Protein 4XKJ (pdb70)

CATH classification: 3.40.50.720 (+1 more: 3.40.50.720)

Structure (mmCIF, N/CA/C/O backbone):
data_4XKJ
#
_entry.id   4XKJ
#
_cell.length_a   61.263
_cell.length_b   109.505
_cell.length_c   113.003
_cell.angle_alpha   90.00
_cell.angle_beta   90.00
_cell.angle_gamma   90.00
#
_symmetry.space_group_name_H-M   'P 21 21 21'
#
loop_
_entity.id
_entity.type
_entity.pdbx_description
1 polymer 'D-lactate dehydrogenase'
2 non-polymer NICOTINAMIDE-ADENINE-DINUCLEOTIDE
#
loop_
_atom_site.group_PDB
_atom_site.id
_atom_site.type_symbol
_atom_site.label_atom_id
_atom_site.label_alt_id
_atom_site.label_comp_id
_atom_site.label_asym_id
_atom_site.label_entity_id
_atom_site.label_seq_id
_atom_site.pdbx_PDB_ins_code
_atom_site.Cartn_x
_atom_site.Cartn_y
_atom_site.Cartn_z
_atom_site.occupancy
_atom_site.B_iso_or_equiv
_atom_site.auth_seq_id
_atom_site.auth_comp_id
_atom_site.auth_asym_id
_atom_site.auth_atom_id
_atom_site.pdbx_PDB_model_num
ATOM 1 N N . MET A 1 1 ? -18.406 -34.689 -5.506 1.00 85.65 1 MET A N 1
ATOM 2 C CA . MET A 1 1 ? -17.943 -33.761 -4.479 1.00 83.96 1 MET A CA 1
ATOM 3 C C . MET A 1 1 ? -16.504 -34.077 -4.056 1.00 80.67 1 MET A C 1
ATOM 4 O O . MET A 1 1 ? -16.104 -35.246 -4.023 1.00 82.18 1 MET A O 1
ATOM 9 N N . LYS A 1 2 ? -15.723 -33.035 -3.773 1.00 73.52 2 LYS A N 1
ATOM 10 C CA . LYS A 1 2 ? -14.438 -33.197 -3.083 1.00 79.46 2 LYS A CA 1
ATOM 11 C C . LYS A 1 2 ? -14.037 -31.974 -2.225 1.00 79.38 2 LYS A C 1
ATOM 12 O O . LYS A 1 2 ? -14.304 -30.827 -2.597 1.00 76.63 2 LYS A O 1
ATOM 18 N N . ILE A 1 3 ? -13.404 -32.240 -1.077 1.00 78.54 3 ILE A N 1
ATOM 19 C CA . ILE A 1 3 ? -13.064 -31.208 -0.087 1.00 75.36 3 ILE A CA 1
ATOM 20 C C . ILE A 1 3 ? -11.601 -31.271 0.309 1.00 71.16 3 ILE A C 1
ATOM 21 O O . ILE A 1 3 ? -11.089 -32.349 0.604 1.00 72.54 3 ILE A O 1
ATOM 26 N N . ILE A 1 4 ? -10.937 -30.120 0.351 1.00 65.54 4 ILE A N 1
ATOM 27 C CA . ILE A 1 4 ? -9.555 -30.074 0.810 1.00 63.73 4 ILE A CA 1
ATOM 28 C C . ILE A 1 4 ? -9.481 -29.817 2.305 1.00 66.95 4 ILE A C 1
ATOM 29 O O . ILE A 1 4 ? -10.071 -28.867 2.806 1.00 73.89 4 ILE A O 1
ATOM 34 N N . MET A 1 5 ? -8.753 -30.666 3.021 1.00 69.71 5 MET A N 1
ATOM 35 C CA . MET A 1 5 ? -8.575 -30.482 4.459 1.00 64.43 5 MET A CA 1
ATOM 36 C C . MET A 1 5 ? -7.129 -30.121 4.804 1.00 67.26 5 MET A C 1
ATOM 37 O O . MET A 1 5 ? -6.183 -30.667 4.236 1.00 66.29 5 MET A O 1
ATOM 42 N N . PHE A 1 6 ? -6.976 -29.211 5.761 1.00 69.70 6 PHE A N 1
ATOM 43 C CA . PHE A 1 6 ? -5.692 -28.578 6.053 1.00 66.84 6 PHE A CA 1
ATOM 44 C C . PHE A 1 6 ? -5.144 -28.961 7.428 1.00 67.49 6 PHE A C 1
ATOM 45 O O . PHE A 1 6 ? -5.869 -29.479 8.281 1.00 68.68 6 PHE A O 1
ATOM 53 N N . SER A 1 7 ? -3.838 -28.791 7.599 1.00 64.78 7 SER A N 1
ATOM 54 C CA . SER A 1 7 ? -3.200 -28.864 8.909 1.00 63.08 7 SER A CA 1
ATOM 55 C C . SER A 1 7 ? -3.508 -30.174 9.620 1.00 62.35 7 SER A C 1
ATOM 56 O O . SER A 1 7 ? -3.409 -30.248 10.844 1.00 64.86 7 SER A O 1
ATOM 59 N N . VAL A 1 8 ? -3.854 -31.207 8.856 1.00 63.51 8 VAL A N 1
ATOM 60 C CA . VAL A 1 8 ? -4.314 -32.467 9.441 1.00 66.54 8 VAL A CA 1
ATOM 61 C C . VAL A 1 8 ? -3.178 -33.146 10.206 1.00 65.19 8 VAL A C 1
ATOM 62 O O . VAL A 1 8 ? -2.003 -32.940 9.891 1.00 61.92 8 VAL A O 1
ATOM 66 N N . ARG A 1 9 ? -3.532 -33.943 11.215 1.00 59.54 9 ARG A N 1
ATOM 67 C CA . ARG A 1 9 ? -2.543 -34.658 12.011 1.00 61.84 9 ARG A CA 1
ATOM 68 C C . ARG A 1 9 ? -2.767 -36.149 11.885 1.00 63.49 9 ARG A C 1
ATOM 69 O O . ARG A 1 9 ? -3.818 -36.593 11.438 1.00 63.72 9 ARG A O 1
ATOM 77 N N . ASP A 1 10 ? -1.750 -36.914 12.260 1.00 66.45 10 ASP A N 1
ATOM 78 C CA . ASP A 1 10 ? -1.838 -38.371 12.314 1.00 70.61 10 ASP A CA 1
ATOM 79 C C . ASP A 1 10 ? -3.092 -38.879 13.066 1.00 65.54 10 ASP A C 1
ATOM 80 O O . ASP A 1 10 ? -3.783 -39.802 12.603 1.00 55.21 10 ASP A O 1
ATOM 85 N N . ASP A 1 11 ? -3.390 -38.267 14.212 1.00 67.60 11 ASP A N 1
ATOM 86 C CA . ASP A 1 11 ? -4.576 -38.648 14.989 1.00 67.01 11 ASP A CA 1
ATOM 87 C C . ASP A 1 11 ? -5.892 -38.434 14.228 1.00 65.21 11 ASP A C 1
ATOM 88 O O . ASP A 1 11 ? -6.854 -39.181 14.416 1.00 66.95 11 ASP A O 1
ATOM 93 N N . GLU A 1 12 ? -5.919 -37.428 13.359 1.00 64.21 12 GLU A N 1
ATOM 94 C CA . GLU A 1 12 ? -7.114 -37.111 12.587 1.00 63.81 12 GLU A CA 1
ATOM 95 C C . GLU A 1 12 ? -7.383 -38.068 11.423 1.00 70.50 12 GLU A C 1
ATOM 96 O O . GLU A 1 12 ? -8.548 -38.344 11.118 1.00 71.44 12 GLU A O 1
ATOM 102 N N . GLU A 1 13 ? -6.315 -38.568 10.786 1.00 71.19 13 GLU A N 1
ATOM 103 C CA . GLU A 1 13 ? -6.415 -39.363 9.546 1.00 66.85 13 GLU A CA 1
ATOM 104 C C . GLU A 1 13 ? -7.449 -40.489 9.607 1.00 71.17 13 GLU A C 1
ATOM 105 O O . GLU A 1 13 ? -8.349 -40.558 8.759 1.00 66.57 13 GLU A O 1
ATOM 111 N N . ALA A 1 14 ? -7.330 -41.351 10.616 1.00 67.35 14 ALA A N 1
ATOM 112 C CA . ALA A 1 14 ? -8.270 -42.458 10.803 1.00 71.45 14 ALA A CA 1
ATOM 113 C C . ALA A 1 14 ? -9.742 -42.010 10.901 1.00 72.85 14 ALA A C 1
ATOM 114 O O . ALA A 1 14 ? -10.628 -42.641 10.321 1.00 66.88 14 ALA A O 1
ATOM 116 N N . ALA A 1 15 ? -9.996 -40.924 11.632 1.00 75.23 15 ALA A N 1
ATOM 117 C CA . ALA A 1 15 ? -11.354 -40.397 11.789 1.00 72.17 15 ALA A CA 1
ATOM 118 C C . ALA A 1 15 ? -11.874 -39.756 10.504 1.00 73.78 15 ALA A C 1
ATOM 119 O O . ALA A 1 15 ? -13.060 -39.867 10.175 1.00 74.94 15 ALA A O 1
ATOM 121 N N . ILE A 1 16 ? -10.989 -39.070 9.786 1.00 74.41 16 ILE A N 1
ATOM 122 C CA . ILE A 1 16 ? -11.340 -38.524 8.480 1.00 72.47 16 ILE A CA 1
ATOM 123 C C . ILE A 1 16 ? -11.805 -39.643 7.553 1.00 74.40 16 ILE A C 1
ATOM 124 O O . ILE A 1 16 ? -12.991 -39.732 7.238 1.00 69.54 16 ILE A O 1
ATOM 129 N N . ARG A 1 17 ? -10.874 -40.518 7.167 1.00 76.05 17 ARG A N 1
ATOM 130 C CA . ARG A 1 17 ? -11.136 -41.551 6.162 1.00 74.19 17 ARG A CA 1
ATOM 131 C C . ARG A 1 17 ? -12.448 -42.299 6.408 1.00 71.42 17 ARG A C 1
ATOM 132 O O . ARG A 1 17 ? -13.167 -42.618 5.461 1.00 71.02 17 ARG A O 1
ATOM 140 N N . GLU A 1 18 ? -12.753 -42.571 7.676 1.00 74.90 18 GLU A N 1
ATOM 141 C CA . GLU A 1 18 ? -14.022 -43.205 8.057 1.00 77.26 18 GLU A CA 1
ATOM 142 C C . GLU A 1 18 ? -15.216 -42.399 7.568 1.00 77.11 18 GLU A C 1
ATOM 143 O O . GLU A 1 18 ? -16.265 -42.960 7.263 1.00 81.13 18 GLU A O 1
ATOM 149 N N . TRP A 1 19 ? -15.059 -41.081 7.525 1.00 74.35 19 TRP A N 1
ATOM 150 C CA . TRP A 1 19 ? -16.113 -40.192 7.058 1.00 73.30 19 TRP A CA 1
ATOM 151 C C . TRP A 1 19 ? -16.224 -40.253 5.529 1.00 80.48 19 TRP A C 1
ATOM 152 O O . TRP A 1 19 ? -17.330 -40.361 4.984 1.00 80.62 19 TRP A O 1
ATOM 163 N N . GLU A 1 20 ? -15.075 -40.190 4.848 1.00 77.75 20 GLU A N 1
ATOM 164 C CA . GLU A 1 20 ? -15.015 -40.340 3.397 1.00 72.83 20 GLU A CA 1
ATOM 165 C C . GLU A 1 20 ? -15.786 -41.586 3.004 1.00 80.76 20 GLU A C 1
ATOM 166 O O . GLU A 1 20 ? -16.661 -41.545 2.134 1.00 81.38 20 GLU A O 1
ATOM 172 N N . LYS A 1 21 ? -15.444 -42.691 3.664 1.00 77.80 21 LYS A N 1
ATOM 173 C CA . LYS A 1 21 ? -16.113 -43.973 3.483 1.00 76.50 21 LYS A CA 1
ATOM 174 C C . LYS A 1 21 ? -17.625 -43.837 3.671 1.00 78.32 21 LYS A C 1
ATOM 175 O O . LYS A 1 21 ? -18.409 -44.325 2.853 1.00 82.31 21 LYS A O 1
ATOM 181 N N . LYS A 1 22 ? -18.025 -43.155 4.740 1.00 73.66 22 LYS A N 1
ATOM 182 C CA . LYS A 1 22 ? -19.432 -43.034 5.105 1.00 72.38 22 LYS A CA 1
ATOM 183 C C . LYS A 1 22 ? -20.248 -42.238 4.095 1.00 76.17 22 LYS A C 1
ATOM 184 O O . LYS A 1 22 ? -21.309 -42.699 3.668 1.00 73.93 22 LYS A O 1
ATOM 190 N N . THR A 1 23 ? -19.765 -41.048 3.726 1.00 80.04 23 THR A N 1
ATOM 191 C CA . THR A 1 23 ? -20.492 -40.167 2.793 1.00 79.86 23 THR A CA 1
ATOM 192 C C . THR A 1 23 ? -20.117 -40.294 1.314 1.00 74.63 23 THR A C 1
ATOM 193 O O . THR A 1 23 ? -20.798 -39.736 0.449 1.00 64.57 23 THR A O 1
ATOM 197 N N . GLY A 1 24 ? -19.038 -41.014 1.030 1.00 76.98 24 GLY A N 1
ATOM 198 C CA . GLY A 1 24 ? -18.531 -41.119 -0.326 1.00 81.34 24 GLY A CA 1
ATOM 199 C C . GLY A 1 24 ? -17.957 -39.815 -0.865 1.00 80.39 24 GLY A C 1
ATOM 200 O O . GLY A 1 24 ? -17.536 -39.743 -2.023 1.00 79.24 24 GLY A O 1
ATOM 201 N N . VAL A 1 25 ? -17.956 -38.778 -0.032 1.00 79.90 25 VAL A N 1
ATOM 202 C CA . VAL A 1 25 ? -17.296 -37.523 -0.378 1.00 79.00 25 VAL A CA 1
ATOM 203 C C . VAL A 1 25 ? -15.783 -37.711 -0.271 1.00 78.66 25 VAL A C 1
ATOM 204 O O . VAL A 1 25 ? -15.280 -38.312 0.679 1.00 84.84 25 VAL A O 1
ATOM 208 N N . GLN A 1 26 ? -15.052 -37.214 -1.253 1.00 74.88 26 GLN A N 1
ATOM 209 C CA . GLN A 1 26 ? -13.614 -37.394 -1.242 1.00 79.04 26 GLN A CA 1
ATOM 210 C C . GLN A 1 26 ? -12.917 -36.227 -0.542 1.00 77.32 26 GLN A C 1
ATOM 211 O O . GLN A 1 26 ? -12.976 -35.086 -1.001 1.00 74.49 26 GLN A O 1
ATOM 217 N N . VAL A 1 27 ? -12.266 -36.504 0.583 1.00 77.47 27 VAL A N 1
ATOM 218 C CA . VAL A 1 27 ? -11.427 -35.481 1.210 1.00 77.03 27 VAL A CA 1
ATOM 219 C C . VAL A 1 27 ? -9.936 -35.806 1.075 1.00 69.19 27 VAL A C 1
ATOM 220 O O . VAL A 1 27 ? -9.465 -36.875 1.463 1.00 62.67 27 VAL A O 1
ATOM 224 N N . ASP A 1 28 ? -9.217 -34.868 0.476 1.00 68.87 28 ASP A N 1
ATOM 225 C CA . ASP A 1 28 ? -7.785 -34.982 0.287 1.00 72.75 28 ASP A CA 1
ATOM 226 C C . ASP A 1 28 ? -7.144 -34.089 1.342 1.00 71.33 28 ASP A C 1
ATOM 227 O O . ASP A 1 28 ? -7.623 -32.981 1.590 1.00 68.38 28 ASP A O 1
ATOM 232 N N . ILE A 1 29 ? -6.065 -34.561 1.962 1.00 67.46 29 ILE A N 1
ATOM 233 C CA . ILE A 1 29 ? -5.532 -33.888 3.141 1.00 67.25 29 ILE A CA 1
ATOM 234 C C . ILE A 1 29 ? -4.159 -33.244 2.908 1.00 71.92 29 ILE A C 1
ATOM 235 O O . ILE A 1 29 ? -3.573 -33.387 1.837 1.00 73.21 29 ILE A O 1
ATOM 240 N N . ASN A 1 30 ? -3.659 -32.536 3.921 1.00 73.84 30 ASN A N 1
ATOM 241 C CA . ASN A 1 30 ? -2.252 -32.122 3.984 1.00 75.98 30 ASN A CA 1
ATOM 242 C C . ASN A 1 30 ? -1.913 -31.356 5.260 1.00 72.81 30 ASN A C 1
ATOM 243 O O . ASN A 1 30 ? -2.794 -30.772 5.892 1.00 72.65 30 ASN A O 1
ATOM 248 N N . ARG A 1 31 ? -0.626 -31.336 5.608 1.00 73.89 31 ARG A N 1
ATOM 249 C CA . ARG A 1 31 ? -0.173 -30.808 6.898 1.00 76.45 31 ARG A CA 1
ATOM 250 C C . ARG A 1 31 ? 0.081 -29.314 6.749 1.00 74.09 31 ARG A C 1
ATOM 251 O O . ARG A 1 31 ? 0.570 -28.643 7.662 1.00 72.99 31 ARG A O 1
ATOM 259 N N . LEU A 1 32 ? -0.264 -28.813 5.570 1.00 71.48 32 LEU A N 1
ATOM 260 C CA . LEU A 1 32 ? -0.118 -27.409 5.233 1.00 76.53 32 LEU A CA 1
ATOM 261 C C . LEU A 1 32 ? -1.070 -26.527 6.026 1.00 75.90 32 LEU A C 1
ATOM 262 O O . LEU A 1 32 ? -2.163 -26.948 6.372 1.00 81.16 32 LEU A O 1
ATOM 267 N N . GLU A 1 33 ? -0.650 -25.295 6.290 1.00 75.95 33 GLU A N 1
ATOM 268 C CA . GLU A 1 33 ? -1.534 -24.258 6.809 1.00 76.67 33 GLU A CA 1
ATOM 269 C C . GLU A 1 33 ? -1.943 -23.363 5.625 1.00 85.55 33 GLU A C 1
ATOM 270 O O . GLU A 1 33 ? -1.220 -23.282 4.628 1.00 89.45 33 GLU A O 1
ATOM 276 N N . LEU A 1 34 ? -3.125 -22.753 5.687 1.00 85.25 34 LEU A N 1
ATOM 277 C CA . LEU A 1 34 ? -3.612 -21.953 4.560 1.00 86.55 34 LEU A CA 1
ATOM 278 C C . LEU A 1 34 ? -2.943 -20.574 4.529 1.00 91.98 34 LEU A C 1
ATOM 279 O O . LEU A 1 34 ? -3.113 -19.778 5.457 1.00 91.15 34 LEU A O 1
ATOM 284 N N . ASP A 1 35 ? -2.181 -20.287 3.470 1.00 91.70 35 ASP A N 1
ATOM 285 C CA . ASP A 1 35 ? -1.601 -18.948 3.330 1.00 94.21 35 ASP A CA 1
ATOM 286 C C . ASP A 1 35 ? -1.766 -18.230 1.969 1.00 95.86 35 ASP A C 1
ATOM 287 O O . ASP A 1 35 ? -2.631 -17.351 1.830 1.00 85.14 35 ASP A O 1
ATOM 292 N N . ALA A 1 36 ? -0.990 -18.643 0.965 1.00 96.42 36 ALA A N 1
ATOM 293 C CA . ALA A 1 36 ? -0.822 -17.830 -0.242 1.00 94.76 36 ALA A CA 1
ATOM 294 C C . ALA A 1 36 ? -1.064 -18.562 -1.565 1.00 103.13 36 ALA A C 1
ATOM 295 O O . ALA A 1 36 ? -2.075 -18.327 -2.230 1.00 106.15 36 ALA A O 1
ATOM 297 N N . GLU A 1 37 ? -0.141 -19.441 -1.954 1.00 109.43 37 GLU A N 1
ATOM 298 C CA . GLU A 1 37 ? -0.332 -20.239 -3.172 1.00 115.16 37 GLU A CA 1
ATOM 299 C C . GLU A 1 37 ? -1.211 -21.435 -2.817 1.00 109.19 37 GLU A C 1
ATOM 300 O O . GLU A 1 37 ? -1.692 -22.179 -3.688 1.00 103.40 37 GLU A O 1
ATOM 306 N N . THR A 1 38 ? -1.421 -21.584 -1.512 1.00 100.48 38 THR A N 1
ATOM 307 C CA . THR A 1 38 ? -2.371 -22.531 -0.964 1.00 94.64 38 THR A CA 1
ATOM 308 C C . THR A 1 38 ? -3.794 -22.204 -1.439 1.00 94.08 38 THR A C 1
ATOM 309 O O . THR A 1 38 ? -4.709 -23.020 -1.319 1.00 92.91 38 THR A O 1
ATOM 313 N N . ALA A 1 39 ? -3.966 -21.008 -1.990 1.00 91.03 39 ALA A N 1
ATOM 314 C CA . ALA A 1 39 ? -5.223 -20.621 -2.612 1.00 93.44 39 ALA A CA 1
ATOM 315 C C . ALA A 1 39 ? -5.672 -21.635 -3.672 1.00 93.45 39 ALA A C 1
ATOM 316 O O . ALA A 1 39 ? -6.696 -22.302 -3.497 1.00 86.78 39 ALA A O 1
ATOM 318 N N . GLN A 1 40 ? -4.908 -21.752 -4.763 1.00 98.11 40 GLN A N 1
ATOM 319 C CA . GLN A 1 40 ? -5.253 -22.674 -5.855 1.00 99.73 40 GLN A CA 1
ATOM 320 C C . GLN A 1 40 ? -5.246 -24.127 -5.394 1.00 98.76 40 GLN A C 1
ATOM 321 O O . GLN A 1 40 ? -5.701 -25.014 -6.122 1.00 101.76 40 GLN A O 1
ATOM 327 N N . LEU A 1 41 ? -4.712 -24.378 -4.201 1.00 91.86 41 LEU A N 1
ATOM 328 C CA . LEU A 1 41 ? -4.736 -25.723 -3.652 1.00 84.14 41 LEU A CA 1
ATOM 329 C C . LEU A 1 41 ? -6.185 -26.167 -3.610 1.00 81.25 41 LEU A C 1
ATOM 330 O O . LEU A 1 41 ? -6.486 -27.360 -3.614 1.00 82.20 41 LEU A O 1
ATOM 335 N N . THR A 1 42 ? -7.072 -25.177 -3.626 1.00 83.69 42 THR A N 1
ATOM 336 C CA . THR A 1 42 ? -8.512 -25.378 -3.557 1.00 84.09 42 THR A CA 1
ATOM 337 C C . THR A 1 42 ? -9.101 -25.684 -4.932 1.00 87.41 42 THR A C 1
ATOM 338 O O . THR A 1 42 ? -10.314 -25.868 -5.062 1.00 89.26 42 THR A O 1
ATOM 342 N N . LYS A 1 43 ? -8.241 -25.766 -5.945 1.00 89.40 43 LYS A N 1
ATOM 343 C CA . LYS A 1 43 ? -8.675 -25.753 -7.343 1.00 87.56 43 LYS A CA 1
ATOM 344 C C . LYS A 1 43 ? -9.885 -26.648 -7.625 1.00 88.32 43 LYS A C 1
ATOM 345 O O . LYS A 1 43 ? -11.001 -26.151 -7.849 1.00 79.85 43 LYS A O 1
ATOM 351 N N . GLY A 1 44 ? -9.666 -27.962 -7.584 1.00 88.04 44 GLY A N 1
ATOM 352 C CA . GLY A 1 44 ? -10.693 -28.915 -7.958 1.00 81.58 44 GLY A CA 1
ATOM 353 C C . GLY A 1 44 ? -11.720 -29.072 -6.865 1.00 78.27 44 GLY A C 1
ATOM 354 O O . GLY A 1 44 ? -12.770 -29.681 -7.064 1.00 75.58 44 GLY A O 1
ATOM 355 N N . TYR A 1 45 ? -11.412 -28.494 -5.710 1.00 79.06 45 TYR A N 1
ATOM 356 C CA . TYR A 1 45 ? -12.178 -28.731 -4.496 1.00 76.52 45 TYR A CA 1
ATOM 357 C C . TYR A 1 45 ? -13.360 -27.768 -4.343 1.00 77.81 45 TYR A C 1
ATOM 358 O O . TYR A 1 45 ? -13.277 -26.606 -4.742 1.00 79.85 45 TYR A O 1
ATOM 367 N N . ASP A 1 46 ? -14.467 -28.287 -3.806 1.00 76.32 46 ASP A N 1
ATOM 368 C CA . ASP A 1 46 ? -15.712 -27.535 -3.609 1.00 76.31 46 ASP A CA 1
ATOM 369 C C . ASP A 1 46 ? -15.876 -27.002 -2.185 1.00 82.75 46 ASP A C 1
ATOM 370 O O . ASP A 1 46 ? -16.867 -26.335 -1.868 1.00 85.33 46 ASP A O 1
ATOM 375 N N . GLY A 1 47 ? -14.917 -27.313 -1.322 1.00 76.23 47 GLY A N 1
ATOM 376 C CA . GLY A 1 47 ? -14.990 -26.886 0.060 1.00 73.74 47 GLY A CA 1
ATOM 377 C C . GLY A 1 47 ? -13.641 -26.954 0.740 1.00 74.93 47 GLY A C 1
ATOM 378 O O . GLY A 1 47 ? -12.753 -27.688 0.298 1.00 71.33 47 GLY A O 1
ATOM 379 N N . ILE A 1 48 ? -13.488 -26.191 1.820 1.00 70.55 48 ILE A N 1
ATOM 380 C CA . ILE A 1 48 ? -12.224 -26.133 2.541 1.00 63.98 48 ILE A CA 1
ATOM 381 C C . ILE A 1 48 ? -12.437 -26.103 4.048 1.00 67.57 48 ILE A C 1
ATOM 382 O O . ILE A 1 48 ? -13.348 -25.442 4.537 1.00 70.19 48 ILE A O 1
ATOM 387 N N . VAL A 1 49 ? -11.602 -26.836 4.781 1.00 71.01 49 VAL A N 1
ATOM 388 C CA . VAL A 1 49 ? -11.625 -26.805 6.243 1.00 65.30 49 VAL A CA 1
ATOM 389 C C . VAL A 1 49 ? -10.195 -26.716 6.804 1.00 65.62 49 VAL A C 1
ATOM 390 O O . VAL A 1 49 ? -9.272 -27.346 6.275 1.00 61.20 49 VAL A O 1
ATOM 394 N N . ILE A 1 50 ? -10.022 -25.918 7.859 1.00 60.77 50 ILE A N 1
ATOM 395 C CA . ILE A 1 50 ? -8.697 -25.550 8.347 1.00 59.90 50 ILE A CA 1
ATOM 396 C C . ILE A 1 50 ? -8.552 -25.723 9.841 1.00 59.52 50 ILE A C 1
ATOM 397 O O . ILE A 1 50 ? -9.494 -25.505 10.591 1.00 60.00 50 ILE A O 1
ATOM 402 N N . GLN A 1 51 ? -7.359 -26.095 10.279 1.00 62.73 51 GLN A N 1
ATOM 403 C CA . GLN A 1 51 ? -7.041 -25.982 11.691 1.00 59.88 51 GLN A CA 1
ATOM 404 C C . GLN A 1 51 ? -5.728 -25.244 11.877 1.00 67.77 51 GLN A C 1
ATOM 405 O O . GLN A 1 51 ? -4.650 -25.823 11.695 1.00 63.00 51 GLN A O 1
ATOM 411 N N . GLN A 1 52 ? -5.817 -23.990 12.318 1.00 69.94 52 GLN A N 1
ATOM 412 C CA . GLN A 1 52 ? -4.618 -23.187 12.533 1.00 70.43 52 GLN A CA 1
ATOM 413 C C . GLN A 1 52 ? -4.821 -21.994 13.458 1.00 73.04 52 GLN A C 1
ATOM 414 O O . GLN A 1 52 ? -5.929 -21.487 13.615 1.00 67.20 52 GLN A O 1
ATOM 420 N N . ARG A 1 53 ? -3.727 -21.557 14.070 1.00 81.13 53 ARG A N 1
ATOM 421 C CA . ARG A 1 53 ? -3.729 -20.338 14.868 1.00 87.03 53 ARG A CA 1
ATOM 422 C C . ARG A 1 53 ? -3.537 -19.051 14.037 1.00 86.54 53 ARG A C 1
ATOM 423 O O . ARG A 1 53 ? -4.143 -18.019 14.351 1.00 87.57 53 ARG A O 1
ATOM 431 N N . SER A 1 54 ? -2.711 -19.134 12.983 1.00 82.00 54 SER A N 1
ATOM 432 C CA . SER A 1 54 ? -2.357 -17.991 12.121 1.00 82.09 54 SER A CA 1
ATOM 433 C C . SER A 1 54 ? -3.550 -17.276 11.481 1.00 87.11 54 SER A C 1
ATOM 434 O O . SER A 1 54 ? -4.346 -17.878 10.760 1.00 86.76 54 SER A O 1
ATOM 437 N N . HIS A 1 55 ? -3.635 -15.972 11.708 1.00 90.18 55 HIS A N 1
ATOM 438 C CA . HIS A 1 55 ? -4.742 -15.183 11.189 1.00 93.64 55 HIS A CA 1
ATOM 439 C C . HIS A 1 55 ? -4.559 -14.890 9.682 1.00 101.23 55 HIS A C 1
ATOM 440 O O . HIS A 1 55 ? -3.431 -14.898 9.156 1.00 91.54 55 HIS A O 1
ATOM 447 N N . ILE A 1 56 ? -5.677 -14.682 8.987 1.00 107.57 56 ILE A N 1
ATOM 448 C CA . ILE A 1 56 ? -5.654 -14.348 7.560 1.00 111.49 56 ILE A CA 1
ATOM 449 C C . ILE A 1 56 ? -6.505 -13.097 7.270 1.00 112.72 56 ILE A C 1
ATOM 450 O O . ILE A 1 56 ? -7.742 -13.135 7.397 1.00 105.29 56 ILE A O 1
ATOM 455 N N . SER A 1 57 ? -5.837 -11.987 6.929 1.00 117.21 57 SER A N 1
ATOM 456 C CA . SER A 1 57 ? -6.510 -10.768 6.445 1.00 114.88 57 SER A CA 1
ATOM 457 C C . SER A 1 57 ? -6.439 -10.502 4.918 1.00 111.18 57 SER A C 1
ATOM 458 O O . SER A 1 57 ? -7.102 -9.587 4.413 1.00 103.57 57 SER A O 1
ATOM 461 N N . ASN A 1 58 ? -5.673 -11.320 4.190 1.00 107.51 58 ASN A N 1
ATOM 462 C CA . ASN A 1 58 ? -5.369 -11.069 2.773 1.00 108.60 58 ASN A CA 1
ATOM 463 C C . ASN A 1 58 ? -6.435 -11.583 1.789 1.00 116.34 58 ASN A C 1
ATOM 464 O O . ASN A 1 58 ? -6.743 -12.778 1.770 1.00 114.35 58 ASN A O 1
ATOM 469 N N . PRO A 1 59 ? -7.005 -10.674 0.975 1.00 116.16 59 PRO A N 1
ATOM 470 C CA . PRO A 1 59 ? -8.064 -10.970 -0.012 1.00 113.45 59 PRO A CA 1
ATOM 471 C C . PRO A 1 59 ? -7.632 -11.807 -1.232 1.00 116.83 59 PRO A C 1
ATOM 472 O O . PRO A 1 59 ? -8.506 -12.296 -1.958 1.00 119.40 59 PRO A O 1
ATOM 476 N N . ALA A 1 60 ? -6.325 -11.937 -1.467 1.00 113.88 60 ALA A N 1
ATOM 477 C CA . ALA A 1 60 ? -5.814 -12.718 -2.597 1.00 111.47 60 ALA A CA 1
ATOM 478 C C . ALA A 1 60 ? -6.039 -14.212 -2.374 1.00 111.91 60 ALA A C 1
ATOM 479 O O . ALA A 1 60 ? -5.756 -15.037 -3.244 1.00 110.67 60 ALA A O 1
ATOM 481 N N . VAL A 1 61 ? -6.529 -14.555 -1.190 1.00 110.27 61 VAL A N 1
ATOM 482 C CA . VAL A 1 61 ? -7.018 -15.898 -0.936 1.00 107.64 61 VAL A CA 1
ATOM 483 C C . VAL A 1 61 ? -8.520 -15.900 -1.220 1.00 106.26 61 VAL A C 1
ATOM 484 O O . VAL A 1 61 ? -8.997 -16.614 -2.100 1.00 110.26 61 VAL A O 1
ATOM 488 N N . TYR A 1 62 ? -9.249 -15.077 -0.475 1.00 103.49 62 TYR A N 1
ATOM 489 C CA . TYR A 1 62 ? -10.707 -14.984 -0.568 1.00 108.39 62 TYR A CA 1
ATOM 490 C C . TYR A 1 62 ? -11.282 -14.885 -2.000 1.00 111.85 62 TYR A C 1
ATOM 491 O O . TYR A 1 62 ? -12.277 -15.552 -2.317 1.00 104.54 62 TYR A O 1
ATOM 500 N N . GLU A 1 63 ? -10.688 -14.049 -2.854 1.00 110.90 63 GLU A N 1
ATOM 501 C CA . GLU A 1 63 ? -11.144 -13.992 -4.241 1.00 108.66 63 GLU A CA 1
ATOM 502 C C . GLU A 1 63 ? -10.878 -15.340 -4.905 1.00 110.45 63 GLU A C 1
ATOM 503 O O . GLU A 1 63 ? -11.746 -15.870 -5.603 1.00 107.31 63 GLU A O 1
ATOM 509 N N . THR A 1 64 ? -9.681 -15.890 -4.678 1.00 108.78 64 THR A N 1
ATOM 510 C CA . THR A 1 64 ? -9.326 -17.211 -5.201 1.00 105.57 64 THR A CA 1
ATOM 511 C C . THR A 1 64 ? -10.398 -18.216 -4.798 1.00 101.97 64 THR A C 1
ATOM 512 O O . THR A 1 64 ? -10.994 -18.888 -5.647 1.00 98.73 64 THR A O 1
ATOM 516 N N . LEU A 1 65 ? -10.646 -18.297 -3.493 1.00 95.53 65 LEU A N 1
ATOM 517 C CA . LEU A 1 65 ? -11.668 -19.181 -2.951 1.00 94.66 65 LEU A CA 1
ATOM 518 C C . LEU A 1 65 ? -13.048 -18.884 -3.534 1.00 101.30 65 LEU A C 1
ATOM 519 O O . LEU A 1 65 ? -13.889 -19.781 -3.631 1.00 99.95 65 LEU A O 1
ATOM 524 N N . GLN A 1 66 ? -13.287 -17.629 -3.911 1.00 104.65 66 GLN A N 1
ATOM 525 C CA . GLN A 1 66 ? -14.537 -17.271 -4.575 1.00 102.85 66 GLN A CA 1
ATOM 526 C C . GLN A 1 66 ? -14.576 -17.845 -5.986 1.00 97.69 66 GLN A C 1
ATOM 527 O O . GLN A 1 66 ? -15.510 -18.559 -6.362 1.00 92.05 66 GLN A O 1
ATOM 533 N N . LYS A 1 67 ? -13.532 -17.530 -6.747 1.00 102.17 67 LYS A N 1
ATOM 534 C CA . LYS A 1 67 ? -13.387 -17.961 -8.133 1.00 105.29 67 LYS A CA 1
ATOM 535 C C . LYS A 1 67 ? -13.304 -19.481 -8.261 1.00 100.91 67 LYS A C 1
ATOM 536 O O . LYS A 1 67 ? -13.943 -20.071 -9.136 1.00 97.96 67 LYS A O 1
ATOM 542 N N . ASN A 1 68 ? -12.518 -20.111 -7.390 1.00 94.02 68 ASN A N 1
ATOM 543 C CA . ASN A 1 68 ? -12.380 -21.562 -7.411 1.00 90.44 68 ASN A CA 1
ATOM 544 C C . ASN A 1 68 ? -13.685 -22.254 -7.047 1.00 90.99 68 ASN A C 1
ATOM 545 O O . ASN A 1 68 ? -13.784 -23.479 -7.118 1.00 91.19 68 ASN A O 1
ATOM 550 N N . GLY A 1 69 ? -14.671 -21.453 -6.641 1.00 90.53 69 GLY A N 1
ATOM 551 C CA . GLY A 1 69 ? -16.031 -21.921 -6.445 1.00 89.47 69 GLY A CA 1
ATOM 552 C C . GLY A 1 69 ? -16.358 -22.328 -5.023 1.00 96.24 69 GLY A C 1
ATOM 553 O O . GLY A 1 69 ? -17.384 -22.962 -4.776 1.00 96.02 69 GLY A O 1
ATOM 554 N N . LEU A 1 70 ? -15.486 -21.969 -4.084 1.00 100.57 70 LEU A N 1
ATOM 555 C CA . LEU A 1 70 ? -15.700 -22.307 -2.678 1.00 92.60 70 LEU A CA 1
ATOM 556 C C . LEU A 1 70 ? -16.688 -21.334 -2.057 1.00 88.73 70 LEU A C 1
ATOM 557 O O . LEU A 1 70 ? -16.503 -20.119 -2.117 1.00 87.77 70 LEU A O 1
ATOM 562 N N . ARG A 1 71 ? -17.752 -21.886 -1.489 1.00 91.67 71 ARG A N 1
ATOM 563 C CA . ARG A 1 71 ? -18.848 -21.097 -0.942 1.00 85.67 71 ARG A CA 1
ATOM 564 C C . ARG A 1 71 ? -18.739 -20.890 0.565 1.00 83.34 71 ARG A C 1
ATOM 565 O O . ARG A 1 71 ? -19.633 -20.300 1.171 1.00 87.71 71 ARG A O 1
ATOM 573 N N . GLN A 1 72 ? -17.663 -21.398 1.169 1.00 82.39 72 GLN A N 1
ATOM 574 C CA . GLN A 1 72 ? -17.535 -21.426 2.633 1.00 78.07 72 GLN A CA 1
ATOM 575 C C . GLN A 1 72 ? -16.102 -21.563 3.142 1.00 72.34 72 GLN A C 1
ATOM 576 O O . GLN A 1 72 ? -15.209 -21.983 2.413 1.00 74.12 72 GLN A O 1
ATOM 582 N N . LEU A 1 73 ? -15.903 -21.216 4.410 1.00 75.85 73 LEU A N 1
ATOM 583 C CA . LEU A 1 73 ? -14.632 -21.430 5.095 1.00 73.67 73 LEU A CA 1
ATOM 584 C C . LEU A 1 73 ? -14.929 -22.049 6.457 1.00 69.47 73 LEU A C 1
ATOM 585 O O . LEU A 1 73 ? -15.500 -21.381 7.309 1.00 75.99 73 LEU A O 1
ATOM 590 N N . THR A 1 74 ? -14.526 -23.299 6.689 1.00 66.39 74 THR A N 1
ATOM 591 C CA . THR A 1 74 ? -14.875 -23.969 7.950 1.00 65.99 74 THR A CA 1
ATOM 592 C C . THR A 1 74 ? -13.678 -24.333 8.831 1.00 63.50 74 THR A C 1
ATOM 593 O O . THR A 1 74 ? -12.703 -24.920 8.363 1.00 63.06 74 THR A O 1
ATOM 597 N N . SER A 1 75 ? -13.773 -23.972 10.109 1.00 57.96 75 SER A N 1
ATOM 598 C CA . SER A 1 75 ? -12.731 -24.252 11.088 1.00 59.07 75 SER A CA 1
ATOM 599 C C . SER A 1 75 ? -13.119 -25.458 11.929 1.00 64.54 75 SER A C 1
ATOM 600 O O . SER A 1 75 ? -14.261 -25.565 12.372 1.00 68.16 75 SER A O 1
ATOM 603 N N . ARG A 1 76 ? -12.159 -26.354 12.154 1.00 63.41 76 ARG A N 1
ATOM 604 C CA . ARG A 1 76 ? -12.374 -27.580 12.924 1.00 56.22 76 ARG A CA 1
ATOM 605 C C . ARG A 1 76 ? -12.186 -27.371 14.418 1.00 59.36 76 ARG A C 1
ATOM 606 O O . ARG A 1 76 ? -12.314 -28.316 15.199 1.00 59.41 76 ARG A O 1
ATOM 614 N N . THR A 1 77 ? -11.869 -26.146 14.822 1.00 55.01 77 THR A N 1
ATOM 615 C CA . THR A 1 77 ? -11.722 -25.860 16.232 1.00 59.64 77 THR A CA 1
ATOM 616 C C . THR A 1 77 ? -12.838 -24.919 16.616 1.00 64.26 77 THR A C 1
ATOM 617 O O . THR A 1 77 ? -13.559 -24.433 15.752 1.00 63.10 77 THR A O 1
ATOM 621 N N . ALA A 1 78 ? -12.960 -24.623 17.903 1.00 67.89 78 ALA A N 1
ATOM 622 C CA . ALA A 1 78 ? -14.003 -23.712 18.340 1.00 70.90 78 ALA A CA 1
ATOM 623 C C . ALA A 1 78 ? -13.607 -22.270 18.034 1.00 74.08 78 ALA A C 1
ATOM 624 O O . ALA A 1 78 ? -14.457 -21.380 18.015 1.00 76.29 78 ALA A O 1
ATOM 626 N N . GLY A 1 79 ? -12.316 -22.037 17.809 1.00 70.37 79 GLY A N 1
ATOM 627 C CA . GLY A 1 79 ? -11.843 -20.711 17.444 1.00 80.38 79 GLY A CA 1
ATOM 628 C C . GLY A 1 79 ? -12.187 -20.231 16.035 1.00 88.54 79 GLY A C 1
ATOM 629 O O . GLY A 1 79 ? -11.891 -20.916 15.048 1.00 82.30 79 GLY A O 1
ATOM 630 N N . TYR A 1 80 ? -12.840 -19.068 15.945 1.00 91.26 80 TYR A N 1
ATOM 631 C CA . TYR A 1 80 ? -12.939 -18.301 14.697 1.00 82.19 80 TYR A CA 1
ATOM 632 C C . TYR A 1 80 ? -11.974 -17.086 14.607 1.00 87.92 80 TYR A C 1
ATOM 633 O O . TYR A 1 80 ? -12.018 -16.322 13.642 1.00 88.41 80 TYR A O 1
ATOM 642 N N . ASP A 1 81 ? -11.119 -16.920 15.621 1.00 91.19 81 ASP A N 1
ATOM 643 C CA . ASP A 1 81 ? -10.259 -15.731 15.795 1.00 90.61 81 ASP A CA 1
ATOM 644 C C . ASP A 1 81 ? -9.379 -15.340 14.596 1.00 92.00 81 ASP A C 1
ATOM 645 O O . ASP A 1 81 ? -8.996 -14.179 14.453 1.00 95.36 81 ASP A O 1
ATOM 650 N N . MET A 1 82 ? -9.058 -16.304 13.742 1.00 87.99 82 MET A N 1
ATOM 651 C CA . MET A 1 82 ? -8.120 -16.066 12.650 1.00 89.23 82 MET A CA 1
ATOM 652 C C . MET A 1 82 ? -8.793 -15.693 11.325 1.00 94.41 82 MET A C 1
ATOM 653 O O . MET A 1 82 ? -8.124 -15.573 10.295 1.00 91.92 82 MET A O 1
ATOM 658 N N . ILE A 1 83 ? -10.113 -15.519 11.358 1.00 95.54 83 ILE A N 1
ATOM 659 C CA . ILE A 1 83 ? -10.902 -15.334 10.138 1.00 103.38 83 ILE A CA 1
ATOM 660 C C . ILE A 1 83 ? -11.464 -13.901 9.986 1.00 110.64 83 ILE A C 1
ATOM 661 O O . ILE A 1 83 ? -11.856 -13.276 10.981 1.00 108.91 83 ILE A O 1
ATOM 666 N N . ASP A 1 84 ? -11.491 -13.397 8.743 1.00 107.18 84 ASP A N 1
ATOM 667 C CA . ASP A 1 84 ? -12.029 -12.061 8.414 1.00 108.22 84 ASP A CA 1
ATOM 668 C C . ASP A 1 84 ? -13.549 -12.021 8.156 1.00 104.03 84 ASP A C 1
ATOM 669 O O . ASP A 1 84 ? -14.072 -12.767 7.333 1.00 106.43 84 ASP A O 1
ATOM 674 N N . LEU A 1 85 ? -14.243 -11.120 8.843 1.00 102.72 85 LEU A N 1
ATOM 675 C CA . LEU A 1 85 ? -15.700 -11.019 8.747 1.00 108.44 85 LEU A CA 1
ATOM 676 C C . LEU A 1 85 ? -16.209 -10.253 7.510 1.00 116.82 85 LEU A C 1
ATOM 677 O O . LEU A 1 85 ? -17.223 -10.655 6.922 1.00 116.24 85 LEU A O 1
ATOM 682 N N . GLU A 1 86 ? -15.540 -9.149 7.139 1.00 114.15 86 GLU A N 1
ATOM 683 C CA . GLU A 1 86 ? -15.858 -8.421 5.891 1.00 113.40 86 GLU A CA 1
ATOM 684 C C . GLU A 1 86 ? -15.731 -9.337 4.671 1.00 118.23 86 GLU A C 1
ATOM 685 O O . GLU A 1 86 ? -16.721 -9.710 4.025 1.00 116.09 86 GLU A O 1
ATOM 691 N N . GLN A 1 87 ? -14.490 -9.705 4.378 1.00 115.63 87 GLN A N 1
ATOM 692 C CA . GLN A 1 87 ? -14.169 -10.471 3.185 1.00 114.85 87 GLN A CA 1
ATOM 693 C C . GLN A 1 87 ? -14.943 -11.789 3.106 1.00 111.88 87 GLN A C 1
ATOM 694 O O . GLN A 1 87 ? -15.343 -12.217 2.023 1.00 113.08 87 GLN A O 1
ATOM 700 N N . ALA A 1 88 ? -15.171 -12.417 4.252 1.00 105.24 88 ALA A N 1
ATOM 701 C CA . ALA A 1 88 ? -15.943 -13.647 4.288 1.00 103.53 88 ALA A CA 1
ATOM 702 C C . ALA A 1 88 ? -17.299 -13.492 3.600 1.00 105.65 88 ALA A C 1
ATOM 703 O O . ALA A 1 88 ? -17.520 -14.044 2.526 1.00 106.84 88 ALA A O 1
ATOM 705 N N . SER A 1 89 ? -18.197 -12.725 4.212 1.00 107.23 89 SER A N 1
ATOM 706 C CA . SER A 1 89 ? -19.583 -12.631 3.743 1.00 108.40 89 SER A CA 1
ATOM 707 C C . SER A 1 89 ? -19.760 -12.059 2.325 1.00 113.98 89 SER A C 1
ATOM 708 O O . SER A 1 89 ? -20.762 -12.338 1.657 1.00 111.75 89 SER A O 1
ATOM 711 N N . GLU A 1 90 ? -18.806 -11.237 1.890 1.00 114.05 90 GLU A N 1
ATOM 712 C CA . GLU A 1 90 ? -18.830 -10.639 0.551 1.00 110.38 90 GLU A CA 1
ATOM 713 C C . GLU A 1 90 ? -18.269 -11.514 -0.591 1.00 114.09 90 GLU A C 1
ATOM 714 O O . GLU A 1 90 ? -18.731 -11.423 -1.735 1.00 115.99 90 GLU A O 1
ATOM 720 N N . ARG A 1 91 ? -17.282 -12.356 -0.279 1.00 110.26 91 ARG A N 1
ATOM 721 C CA . ARG A 1 91 ? -16.547 -13.114 -1.297 1.00 105.75 91 ARG A CA 1
ATOM 722 C C . ARG A 1 91 ? -17.310 -14.350 -1.761 1.00 105.23 91 ARG A C 1
ATOM 723 O O . ARG A 1 91 ? -16.842 -15.099 -2.619 1.00 102.86 91 ARG A O 1
ATOM 731 N N . GLY A 1 92 ? -18.487 -14.556 -1.183 1.00 105.16 92 GLY A N 1
ATOM 732 C CA . GLY A 1 92 ? -19.266 -15.754 -1.428 1.00 101.76 92 GLY A CA 1
ATOM 733 C C . GLY A 1 92 ? -18.979 -16.762 -0.333 1.00 94.19 92 GLY A C 1
ATOM 734 O O . GLY A 1 92 ? -19.569 -17.844 -0.297 1.00 90.54 92 GLY A O 1
ATOM 735 N N . LEU A 1 93 ? -18.078 -16.387 0.574 1.00 92.30 93 LEU A N 1
ATOM 736 C CA . LEU A 1 93 ? -17.568 -17.295 1.598 1.00 86.67 93 LEU A CA 1
ATOM 737 C C . LEU A 1 93 ? -18.315 -17.196 2.930 1.00 91.90 93 LEU A C 1
ATOM 738 O O . LEU A 1 93 ? -18.211 -16.186 3.631 1.00 92.55 93 LEU A O 1
ATOM 743 N N . VAL A 1 94 ? -19.056 -18.254 3.273 1.00 91.70 94 VAL A N 1
ATOM 744 C CA . VAL A 1 94 ? -19.653 -18.399 4.600 1.00 84.64 94 VAL A CA 1
ATOM 745 C C . VAL A 1 94 ? -18.548 -18.832 5.542 1.00 84.38 94 VAL A C 1
ATOM 746 O O . VAL A 1 94 ? -17.555 -19.395 5.096 1.00 86.14 94 VAL A O 1
ATOM 750 N N . VAL A 1 95 ? -18.696 -18.577 6.837 1.00 86.31 95 VAL A N 1
ATOM 751 C CA . VAL A 1 95 ? -17.738 -19.149 7.792 1.00 89.56 95 VAL A CA 1
ATOM 752 C C . VAL A 1 95 ? -18.367 -19.827 9.027 1.00 85.39 95 VAL A C 1
ATOM 753 O O . VAL A 1 95 ? -19.064 -19.199 9.828 1.00 87.09 95 VAL A O 1
ATOM 757 N N . THR A 1 96 ? -18.118 -21.130 9.138 1.00 77.25 96 THR A N 1
ATOM 758 C CA . THR A 1 96 ? -18.589 -21.929 10.253 1.00 76.32 96 THR A CA 1
ATOM 759 C C . THR A 1 96 ? -17.399 -22.529 10.984 1.00 73.44 96 THR A C 1
ATOM 760 O O . THR A 1 96 ? -16.349 -22.750 10.391 1.00 70.46 96 THR A O 1
ATOM 764 N N . ASN A 1 97 ? -17.574 -22.796 12.274 1.00 77.00 97 ASN A N 1
ATOM 765 C CA . ASN A 1 97 ? -16.565 -23.471 13.087 1.00 68.51 97 ASN A CA 1
ATOM 766 C C . ASN A 1 97 ? -17.216 -24.661 13.775 1.00 67.82 97 ASN A C 1
ATOM 767 O O . ASN A 1 97 ? -18.350 -25.012 13.440 1.00 70.29 97 ASN A O 1
ATOM 772 N N . VAL A 1 98 ? -16.498 -25.305 14.695 1.00 65.49 98 VAL A N 1
ATOM 773 C CA . VAL A 1 98 ? -17.148 -26.191 15.668 1.00 70.63 98 VAL A CA 1
ATOM 774 C C . VAL A 1 98 ? -17.170 -25.514 17.050 1.00 76.88 98 VAL A C 1
ATOM 775 O O . VAL A 1 98 ? -16.121 -25.323 17.679 1.00 71.72 98 VAL A O 1
ATOM 779 N N . PRO A 1 99 ? -18.373 -25.122 17.509 1.00 77.68 99 PRO A N 1
ATOM 780 C CA . PRO A 1 99 ? -18.519 -24.427 18.790 1.00 72.83 99 PRO A CA 1
ATOM 781 C C . PRO A 1 99 ? -18.222 -25.347 19.967 1.00 79.35 99 PRO A C 1
ATOM 782 O O . PRO A 1 99 ? -17.492 -24.954 20.883 1.00 84.94 99 PRO A O 1
ATOM 786 N N . ALA A 1 100 ? -18.759 -26.565 19.930 1.00 72.88 100 ALA A N 1
ATOM 787 C CA . ALA A 1 100 ? -18.505 -27.518 21.001 1.00 69.05 100 ALA A CA 1
ATOM 788 C C . ALA A 1 100 ? -18.269 -28.918 20.479 1.00 70.65 100 ALA A C 1
ATOM 789 O O . ALA A 1 100 ? -19.095 -29.487 19.756 1.00 66.73 100 ALA A O 1
ATOM 791 N N . TYR A 1 101 ? -17.109 -29.449 20.849 1.00 73.05 101 TYR A N 1
ATOM 792 C CA . TYR A 1 101 ? -16.795 -30.854 20.672 1.00 65.72 101 TYR A CA 1
ATOM 793 C C . TYR A 1 101 ? -16.894 -31.503 22.038 1.00 70.68 101 TYR A C 1
ATOM 794 O O . TYR A 1 101 ? -17.182 -30.818 23.031 1.00 74.86 101 TYR A O 1
ATOM 803 N N . SER A 1 102 ? -16.604 -32.798 22.114 1.00 62.25 102 SER A N 1
ATOM 804 C CA . SER A 1 102 ? -16.930 -33.545 23.318 1.00 61.36 102 SER A CA 1
ATOM 805 C C . SER A 1 102 ? -16.457 -32.825 24.584 1.00 59.01 102 SER A C 1
ATOM 806 O O . SER A 1 102 ? -15.265 -32.582 24.776 1.00 57.82 102 SER A O 1
ATOM 809 N N . PRO A 1 103 ? -17.413 -32.492 25.457 1.00 52.54 103 PRO A N 1
ATOM 810 C CA . PRO A 1 103 ? -17.243 -31.766 26.718 1.00 52.56 103 PRO A CA 1
ATOM 811 C C . PRO A 1 103 ? -16.579 -32.602 27.813 1.00 52.31 103 PRO A C 1
ATOM 812 O O . PRO A 1 103 ? -16.044 -32.033 28.774 1.00 51.06 103 PRO A O 1
ATOM 816 N N . ASN A 1 104 ? -16.643 -33.928 27.680 1.00 50.13 104 ASN A N 1
ATOM 817 C CA . ASN A 1 104 ? -16.013 -34.839 28.633 1.00 44.94 104 ASN A CA 1
ATOM 818 C C . ASN A 1 104 ? -14.511 -34.911 28.472 1.00 44.64 104 ASN A C 1
ATOM 819 O O . ASN A 1 104 ? -13.818 -35.369 29.368 1.00 47.39 104 ASN A O 1
ATOM 824 N N . SER A 1 105 ? -13.996 -34.481 27.329 1.00 44.51 105 SER A N 1
ATOM 825 C CA . SER A 1 105 ? -12.557 -34.420 27.182 1.00 41.22 105 SER A CA 1
ATOM 826 C C . SER A 1 105 ? -12.026 -33.499 28.269 1.00 40.33 105 SER A C 1
ATOM 827 O O . SER A 1 105 ? -11.276 -33.929 29.146 1.00 40.29 105 SER A O 1
ATOM 830 N N . VAL A 1 106 ? -12.468 -32.243 28.246 1.00 41.39 106 VAL A N 1
ATOM 831 C CA . VAL A 1 106 ? -11.956 -31.238 29.171 1.00 39.05 106 VAL A CA 1
ATOM 832 C C . VAL A 1 106 ? -12.345 -31.556 30.607 1.00 41.78 106 VAL A C 1
ATOM 833 O O . VAL A 1 106 ? -11.527 -31.441 31.523 1.00 39.23 106 VAL A O 1
ATOM 837 N N . ALA A 1 107 ? -13.603 -31.932 30.813 1.00 41.21 107 ALA A N 1
ATOM 838 C CA . ALA A 1 107 ? -14.058 -32.258 32.155 1.00 40.96 107 ALA A CA 1
ATOM 839 C C . ALA A 1 107 ? -13.117 -33.295 32.789 1.00 39.92 107 ALA A C 1
ATOM 840 O O . ALA A 1 107 ? -12.566 -33.076 33.872 1.00 37.20 107 ALA A O 1
ATOM 842 N N . GLU A 1 108 ? -12.911 -34.408 32.092 1.00 36.63 108 GLU A N 1
ATOM 843 C CA . GLU A 1 108 ? -12.106 -35.502 32.626 1.00 37.50 108 GLU A CA 1
ATOM 844 C C . GLU A 1 108 ? -10.638 -35.141 32.877 1.00 39.95 108 GLU A C 1
ATOM 845 O O . GLU A 1 108 ? -9.986 -35.762 33.724 1.00 39.64 108 GLU A O 1
ATOM 851 N N . LEU A 1 109 ? -10.102 -34.150 32.168 1.00 37.70 109 LEU A N 1
ATOM 852 C CA . LEU A 1 109 ? -8.756 -33.694 32.509 1.00 34.11 109 LEU A CA 1
ATOM 853 C C . LEU A 1 109 ? -8.741 -33.004 33.876 1.00 32.36 109 LEU A C 1
ATOM 854 O O . LEU A 1 109 ? -7.915 -33.317 34.725 1.00 31.23 109 LEU A O 1
ATOM 859 N N . ALA A 1 110 ? -9.657 -32.064 34.082 1.00 32.53 110 ALA A N 1
ATOM 860 C CA . ALA A 1 110 ? -9.769 -31.400 35.364 1.00 27.21 110 ALA A CA 1
ATOM 861 C C . ALA A 1 110 ? -10.097 -32.412 36.469 1.00 33.07 110 ALA A C 1
ATOM 862 O O . ALA A 1 110 ? -9.612 -32.274 37.591 1.00 34.33 110 ALA A O 1
ATOM 864 N N . LEU A 1 111 ? -10.906 -33.431 36.175 1.00 30.88 111 LEU A N 1
ATOM 865 C CA . LEU A 1 111 ? -11.156 -34.468 37.177 1.00 29.13 111 LEU A CA 1
ATOM 866 C C . LEU A 1 111 ? -9.883 -35.216 37.551 1.00 30.89 111 LEU A C 1
ATOM 867 O O . LEU A 1 111 ? -9.614 -35.449 38.727 1.00 29.71 111 LEU A O 1
ATOM 872 N N . THR A 1 112 ? -9.117 -35.607 36.536 1.00 31.55 112 THR A N 1
ATOM 873 C CA . THR A 1 112 ? -7.818 -36.240 36.742 1.00 29.27 112 THR A CA 1
ATOM 874 C C . THR A 1 112 ? -6.883 -35.352 37.526 1.00 29.58 112 THR A C 1
ATOM 875 O O . THR A 1 112 ? -6.517 -35.662 38.655 1.00 32.08 112 THR A O 1
ATOM 879 N N . GLN A 1 113 ? -6.488 -34.243 36.929 1.00 28.13 113 GLN A N 1
ATOM 880 C CA . GLN A 1 113 ? -5.580 -33.346 37.610 1.00 27.61 113 GLN A CA 1
ATOM 881 C C . GLN A 1 113 ? -6.099 -32.945 38.997 1.00 32.10 113 GLN A C 1
ATOM 882 O O . GLN A 1 113 ? -5.301 -32.783 39.920 1.00 36.47 113 GLN A O 1
ATOM 888 N N . THR A 1 114 ? -7.412 -32.801 39.181 1.00 31.13 114 THR A N 1
ATOM 889 C CA . THR A 1 114 ? -7.901 -32.557 40.538 1.00 31.62 114 THR A CA 1
ATOM 890 C C . THR A 1 114 ? -7.559 -33.744 41.427 1.00 31.48 114 THR A C 1
ATOM 891 O O . THR A 1 114 ? -6.865 -33.596 42.431 1.00 30.70 114 THR A O 1
ATOM 895 N N . MET A 1 115 ? -8.018 -34.927 41.029 1.00 31.08 115 MET A N 1
ATOM 896 C CA . MET A 1 115 ? -7.772 -36.147 41.802 1.00 35.81 115 MET A CA 1
ATOM 897 C C . MET A 1 115 ? -6.298 -36.365 42.145 1.00 33.47 115 MET A C 1
ATOM 898 O O . MET A 1 115 ? -5.955 -36.814 43.240 1.00 31.35 115 MET A O 1
ATOM 903 N N . ARG A 1 116 ? -5.435 -36.051 41.192 1.00 32.50 116 ARG A N 1
ATOM 904 C CA . ARG A 1 116 ? -4.001 -36.145 41.400 1.00 35.20 116 ARG A CA 1
ATOM 905 C C . ARG A 1 116 ? -3.575 -35.305 42.597 1.00 35.77 116 ARG A C 1
ATOM 906 O O . ARG A 1 116 ? -2.816 -35.768 43.452 1.00 38.13 116 ARG A O 1
ATOM 914 N N . LEU A 1 117 ? -4.090 -34.078 42.659 1.00 31.45 117 LEU A N 1
ATOM 915 C CA . LEU A 1 117 ? -3.711 -33.122 43.696 1.00 32.18 117 LEU A CA 1
ATOM 916 C C . LEU A 1 117 ? -4.325 -33.447 45.039 1.00 34.57 117 LEU A C 1
ATOM 917 O O . LEU A 1 117 ? -3.706 -33.226 46.082 1.00 36.44 117 LEU A O 1
ATOM 922 N N . ILE A 1 118 ? -5.554 -33.947 45.015 1.00 32.73 118 ILE A N 1
ATOM 923 C CA . ILE A 1 118 ? -6.258 -34.251 46.245 1.00 30.9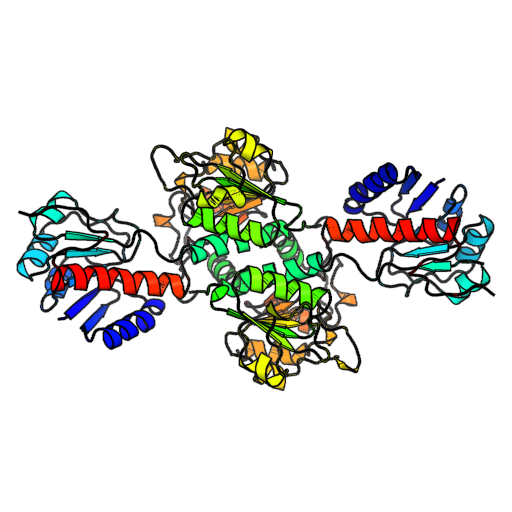4 118 ILE A CA 1
ATOM 924 C C . ILE A 1 118 ? -5.515 -35.355 46.945 1.00 35.43 118 ILE A C 1
ATOM 925 O O . ILE A 1 118 ? -5.527 -35.460 48.170 1.00 41.00 118 ILE A O 1
ATOM 930 N N . ARG A 1 119 ? -4.818 -36.145 46.140 1.00 35.87 119 ARG A N 1
ATOM 931 C CA . ARG A 1 119 ? -4.091 -37.303 46.622 1.00 39.23 119 ARG A CA 1
ATOM 932 C C . ARG A 1 119 ? -2.633 -36.993 46.946 1.00 40.24 119 ARG A C 1
ATOM 933 O O . ARG A 1 119 ? -1.848 -37.892 47.269 1.00 43.55 119 ARG A O 1
ATOM 941 N N . ASN A 1 120 ? -2.271 -35.721 46.853 1.00 36.92 120 ASN A N 1
ATOM 942 C CA . ASN A 1 120 ? -0.924 -35.298 47.218 1.00 41.54 120 ASN A CA 1
ATOM 943 C C . ASN A 1 120 ? 0.142 -35.951 46.351 1.00 38.20 120 ASN A C 1
ATOM 944 O O . ASN A 1 120 ? 1.292 -36.075 46.775 1.00 35.57 120 ASN A O 1
ATOM 949 N N . LEU A 1 121 ? -0.227 -36.366 45.143 1.00 35.92 121 LEU A N 1
ATOM 950 C CA . LEU A 1 121 ? 0.712 -37.123 44.315 1.00 39.53 121 LEU A CA 1
ATOM 951 C C . LEU A 1 121 ? 1.967 -36.356 43.886 1.00 38.07 121 LEU A C 1
ATOM 952 O O . LEU A 1 121 ? 3.068 -36.917 43.879 1.00 37.03 121 LEU A O 1
ATOM 957 N N . PRO A 1 122 ? 1.814 -35.072 43.538 1.00 36.81 122 PRO A N 1
ATOM 958 C CA . PRO A 1 122 ? 3.046 -34.337 43.235 1.00 37.10 122 PRO A CA 1
ATOM 959 C C . PRO A 1 122 ? 4.062 -34.349 44.401 1.00 39.00 122 PRO A C 1
ATOM 960 O O . PRO A 1 122 ? 5.249 -34.599 44.173 1.00 42.98 122 PRO A O 1
ATOM 964 N N . LEU A 1 123 ? 3.612 -34.111 45.628 1.00 39.79 123 LEU A N 1
ATOM 965 C CA . LEU A 1 123 ? 4.512 -34.200 46.778 1.00 38.28 123 LEU A CA 1
ATOM 966 C C . LEU A 1 123 ? 5.089 -35.595 46.986 1.00 40.99 123 LEU A C 1
ATOM 967 O O . LEU A 1 123 ? 6.256 -35.734 47.381 1.00 41.48 123 LEU A O 1
ATOM 972 N N . PHE A 1 124 ? 4.275 -36.621 46.731 1.00 41.26 124 PHE A N 1
ATOM 973 C CA . PHE A 1 124 ? 4.746 -38.001 46.844 1.00 40.34 124 PHE A CA 1
ATOM 974 C C . PHE A 1 124 ? 5.805 -38.259 45.806 1.00 42.61 124 PHE A C 1
ATOM 975 O O . PHE A 1 124 ? 6.884 -38.754 46.137 1.00 43.76 124 PHE A O 1
ATOM 983 N N . ASP A 1 125 ? 5.484 -37.931 44.553 1.00 38.62 125 ASP A N 1
ATOM 984 C CA . ASP A 1 125 ? 6.416 -38.110 43.444 1.00 37.52 125 ASP A CA 1
ATOM 985 C C . ASP A 1 125 ? 7.712 -37.350 43.685 1.00 39.38 125 ASP A C 1
ATOM 986 O O . ASP A 1 125 ? 8.805 -37.893 43.488 1.00 38.52 125 ASP A O 1
ATOM 991 N N . ALA A 1 126 ? 7.585 -36.100 44.125 1.00 38.05 126 ALA A N 1
ATOM 992 C CA . ALA A 1 126 ? 8.748 -35.293 44.461 1.00 34.96 126 ALA A CA 1
ATOM 993 C C . ALA A 1 126 ? 9.636 -36.031 45.463 1.00 39.46 126 ALA A C 1
ATOM 994 O O . ALA A 1 126 ? 10.847 -36.086 45.312 1.00 39.78 126 ALA A O 1
ATOM 996 N N . ARG A 1 127 ? 9.024 -36.623 46.478 1.00 41.47 127 ARG A N 1
ATOM 997 C CA . ARG A 1 127 ? 9.780 -37.333 47.495 1.00 38.77 127 ARG A CA 1
ATOM 998 C C . ARG A 1 127 ? 10.411 -38.597 46.939 1.00 40.73 127 ARG A C 1
ATOM 999 O O . ARG A 1 127 ? 11.565 -38.879 47.191 1.00 45.63 127 ARG A O 1
ATOM 1007 N N . GLY A 1 128 ? 9.641 -39.365 46.183 1.00 44.61 128 GLY A N 1
ATOM 1008 C CA . GLY A 1 128 ? 10.136 -40.582 45.561 1.00 42.71 128 GLY A CA 1
ATOM 1009 C C . GLY A 1 128 ? 11.311 -40.435 44.600 1.00 45.10 128 GLY A C 1
ATOM 1010 O O . GLY A 1 128 ? 12.042 -41.399 44.368 1.00 47.34 128 GLY A O 1
ATOM 1011 N N . ALA A 1 129 ? 11.498 -39.252 44.018 1.00 46.41 129 ALA A N 1
ATOM 1012 C CA . ALA A 1 129 ? 12.692 -39.010 43.204 1.00 44.07 129 ALA A CA 1
ATOM 1013 C C . ALA A 1 129 ? 13.932 -38.859 44.104 1.00 46.52 129 ALA A C 1
ATOM 1014 O O . ALA A 1 129 ? 15.013 -39.350 43.778 1.00 48.17 129 ALA A O 1
ATOM 1016 N N . GLU A 1 130 ? 13.753 -38.211 45.252 1.00 47.76 130 GLU A N 1
ATOM 1017 C CA . GLU A 1 130 ? 14.778 -38.156 46.292 1.00 53.01 130 GLU A CA 1
ATOM 1018 C C . GLU A 1 130 ? 15.018 -39.560 46.843 1.00 52.23 130 GLU A C 1
ATOM 1019 O O . GLU A 1 130 ? 15.914 -39.778 47.659 1.00 54.59 130 GLU A O 1
ATOM 1025 N N . GLN A 1 131 ? 14.193 -40.507 46.416 1.00 45.91 131 GLN A N 1
ATOM 1026 C CA . GLN A 1 131 ? 14.226 -41.834 46.993 1.00 47.69 131 GLN A CA 1
ATOM 1027 C C . GLN A 1 131 ? 13.817 -41.728 48.459 1.00 52.07 131 GLN A C 1
ATOM 1028 O O . GLN A 1 131 ? 14.269 -42.497 49.298 1.00 55.04 131 GLN A O 1
ATOM 1034 N N . ASP A 1 132 ? 12.967 -40.755 48.765 1.00 48.13 132 ASP A N 1
ATOM 1035 C CA . ASP A 1 132 ? 12.404 -40.652 50.093 1.00 41.72 132 ASP A CA 1
ATOM 1036 C C . ASP A 1 132 ? 11.016 -41.243 50.007 1.00 44.38 132 ASP A C 1
ATOM 1037 O O . ASP A 1 132 ? 10.100 -40.670 49.408 1.00 46.83 132 ASP A O 1
ATOM 1042 N N . PHE A 1 133 ? 10.872 -42.419 50.595 1.00 50.96 133 PHE A N 1
ATOM 1043 C CA . PHE A 1 133 ? 9.657 -43.205 50.421 1.00 52.22 133 PHE A CA 1
ATOM 1044 C C . PHE A 1 133 ? 8.654 -43.036 51.552 1.00 49.51 133 PHE A C 1
ATOM 1045 O O . PHE A 1 133 ? 7.649 -43.732 51.597 1.00 50.20 133 PHE A O 1
ATOM 1053 N N . ARG A 1 134 ? 8.950 -42.114 52.465 1.00 53.21 134 ARG A N 1
ATOM 1054 C CA . ARG A 1 134 ? 8.117 -41.851 53.641 1.00 47.96 134 ARG A CA 1
ATOM 1055 C C . ARG A 1 134 ? 6.827 -41.093 53.293 1.00 45.16 134 ARG A C 1
ATOM 1056 O O . ARG A 1 134 ? 6.837 -40.143 52.501 1.00 38.75 134 ARG A O 1
ATOM 1064 N N . TRP A 1 135 ? 5.713 -41.566 53.855 1.00 49.16 135 TRP A N 1
ATOM 1065 C CA . TRP A 1 135 ? 4.385 -40.988 53.611 1.00 42.57 135 TRP A CA 1
ATOM 1066 C C . TRP A 1 135 ? 3.890 -40.048 54.687 1.00 40.99 135 TRP A C 1
ATOM 1067 O O . TRP A 1 135 ? 2.746 -39.604 54.639 1.00 46.80 135 TRP A O 1
ATOM 1078 N N . ALA A 1 136 ? 4.732 -39.761 55.669 1.00 40.12 136 ALA A N 1
ATOM 1079 C CA . ALA A 1 136 ? 4.289 -38.963 56.801 1.00 37.52 136 ALA A CA 1
ATOM 1080 C C . ALA A 1 136 ? 4.022 -37.482 56.436 1.00 39.24 136 ALA A C 1
ATOM 1081 O O . ALA A 1 136 ? 4.917 -36.762 55.996 1.00 38.89 136 ALA A O 1
ATOM 1083 N N . GLY A 1 137 ? 2.782 -37.034 56.649 1.00 42.84 137 GLY A N 1
ATOM 1084 C CA . GLY A 1 137 ? 2.375 -35.664 56.350 1.00 44.16 137 GLY A CA 1
ATOM 1085 C C . GLY A 1 137 ? 1.554 -35.481 55.077 1.00 45.03 137 GLY A C 1
ATOM 1086 O O . GLY A 1 137 ? 1.003 -34.398 54.818 1.00 37.98 137 GLY A O 1
ATOM 1087 N N . LEU A 1 138 ? 1.479 -36.548 54.281 1.00 47.62 138 LEU A N 1
ATOM 1088 C CA . LEU A 1 138 ? 0.838 -36.528 52.950 1.00 46.15 138 LEU A CA 1
ATOM 1089 C C . LEU A 1 138 ? -0.636 -36.973 52.885 1.00 42.52 138 LEU A C 1
ATOM 1090 O O . LEU A 1 138 ? -1.149 -37.251 51.805 1.00 41.25 138 LEU A O 1
ATOM 1095 N N . MET A 1 139 ? -1.290 -37.093 54.040 1.00 42.85 139 MET A N 1
ATOM 1096 C CA . MET A 1 139 ? -2.646 -37.624 54.082 1.00 39.61 139 MET A CA 1
ATOM 1097 C C . MET A 1 139 ? -3.540 -36.952 53.070 1.00 35.37 139 MET A C 1
ATOM 1098 O O . MET A 1 139 ? -3.487 -35.748 52.888 1.00 40.02 139 MET A O 1
ATOM 1103 N N . ALA A 1 140 ? -4.368 -37.740 52.402 1.00 39.30 140 ALA A N 1
ATOM 1104 C CA . ALA A 1 140 ? -5.233 -37.199 51.359 1.00 39.04 140 ALA A CA 1
ATOM 1105 C C . ALA A 1 140 ? -6.683 -37.257 51.782 1.00 38.72 140 ALA A C 1
ATOM 1106 O O . ALA A 1 140 ? -7.003 -37.679 52.900 1.00 39.98 140 ALA A O 1
ATOM 1108 N N . ARG A 1 141 ? -7.556 -36.828 50.878 1.00 35.18 141 ARG A N 1
ATOM 1109 C CA . ARG A 1 141 ? -8.965 -36.694 51.191 1.00 34.84 141 ARG A CA 1
ATOM 1110 C C . ARG A 1 141 ? -9.848 -37.416 50.188 1.00 35.97 141 ARG A C 1
ATOM 1111 O O . ARG A 1 141 ? -9.485 -37.582 49.031 1.00 36.07 141 ARG A O 1
ATOM 1119 N N . GLU A 1 142 ? -10.993 -37.890 50.667 1.00 42.27 142 GLU A N 1
ATOM 1120 C CA . GLU A 1 142 ? -11.978 -38.601 49.846 1.00 42.83 142 GLU A CA 1
ATOM 1121 C C . GLU A 1 142 ? -12.888 -37.609 49.111 1.00 42.92 142 GLU A C 1
ATOM 1122 O O . GLU A 1 142 ? -13.139 -36.511 49.608 1.00 39.98 142 GLU A O 1
ATOM 1128 N N . ILE A 1 143 ? -13.387 -37.996 47.938 1.00 44.97 143 ILE A N 1
ATOM 1129 C CA . ILE A 1 143 ? -14.235 -37.114 47.140 1.00 42.51 143 ILE A CA 1
ATOM 1130 C C . ILE A 1 143 ? -15.512 -36.673 47.843 1.00 46.61 143 ILE A C 1
ATOM 1131 O O . ILE A 1 143 ? -15.881 -35.494 47.791 1.00 47.85 143 ILE A O 1
ATOM 1136 N N . ARG A 1 144 ? -16.198 -37.622 48.474 1.00 47.24 144 ARG A N 1
ATOM 1137 C CA . ARG A 1 144 ? -17.372 -37.312 49.286 1.00 50.63 144 ARG A CA 1
ATOM 1138 C C . ARG A 1 144 ? -17.068 -36.222 50.331 1.00 51.13 144 ARG A C 1
ATOM 1139 O O . ARG A 1 144 ? -17.934 -35.414 50.698 1.00 52.72 144 ARG A O 1
ATOM 1147 N N . SER A 1 145 ? -15.822 -36.197 50.786 1.00 41.37 145 SER A N 1
ATOM 1148 C CA . SER A 1 145 ? -15.417 -35.347 51.891 1.00 43.09 145 SER A CA 1
ATOM 1149 C C . SER A 1 145 ? -14.975 -33.963 51.413 1.00 45.95 145 SER A C 1
ATOM 1150 O O . SER A 1 145 ? -14.422 -33.170 52.191 1.00 41.95 145 SER A O 1
ATOM 1153 N N . LEU A 1 146 ? -15.189 -33.700 50.122 1.00 43.30 146 LEU A N 1
ATOM 1154 C CA . LEU A 1 146 ? -14.789 -32.437 49.502 1.00 37.40 146 LEU A CA 1
ATOM 1155 C C . LEU A 1 146 ? -15.973 -31.609 49.019 1.00 40.32 146 LEU A C 1
ATOM 1156 O O . LEU A 1 146 ? -17.069 -32.122 48.757 1.00 42.51 146 LEU A O 1
ATOM 1161 N N . THR A 1 147 ? -15.727 -30.315 48.889 1.00 36.38 147 THR A N 1
ATOM 1162 C CA . THR A 1 147 ? -16.673 -29.420 48.267 1.00 34.03 147 THR A CA 1
ATOM 1163 C C . THR A 1 147 ? -15.983 -28.844 47.023 1.00 32.99 147 THR A C 1
ATOM 1164 O O . THR A 1 147 ? -14.999 -28.117 47.150 1.00 34.41 147 THR A O 1
ATOM 1168 N N . VAL A 1 148 ? -16.515 -29.160 45.838 1.00 28.47 148 VAL A N 1
ATOM 1169 C CA . VAL A 1 148 ? -15.941 -28.759 44.555 1.00 26.41 148 VAL A CA 1
ATOM 1170 C C . VAL A 1 148 ? -16.663 -27.525 44.022 1.00 28.29 148 VAL A C 1
ATOM 1171 O O . VAL A 1 148 ? -17.833 -27.607 43.645 1.00 29.21 148 VAL A O 1
ATOM 1175 N N . GLY A 1 149 ? -15.999 -26.371 44.053 1.00 26.58 149 GLY A N 1
ATOM 1176 C CA . GLY A 1 149 ? -16.485 -25.171 43.395 1.00 22.29 149 GLY A CA 1
ATOM 1177 C C . GLY A 1 149 ? -16.270 -25.148 41.899 1.00 25.91 149 GLY A C 1
ATOM 1178 O O . GLY A 1 149 ? -15.136 -25.194 41.446 1.00 25.20 149 GLY A O 1
ATOM 1179 N N . ILE A 1 150 ? -17.346 -24.992 41.133 1.00 31.25 150 ILE A N 1
ATOM 1180 C CA . ILE A 1 150 ? -17.259 -24.777 39.677 1.00 30.48 150 ILE A CA 1
ATOM 1181 C C . ILE A 1 150 ? -17.632 -23.335 39.321 1.00 32.25 150 ILE A C 1
ATOM 1182 O O . ILE A 1 150 ? -18.744 -22.880 39.613 1.00 34.86 150 ILE A O 1
ATOM 1187 N N . ILE A 1 151 ? -16.702 -22.605 38.715 1.00 27.70 151 ILE A N 1
ATOM 1188 C CA . ILE A 1 151 ? -17.003 -21.269 38.231 1.00 28.08 151 ILE A CA 1
ATOM 1189 C C . ILE A 1 151 ? -17.197 -21.426 36.742 1.00 31.01 151 ILE A C 1
ATOM 1190 O O . ILE A 1 151 ? -16.341 -21.965 36.058 1.00 32.62 151 ILE A O 1
ATOM 1195 N N . GLY A 1 152 ? -18.305 -20.921 36.223 1.00 33.98 152 GLY A N 1
ATOM 1196 C CA . GLY A 1 152 ? -18.699 -21.239 34.866 1.00 37.00 152 GLY A CA 1
ATOM 1197 C C . GLY A 1 152 ? -19.299 -22.611 34.618 1.00 39.98 152 GLY A C 1
ATOM 1198 O O . GLY A 1 152 ? -18.707 -23.435 33.910 1.00 41.51 152 GLY A O 1
ATOM 1199 N N . ALA A 1 153 ? -20.464 -22.897 35.192 1.00 37.23 153 ALA A N 1
ATOM 1200 C CA . ALA A 1 153 ? -21.032 -24.193 34.862 1.00 43.27 153 ALA A CA 1
ATOM 1201 C C . ALA A 1 153 ? -21.840 -24.064 33.581 1.00 47.39 153 ALA A C 1
ATOM 1202 O O . ALA A 1 153 ? -23.045 -23.802 33.589 1.00 47.96 153 ALA A O 1
ATOM 1204 N N . GLY A 1 154 ? -21.137 -24.366 32.497 1.00 47.65 154 GLY A N 1
ATOM 1205 C CA . GLY A 1 154 ? -21.611 -24.324 31.129 1.00 45.89 154 GLY A CA 1
ATOM 1206 C C . GLY A 1 154 ? -21.723 -25.738 30.609 1.00 48.40 154 GLY A C 1
ATOM 1207 O O . GLY A 1 154 ? -22.031 -26.660 31.374 1.00 44.02 154 GLY A O 1
ATOM 1208 N N . ARG A 1 155 ? -21.446 -25.904 29.312 1.00 46.74 155 ARG A N 1
ATOM 1209 C CA . ARG A 1 155 ? -21.364 -27.233 28.696 1.00 46.66 155 ARG A CA 1
ATOM 1210 C C . ARG A 1 155 ? -20.379 -28.088 29.452 1.00 41.29 155 ARG A C 1
ATOM 1211 O O . ARG A 1 155 ? -20.712 -29.159 29.947 1.00 37.95 155 ARG A O 1
ATOM 1219 N N . ILE A 1 156 ? -19.152 -27.597 29.521 1.00 43.17 156 ILE A N 1
ATOM 1220 C CA . ILE A 1 156 ? -18.076 -28.307 30.172 1.00 42.12 156 ILE A CA 1
ATOM 1221 C C . ILE A 1 156 ? -18.267 -28.178 31.658 1.00 43.21 156 ILE A C 1
ATOM 1222 O O . ILE A 1 156 ? -18.235 -29.172 32.380 1.00 45.58 156 ILE A O 1
ATOM 1227 N N . GLY A 1 157 ? -18.470 -26.939 32.104 1.00 43.34 157 GLY A N 1
ATOM 1228 C CA . GLY A 1 157 ? -18.586 -26.632 33.515 1.00 39.09 157 GLY A CA 1
ATOM 1229 C C . GLY A 1 157 ? -19.585 -27.550 34.181 1.00 41.81 157 GLY A C 1
ATOM 1230 O O . GLY A 1 157 ? -19.338 -28.057 35.273 1.00 42.84 157 GLY A O 1
ATOM 1231 N N . GLY A 1 158 ? -20.711 -27.775 33.509 1.00 42.10 158 GLY A N 1
ATOM 1232 C CA . GLY A 1 158 ? -21.767 -28.629 34.025 1.00 39.81 158 GLY A CA 1
ATOM 1233 C C . GLY A 1 158 ? -21.486 -30.127 33.995 1.00 43.65 158 GLY A C 1
ATOM 1234 O O . GLY A 1 158 ? -22.027 -30.860 34.819 1.00 44.73 158 GLY A O 1
ATOM 1235 N N . THR A 1 159 ? -20.665 -30.577 33.042 1.00 41.91 159 THR A N 1
ATOM 1236 C CA . THR A 1 159 ? -20.202 -31.956 32.973 1.00 32.65 159 THR A CA 1
ATOM 1237 C C . THR A 1 159 ? -19.296 -32.269 34.155 1.00 38.92 159 THR A C 1
ATOM 1238 O O . THR A 1 159 ? -19.432 -33.322 34.793 1.00 41.24 159 THR A O 1
ATOM 1242 N N . VAL A 1 160 ? -18.378 -31.346 34.450 1.00 40.56 160 VAL A N 1
ATOM 1243 C CA . VAL A 1 160 ? -17.514 -31.452 35.626 1.00 38.88 160 VAL A CA 1
ATOM 1244 C C . VAL A 1 160 ? -18.324 -31.711 36.895 1.00 35.74 160 VAL A C 1
ATOM 1245 O O . VAL A 1 160 ? -18.019 -32.646 37.638 1.00 35.04 160 VAL A O 1
ATOM 1249 N N . ALA A 1 161 ? -19.349 -30.895 37.137 1.00 35.56 161 ALA A N 1
ATOM 1250 C CA . ALA A 1 161 ? -20.189 -31.037 38.318 1.00 37.08 161 ALA A CA 1
ATOM 1251 C C . ALA A 1 161 ? -20.897 -32.384 38.413 1.00 43.85 161 ALA A C 1
ATOM 1252 O O . ALA A 1 161 ? -20.878 -33.024 39.471 1.00 45.52 161 ALA A O 1
ATOM 1254 N N . ARG A 1 162 ? -21.498 -32.831 37.312 1.00 39.78 162 ARG A N 1
ATOM 1255 C CA . ARG A 1 162 ? -22.152 -34.134 37.276 1.00 38.95 162 ARG A CA 1
ATOM 1256 C C . ARG A 1 162 ? -21.184 -35.222 37.706 1.00 42.03 162 ARG A C 1
ATOM 1257 O O . ARG A 1 162 ? -21.549 -36.109 38.493 1.00 39.82 162 ARG A O 1
ATOM 1265 N N . LEU A 1 163 ? -19.969 -35.158 37.155 1.00 42.19 163 LEU A N 1
ATOM 1266 C CA . LEU A 1 163 ? -18.890 -36.059 37.541 1.00 38.71 163 LEU A CA 1
ATOM 1267 C C . LEU A 1 163 ? -18.615 -36.043 39.030 1.00 37.44 163 LEU A C 1
ATOM 1268 O O . LEU A 1 163 ? -18.782 -37.046 39.722 1.00 38.92 163 LEU A O 1
ATOM 1273 N N . PHE A 1 164 ? -18.155 -34.905 39.523 1.00 34.31 164 PHE A N 1
ATOM 1274 C CA . PHE A 1 164 ? -17.828 -34.814 40.927 1.00 34.60 164 PHE A CA 1
ATOM 1275 C C . PHE A 1 164 ? -19.062 -35.129 41.742 1.00 37.03 164 PHE A C 1
ATOM 1276 O O . PHE A 1 164 ? -18.966 -35.605 42.875 1.00 36.69 164 PHE A O 1
ATOM 1284 N N . LYS A 1 165 ? -20.229 -34.891 41.155 1.00 37.40 165 LYS A N 1
ATOM 1285 C CA . LYS A 1 165 ? -21.468 -35.241 41.841 1.00 38.53 165 LYS A CA 1
ATOM 1286 C C . LYS A 1 165 ? -21.578 -36.749 41.978 1.00 35.00 165 LYS A C 1
ATOM 1287 O O . LYS A 1 165 ? -21.681 -37.260 43.083 1.00 36.30 165 LYS A O 1
ATOM 1293 N N . ALA A 1 166 ? -21.524 -37.454 40.851 1.00 36.75 166 ALA A N 1
ATOM 1294 C CA . ALA A 1 166 ? -21.564 -38.916 40.847 1.00 34.40 166 ALA A CA 1
ATOM 1295 C C . ALA A 1 166 ? -20.573 -39.531 41.833 1.00 36.54 166 ALA A C 1
ATOM 1296 O O . ALA A 1 166 ? -20.904 -40.493 42.521 1.00 37.90 166 ALA A O 1
ATOM 1298 N N . LEU A 1 167 ? -19.369 -38.968 41.921 1.00 37.94 167 LEU A N 1
ATOM 1299 C CA . LEU A 1 167 ? -18.334 -39.523 42.797 1.00 37.91 167 LEU A CA 1
ATOM 1300 C C . LEU A 1 167 ? -18.545 -39.099 44.254 1.00 37.75 167 LEU A C 1
ATOM 1301 O O . LEU A 1 167 ? -17.764 -39.463 45.132 1.00 40.49 167 LEU A O 1
ATOM 1306 N N . GLY A 1 168 ? -19.599 -38.317 44.490 1.00 36.00 168 GLY A N 1
ATOM 1307 C CA . GLY A 1 168 ? -20.114 -38.086 45.829 1.00 39.13 168 GLY A CA 1
ATOM 1308 C C . GLY A 1 168 ? -19.768 -36.755 46.447 1.00 37.54 168 GLY A C 1
ATOM 1309 O O . GLY A 1 168 ? -20.051 -36.495 47.628 1.00 34.24 168 GLY A O 1
ATOM 1310 N N . ALA A 1 169 ? -19.155 -35.905 45.638 1.00 38.75 169 ALA A N 1
ATOM 1311 C CA . ALA A 1 169 ? -18.720 -34.607 46.119 1.00 40.84 169 ALA A CA 1
ATOM 1312 C C . ALA A 1 169 ? -19.915 -33.712 46.385 1.00 36.18 169 ALA A C 1
ATOM 1313 O O . ALA A 1 169 ? -20.952 -33.811 45.729 1.00 31.30 169 ALA A O 1
ATOM 1315 N N . THR A 1 170 ? -19.759 -32.854 47.381 1.00 38.72 170 THR A N 1
ATOM 1316 C CA . THR A 1 170 ? -20.673 -31.750 47.585 1.00 39.38 170 THR A CA 1
ATOM 1317 C C . THR A 1 170 ? -20.240 -30.713 46.558 1.00 31.25 170 THR A C 1
ATOM 1318 O O . THR A 1 170 ? -19.095 -30.291 46.573 1.00 36.17 170 THR A O 1
ATOM 1322 N N . VAL A 1 171 ? -21.134 -30.318 45.659 1.00 23.45 171 VAL A N 1
ATOM 1323 C CA . VAL A 1 171 ? -20.735 -29.503 44.513 1.00 26.81 171 VAL A CA 1
ATOM 1324 C C . VAL A 1 171 ? -21.502 -28.188 44.390 1.00 28.85 171 VAL A C 1
ATOM 1325 O O . VAL A 1 171 ? -22.721 -28.183 44.260 1.00 33.43 171 VAL A O 1
ATOM 1329 N N . ILE A 1 172 ? -20.788 -27.066 44.448 1.00 28.47 172 ILE A N 1
ATOM 1330 C CA . ILE A 1 172 ? -21.426 -25.743 44.358 1.00 28.85 172 ILE A CA 1
ATOM 1331 C C . ILE A 1 172 ? -20.916 -25.015 43.128 1.00 30.25 172 ILE A C 1
ATOM 1332 O O . ILE A 1 172 ? -19.791 -25.261 42.675 1.00 32.69 172 ILE A O 1
ATOM 1337 N N . ALA A 1 173 ? -21.732 -24.138 42.561 1.00 27.00 173 ALA A N 1
ATOM 1338 C CA . ALA A 1 173 ? -21.332 -23.530 41.297 1.00 30.99 173 ALA A CA 1
ATOM 1339 C C . ALA A 1 173 ? -21.534 -22.036 41.262 1.00 32.56 173 ALA A C 1
ATOM 1340 O O . ALA A 1 173 ? -22.290 -21.471 42.058 1.00 31.95 173 ALA A O 1
ATOM 1342 N N . ASN A 1 174 ? -20.848 -21.402 40.323 1.00 27.37 174 ASN A N 1
ATOM 1343 C CA . ASN A 1 174 ? -21.024 -19.991 40.128 1.00 31.15 174 ASN A CA 1
ATOM 1344 C C . ASN A 1 174 ? -21.195 -19.625 38.664 1.00 37.31 174 ASN A C 1
ATOM 1345 O O . ASN A 1 174 ? -20.266 -19.790 37.882 1.00 42.99 174 ASN A O 1
ATOM 1350 N N . ASP A 1 175 ? -22.364 -19.112 38.295 1.00 32.23 175 ASP A N 1
ATOM 1351 C CA . ASP A 1 175 ? -22.607 -18.733 36.915 1.00 31.78 175 ASP A CA 1
ATOM 1352 C C . ASP A 1 175 ? -23.504 -17.511 36.842 1.00 35.99 175 ASP A C 1
ATOM 1353 O O . ASP A 1 175 ? -24.231 -17.221 37.794 1.00 36.86 175 ASP A O 1
ATOM 1358 N N . ILE A 1 176 ? -23.448 -16.787 35.725 1.00 34.18 176 ILE A N 1
ATOM 1359 C CA . ILE A 1 176 ? -24.316 -15.624 35.552 1.00 36.15 176 ILE A CA 1
ATOM 1360 C C . ILE A 1 176 ? -25.730 -16.008 35.095 1.00 40.28 176 ILE A C 1
ATOM 1361 O O . ILE A 1 176 ? -26.667 -15.214 35.232 1.00 41.80 176 ILE A O 1
ATOM 1366 N N . VAL A 1 177 ? -25.879 -17.221 34.557 1.00 41.31 177 VAL A N 1
ATOM 1367 C CA . VAL A 1 177 ? -27.207 -17.827 34.374 1.00 40.10 177 VAL A CA 1
ATOM 1368 C C . VAL A 1 177 ? -27.266 -19.277 34.876 1.00 40.78 177 VAL A C 1
ATOM 1369 O O . VAL A 1 177 ? -26.395 -20.105 34.564 1.00 40.19 177 VAL A O 1
ATOM 1373 N N . GLU A 1 178 ? -28.308 -19.583 35.639 1.00 36.44 178 GLU A N 1
ATOM 1374 C CA . GLU A 1 178 ? -28.457 -20.910 36.200 1.00 36.54 178 GLU A CA 1
ATOM 1375 C C . GLU A 1 178 ? -29.346 -21.817 35.350 1.00 43.90 178 GLU A C 1
ATOM 1376 O O . GLU A 1 178 ? -30.511 -21.503 35.110 1.00 47.54 178 GLU A O 1
ATOM 1382 N N . ARG A 1 179 ? -28.782 -22.939 34.902 1.00 45.25 179 ARG A N 1
ATOM 1383 C CA . ARG A 1 179 ? -29.518 -23.981 34.187 1.00 46.42 179 ARG A CA 1
ATOM 1384 C C . ARG A 1 179 ? -30.408 -24.756 35.154 1.00 52.33 179 ARG A C 1
ATOM 1385 O O . ARG A 1 179 ? -29.984 -25.087 36.268 1.00 52.58 179 ARG A O 1
ATOM 1393 N N . VAL A 1 180 ? -31.633 -25.076 34.751 1.00 56.52 180 VAL A N 1
ATOM 1394 C CA . VAL A 1 180 ? -32.452 -25.896 35.640 1.00 62.63 180 VAL A CA 1
ATOM 1395 C C . VAL A 1 180 ? -31.889 -27.303 35.679 1.00 56.70 180 VAL A C 1
ATOM 1396 O O . VAL A 1 180 ? -32.013 -28.001 36.677 1.00 58.33 180 VAL A O 1
ATOM 1400 N N . GLU A 1 181 ? -31.277 -27.712 34.576 1.00 52.41 181 GLU A N 1
ATOM 1401 C CA . GLU A 1 181 ? -30.792 -29.072 34.432 1.00 45.95 181 GLU A CA 1
ATOM 1402 C C . GLU A 1 181 ? -29.825 -29.404 35.548 1.00 50.36 181 GLU A C 1
ATOM 1403 O O . GLU A 1 181 ? -29.609 -30.578 35.863 1.00 51.01 181 GLU A O 1
ATOM 1409 N N . LEU A 1 182 ? -29.236 -28.363 36.138 1.00 48.41 182 LEU A N 1
ATOM 1410 C CA . LEU A 1 182 ? -28.329 -28.525 37.274 1.00 46.84 182 LEU A CA 1
ATOM 1411 C C . LEU A 1 182 ? -28.951 -28.280 38.664 1.00 54.06 182 LEU A C 1
ATOM 1412 O O . LEU A 1 182 ? -28.245 -28.330 39.670 1.00 49.52 182 LEU A O 1
ATOM 1417 N N . LYS A 1 183 ? -30.254 -28.004 38.726 1.00 60.85 183 LYS A N 1
ATOM 1418 C CA . LYS A 1 183 ? -30.912 -27.767 40.016 1.00 61.79 183 LYS A CA 1
ATOM 1419 C C . LYS A 1 183 ? -30.610 -28.852 41.045 1.00 56.31 183 LYS A C 1
ATOM 1420 O O . LYS A 1 183 ? -30.345 -28.554 42.212 1.00 56.67 183 LYS A O 1
ATOM 1426 N N . ASP A 1 184 ? -30.644 -30.107 40.624 1.00 49.39 184 ASP A N 1
ATOM 1427 C CA . ASP A 1 184 ? -30.335 -31.185 41.556 1.00 55.38 184 ASP A CA 1
ATOM 1428 C C . ASP A 1 184 ? -28.843 -31.434 41.768 1.00 53.36 184 ASP A C 1
ATOM 1429 O O . ASP A 1 184 ? -28.421 -31.778 42.873 1.00 54.39 184 ASP A O 1
ATOM 1434 N N . ILE A 1 185 ? -28.057 -31.250 40.708 1.00 48.82 185 ILE A N 1
ATOM 1435 C CA . ILE A 1 185 ? -26.621 -31.543 40.710 1.00 40.04 185 ILE A CA 1
ATOM 1436 C C . ILE A 1 185 ? -25.746 -30.529 41.468 1.00 37.40 185 ILE A C 1
ATOM 1437 O O . ILE A 1 185 ? -24.685 -30.871 41.978 1.00 38.88 185 ILE A O 1
ATOM 1442 N N . VAL A 1 186 ? -26.191 -29.287 41.555 1.00 37.85 186 VAL A N 1
ATOM 1443 C CA . VAL A 1 186 ? -25.388 -28.251 42.189 1.00 34.60 186 VAL A CA 1
ATOM 1444 C C . VAL A 1 186 ? -26.198 -27.284 43.054 1.00 36.50 186 VAL A C 1
ATOM 1445 O O . VAL A 1 186 ? -27.438 -27.263 43.021 1.00 43.31 186 VAL A O 1
ATOM 1449 N N . THR A 1 187 ? -25.475 -26.480 43.827 1.00 31.27 187 THR A N 1
ATOM 1450 C CA . THR A 1 187 ? -26.067 -25.398 44.608 1.00 32.83 187 THR A CA 1
ATOM 1451 C C . THR A 1 187 ? -25.481 -24.082 44.120 1.00 29.26 187 THR A C 1
ATOM 1452 O O . THR A 1 187 ? -24.272 -23.896 44.202 1.00 34.69 187 THR A O 1
ATOM 1456 N N . TYR A 1 188 ? -26.300 -23.171 43.598 1.00 27.36 188 TYR A N 1
ATOM 1457 C CA . TYR A 1 188 ? -25.746 -21.886 43.132 1.00 31.13 188 TYR A CA 1
ATOM 1458 C C . TYR A 1 188 ? -25.386 -20.884 44.252 1.00 33.68 188 TYR A C 1
ATOM 1459 O O . TYR A 1 188 ? -26.189 -20.566 45.141 1.00 29.85 188 TYR A O 1
ATOM 1468 N N . VAL A 1 189 ? -24.147 -20.412 44.211 1.00 32.25 189 VAL A N 1
ATOM 1469 C CA . VAL A 1 189 ? -23.707 -19.433 45.171 1.00 30.63 189 VAL A CA 1
ATOM 1470 C C . VAL A 1 189 ? -23.037 -18.316 44.405 1.00 31.14 189 VAL A C 1
ATOM 1471 O O . VAL A 1 189 ? -22.856 -18.403 43.185 1.00 27.91 189 VAL A O 1
ATOM 1475 N N . SER A 1 190 ? -22.689 -17.265 45.139 1.00 30.44 190 SER A N 1
ATOM 1476 C CA . SER A 1 190 ? -21.912 -16.152 44.630 1.00 31.36 190 SER A CA 1
ATOM 1477 C C . SER A 1 190 ? -20.415 -16.522 44.533 1.00 38.95 190 SER A C 1
ATOM 1478 O O . SER A 1 190 ? -19.984 -17.541 45.079 1.00 37.55 190 SER A O 1
ATOM 1481 N N . LYS A 1 191 ? -19.637 -15.735 43.793 1.00 38.75 191 LYS A N 1
ATOM 1482 C CA . LYS A 1 191 ? -18.196 -15.975 43.674 1.00 38.61 191 LYS A CA 1
ATOM 1483 C C . LYS A 1 191 ? -17.520 -16.030 45.044 1.00 39.25 191 LYS A C 1
ATOM 1484 O O . LYS A 1 191 ? -16.729 -16.943 45.309 1.00 40.45 191 LYS A O 1
ATOM 1490 N N . GLU A 1 192 ? -17.832 -15.069 45.915 1.00 39.15 192 GLU A N 1
ATOM 1491 C CA . GLU A 1 192 ? -17.157 -14.984 47.223 1.00 45.32 192 GLU A CA 1
ATOM 1492 C C . GLU A 1 192 ? -17.587 -16.067 48.219 1.00 43.12 192 GLU A C 1
ATOM 1493 O O . GLU A 1 192 ? -16.777 -16.555 49.012 1.00 45.97 192 GLU A O 1
ATOM 1499 N N . GLU A 1 193 ? -18.853 -16.449 48.181 1.00 35.77 193 GLU A N 1
ATOM 1500 C CA . GLU A 1 193 ? -19.259 -17.613 48.932 1.00 37.36 193 GLU A CA 1
ATOM 1501 C C . GLU A 1 193 ? -18.423 -18.809 48.452 1.00 41.46 193 GLU A C 1
ATOM 1502 O O . GLU A 1 193 ? -17.779 -19.472 49.264 1.00 43.14 193 GLU A O 1
ATOM 1508 N N . LEU A 1 194 ? -18.392 -19.040 47.134 1.00 40.00 194 LEU A N 1
ATOM 1509 C CA . LEU A 1 194 ? -17.681 -20.180 46.523 1.00 35.09 194 LEU A CA 1
ATOM 1510 C C . LEU A 1 194 ? -16.197 -20.257 46.871 1.00 35.84 194 LEU A C 1
ATOM 1511 O O . LEU A 1 194 ? -15.717 -21.276 47.365 1.00 36.81 194 LEU A O 1
ATOM 1516 N N . LEU A 1 195 ? -15.454 -19.195 46.609 1.00 36.39 195 LEU A N 1
ATOM 1517 C CA . LEU A 1 195 ? -14.022 -19.234 46.910 1.00 40.18 195 LEU A CA 1
ATOM 1518 C C . LEU A 1 195 ? -13.750 -19.608 48.381 1.00 38.78 195 LEU A C 1
ATOM 1519 O O . LEU A 1 195 ? -12.745 -20.244 48.690 1.00 38.17 195 LEU A O 1
ATOM 1524 N N . GLN A 1 196 ? -14.663 -19.226 49.270 1.00 37.64 196 GLN A N 1
ATOM 1525 C CA . GLN A 1 196 ? -14.536 -19.483 50.705 1.00 38.68 196 GLN A CA 1
ATOM 1526 C C . GLN A 1 196 ? -14.930 -20.895 51.159 1.00 38.93 196 GLN A C 1
ATOM 1527 O O . GLN A 1 196 ? -14.334 -21.440 52.084 1.00 37.44 196 GLN A O 1
ATOM 1533 N N . ALA A 1 197 ? -15.966 -21.455 50.540 1.00 36.62 197 ALA A N 1
ATOM 1534 C CA . ALA A 1 197 ? -16.468 -22.783 50.891 1.00 33.21 197 ALA A CA 1
ATOM 1535 C C . ALA A 1 197 ? -15.669 -23.944 50.290 1.00 36.47 197 ALA A C 1
ATOM 1536 O O . ALA A 1 197 ? -15.490 -24.974 50.940 1.00 36.45 197 ALA A O 1
ATOM 1538 N N . ALA A 1 198 ? -15.197 -23.770 49.055 1.00 35.57 198 ALA A N 1
ATOM 1539 C CA . ALA A 1 198 ? -14.643 -24.867 48.250 1.00 33.13 198 ALA A CA 1
ATOM 1540 C C . ALA A 1 198 ? -13.181 -25.247 48.483 1.00 35.22 198 ALA A C 1
ATOM 1541 O O . ALA A 1 198 ? -12.321 -24.392 48.724 1.00 35.30 198 ALA A O 1
ATOM 1543 N N . ASP A 1 199 ? -12.934 -26.557 48.428 1.00 35.47 199 ASP A N 1
ATOM 1544 C CA . ASP A 1 199 ? -11.591 -27.137 48.446 1.00 32.57 199 ASP A CA 1
ATOM 1545 C C . ASP A 1 199 ? -10.934 -27.182 47.069 1.00 31.75 199 ASP A C 1
ATOM 1546 O O . ASP A 1 199 ? -9.753 -26.884 46.926 1.00 36.24 199 ASP A O 1
ATOM 1551 N N . VAL A 1 200 ? -11.707 -27.555 46.059 1.00 29.84 200 VAL A N 1
ATOM 1552 C CA . VAL A 1 200 ? -11.267 -27.468 44.671 1.00 30.05 200 VAL A CA 1
ATOM 1553 C C . VAL A 1 200 ? -12.063 -26.386 43.940 1.00 27.21 200 VAL A C 1
ATOM 1554 O O . VAL A 1 200 ? -13.289 -26.379 43.988 1.00 27.37 200 VAL A O 1
ATOM 1558 N N . VAL A 1 201 ? -11.365 -25.479 43.267 1.00 23.45 201 VAL A N 1
ATOM 1559 C CA . VAL A 1 201 ? -12.017 -24.418 42.516 1.00 23.63 201 VAL A CA 1
ATOM 1560 C C . VAL A 1 201 ? -11.630 -24.566 41.069 1.00 26.35 201 VAL A C 1
ATOM 1561 O O . VAL A 1 201 ? -10.497 -24.319 40.700 1.00 30.83 201 VAL A O 1
ATOM 1565 N N . THR A 1 202 ? -12.571 -24.950 40.230 1.00 26.00 202 THR A N 1
ATOM 1566 C CA . THR A 1 202 ? -12.246 -25.163 38.838 1.00 26.40 202 THR A CA 1
ATOM 1567 C C . THR A 1 202 ? -12.965 -24.111 37.967 1.00 33.59 202 THR A C 1
ATOM 1568 O O . THR A 1 202 ? -14.137 -23.803 38.190 1.00 34.40 202 THR A O 1
ATOM 1572 N N . LEU A 1 203 ? -12.239 -23.533 37.008 1.00 36.03 203 LEU A N 1
ATOM 1573 C CA . LEU A 1 203 ? -12.749 -22.485 36.116 1.00 35.11 203 LEU A CA 1
ATOM 1574 C C . LEU A 1 203 ? -13.254 -23.069 34.787 1.00 37.89 203 LEU A C 1
ATOM 1575 O O . LEU A 1 203 ? -12.537 -23.833 34.135 1.00 38.72 203 LEU A O 1
ATOM 1580 N N . HIS A 1 204 ? -14.522 -22.827 34.458 1.00 35.18 204 HIS A N 1
ATOM 1581 C CA . HIS A 1 204 ? -15.038 -23.091 33.106 1.00 36.02 204 HIS A CA 1
ATOM 1582 C C . HIS A 1 204 ? -15.518 -22.001 32.114 1.00 42.08 204 HIS A C 1
ATOM 1583 O O . HIS A 1 204 ? -16.016 -22.329 31.030 1.00 44.54 204 HIS A O 1
ATOM 1590 N N . VAL A 1 205 ? -15.405 -20.729 32.500 1.00 44.06 205 VAL A N 1
ATOM 1591 C CA . VAL A 1 205 ? -15.849 -19.584 31.683 1.00 33.76 205 VAL A CA 1
ATOM 1592 C C . VAL A 1 205 ? -15.055 -19.442 30.390 1.00 33.15 205 VAL A C 1
ATOM 1593 O O . VAL A 1 205 ? -13.923 -19.921 30.315 1.00 35.66 205 VAL A O 1
ATOM 1597 N N . PRO A 1 206 ? -15.644 -18.793 29.359 1.00 41.97 206 PRO A N 1
ATOM 1598 C CA . PRO A 1 206 ? -14.887 -18.355 28.166 1.00 42.02 206 PRO A CA 1
ATOM 1599 C C . PRO A 1 206 ? -14.103 -17.053 28.387 1.00 36.67 206 PRO A C 1
ATOM 1600 O O . PRO A 1 206 ? -14.466 -16.225 29.220 1.00 37.33 206 PRO A O 1
ATOM 1604 N N . LEU A 1 207 ? -13.036 -16.861 27.634 1.00 34.46 207 LEU A N 1
ATOM 1605 C CA . LEU A 1 207 ? -12.318 -15.603 27.713 1.00 36.50 207 LEU A CA 1
ATOM 1606 C C . LEU A 1 207 ? -13.199 -14.451 27.217 1.00 38.56 207 LEU A C 1
ATOM 1607 O O . LEU A 1 207 ? -13.750 -14.512 26.119 1.00 35.92 207 LEU A O 1
ATOM 1612 N N . MET A 1 208 ? -13.339 -13.412 28.043 1.00 46.34 208 MET A N 1
ATOM 1613 C CA . MET A 1 208 ? -14.144 -12.222 27.734 1.00 44.00 208 MET A CA 1
ATOM 1614 C C . MET A 1 208 ? -13.619 -11.021 28.507 1.00 47.71 208 MET A C 1
ATOM 1615 O O . MET A 1 208 ? -13.001 -11.180 29.564 1.00 47.80 208 MET A O 1
ATOM 1620 N N . ASP A 1 209 ? -13.910 -9.817 28.016 1.00 47.96 209 ASP A N 1
ATOM 1621 C CA . ASP A 1 209 ? -13.529 -8.619 28.763 1.00 52.20 209 ASP A CA 1
ATOM 1622 C C . ASP A 1 209 ? -14.003 -8.736 30.220 1.00 50.97 209 ASP A C 1
ATOM 1623 O O . ASP A 1 209 ? -13.424 -8.136 31.124 1.00 53.24 209 ASP A O 1
ATOM 1628 N N . SER A 1 210 ? -15.063 -9.509 30.428 1.00 53.02 210 SER A N 1
ATOM 1629 C CA . SER A 1 210 ? -15.661 -9.728 31.746 1.00 44.94 210 SER A CA 1
ATOM 1630 C C . SER A 1 210 ? -14.932 -10.735 32.632 1.00 45.53 210 SER A C 1
ATOM 1631 O O . SER A 1 210 ? -14.739 -10.504 33.825 1.00 51.85 210 SER A O 1
ATOM 1634 N N . THR A 1 211 ? -14.555 -11.871 32.068 1.00 46.51 211 THR A N 1
ATOM 1635 C CA . THR A 1 211 ? -13.912 -12.907 32.868 1.00 45.18 211 THR A CA 1
ATOM 1636 C C . THR A 1 211 ? -12.414 -12.679 33.031 1.00 47.71 211 THR A C 1
ATOM 1637 O O . THR A 1 211 ? -11.791 -13.209 33.946 1.00 50.14 211 THR A O 1
ATOM 1641 N N . THR A 1 212 ? -11.832 -11.882 32.147 1.00 49.32 212 THR A N 1
ATOM 1642 C CA . THR A 1 212 ? -10.398 -11.666 32.199 1.00 48.78 212 THR A CA 1
ATOM 1643 C C . THR A 1 212 ? -9.983 -11.142 33.581 1.00 48.97 212 THR A C 1
ATOM 1644 O O . THR A 1 212 ? -10.430 -10.088 34.030 1.00 43.07 212 THR A O 1
ATOM 1648 N N . GLN A 1 213 ? -9.085 -11.887 34.221 1.00 55.03 213 GLN A N 1
ATOM 1649 C CA . GLN A 1 213 ? -8.710 -11.695 35.630 1.00 51.41 213 GLN A CA 1
ATOM 1650 C C . GLN A 1 213 ? -9.883 -11.753 36.609 1.00 47.75 213 GLN A C 1
ATOM 1651 O O . GLN A 1 213 ? -10.112 -10.839 37.410 1.00 46.87 213 GLN A O 1
ATOM 1657 N N . LEU A 1 214 ? -10.611 -12.859 36.506 1.00 47.70 214 LEU A N 1
ATOM 1658 C CA . LEU A 1 214 ? -11.669 -13.235 37.430 1.00 46.73 214 LEU A CA 1
ATOM 1659 C C . LEU A 1 214 ? -11.028 -13.802 38.689 1.00 42.91 214 LEU A C 1
ATOM 1660 O O . LEU A 1 214 ? -11.539 -13.648 39.799 1.00 41.71 214 LEU A O 1
ATOM 1665 N N . ILE A 1 215 ? -9.903 -14.475 38.506 1.00 38.61 215 ILE A N 1
ATOM 1666 C CA . ILE A 1 215 ? -9.123 -14.887 39.637 1.00 34.37 215 ILE A CA 1
ATOM 1667 C C . ILE A 1 215 ? -7.979 -13.905 39.746 1.00 41.81 215 ILE A C 1
ATOM 1668 O O . ILE A 1 215 ? -7.038 -13.916 38.947 1.00 39.97 215 ILE A O 1
ATOM 1673 N N . ASP A 1 216 ? -8.082 -13.056 40.763 1.00 44.49 216 ASP A N 1
ATOM 1674 C CA . ASP A 1 216 ? -7.224 -11.897 40.923 1.00 43.86 216 ASP A CA 1
ATOM 1675 C C . ASP A 1 216 ? -6.619 -11.938 42.313 1.00 43.45 216 ASP A C 1
ATOM 1676 O O . ASP A 1 216 ? -6.850 -12.889 43.061 1.00 40.77 216 ASP A O 1
ATOM 1681 N N . ALA A 1 217 ? -5.855 -10.910 42.664 1.00 43.49 217 ALA A N 1
ATOM 1682 C CA . ALA A 1 217 ? -5.194 -10.883 43.963 1.00 43.12 217 ALA A CA 1
ATOM 1683 C C . ALA A 1 217 ? -6.168 -11.224 45.078 1.00 39.46 217 ALA A C 1
ATOM 1684 O O . ALA A 1 217 ? -5.854 -12.015 45.976 1.00 37.50 217 ALA A O 1
ATOM 1686 N N . ASP A 1 218 ? -7.360 -10.632 44.987 1.00 46.98 218 ASP A N 1
ATOM 1687 C CA . ASP A 1 218 ? -8.414 -10.757 46.006 1.00 47.34 218 ASP A CA 1
ATOM 1688 C C . ASP A 1 218 ? -9.139 -12.103 46.022 1.00 42.05 218 ASP A C 1
ATOM 1689 O O . ASP A 1 218 ? -9.322 -12.692 47.088 1.00 43.61 218 ASP A O 1
ATOM 1694 N N . ALA A 1 219 ? -9.556 -12.584 44.852 1.00 43.42 219 ALA A N 1
ATOM 1695 C CA . ALA A 1 219 ? -10.207 -13.893 44.762 1.00 38.51 219 ALA A CA 1
ATOM 1696 C C . ALA A 1 219 ? -9.353 -14.966 45.394 1.00 39.96 219 ALA A C 1
ATOM 1697 O O . ALA A 1 219 ? -9.874 -15.800 46.122 1.00 46.27 219 ALA A O 1
ATOM 1699 N N . LEU A 1 220 ? -8.043 -14.936 45.130 1.00 40.70 220 LEU A N 1
ATOM 1700 C CA . LEU A 1 220 ? -7.105 -15.943 45.663 1.00 37.84 220 LEU A CA 1
ATOM 1701 C C . LEU A 1 220 ? -6.940 -15.910 47.192 1.00 41.94 220 LEU A C 1
ATOM 1702 O O . LEU A 1 220 ? -6.767 -16.965 47.833 1.00 35.12 220 LEU A O 1
ATOM 1707 N N . ALA A 1 221 ? -6.993 -14.704 47.768 1.00 43.84 221 ALA A N 1
ATOM 1708 C CA . ALA A 1 221 ? -6.846 -14.535 49.214 1.00 43.84 221 ALA A CA 1
ATOM 1709 C C . ALA A 1 221 ? -8.114 -14.982 49.965 1.00 46.25 221 ALA A C 1
ATOM 1710 O O . ALA A 1 221 ? -8.087 -15.226 51.186 1.00 44.16 221 ALA A O 1
ATOM 1712 N N . LEU A 1 222 ? -9.209 -15.113 49.212 1.00 40.72 222 LEU A N 1
ATOM 1713 C CA . LEU A 1 222 ? -10.477 -15.639 49.716 1.00 42.31 222 LEU A CA 1
ATOM 1714 C C . LEU A 1 222 ? -10.499 -17.160 49.935 1.00 44.10 222 LEU A C 1
ATOM 1715 O O . LEU A 1 222 ? -11.251 -17.665 50.780 1.00 39.47 222 LEU A O 1
ATOM 1720 N N . MET A 1 223 ? -9.700 -17.881 49.151 1.00 46.41 223 MET A N 1
ATOM 1721 C CA . MET A 1 223 ? -9.744 -19.347 49.126 1.00 48.24 223 MET A CA 1
ATOM 1722 C C . MET A 1 223 ? -9.191 -19.979 50.389 1.00 40.13 223 MET A C 1
ATOM 1723 O O . MET A 1 223 ? -8.420 -19.355 51.112 1.00 40.16 223 MET A O 1
ATOM 1728 N N . LYS A 1 224 ? -9.593 -21.221 50.639 1.00 39.90 224 LYS A N 1
ATOM 1729 C CA . LYS A 1 224 ? -9.023 -21.994 51.729 1.00 43.02 224 LYS A CA 1
ATOM 1730 C C . LYS A 1 224 ? -7.528 -22.064 51.478 1.00 41.25 224 LYS A C 1
ATOM 1731 O O . LYS A 1 224 ? -7.075 -22.016 50.339 1.00 39.88 224 LYS A O 1
ATOM 1737 N N . ASN A 1 225 ? -6.756 -22.135 52.547 1.00 42.52 225 ASN A N 1
ATOM 1738 C CA . ASN A 1 225 ? -5.316 -22.215 52.409 1.00 40.32 225 ASN A CA 1
ATOM 1739 C C . ASN A 1 225 ? -4.903 -23.632 52.017 1.00 42.64 225 ASN A C 1
ATOM 1740 O O . ASN A 1 225 ? -3.776 -23.855 51.565 1.00 45.15 225 ASN A O 1
ATOM 1745 N N . ASP A 1 226 ? -5.812 -24.589 52.206 1.00 36.72 226 ASP A N 1
ATOM 1746 C CA . ASP A 1 226 ? -5.552 -25.970 51.825 1.00 30.41 226 ASP A CA 1
ATOM 1747 C C . ASP A 1 226 ? -6.178 -26.314 50.482 1.00 35.60 226 ASP A C 1
ATOM 1748 O O . ASP A 1 226 ? -6.102 -27.455 50.038 1.00 35.34 226 ASP A O 1
ATOM 1753 N N . ALA A 1 227 ? -6.812 -25.324 49.850 1.00 39.01 227 ALA A N 1
ATOM 1754 C CA . ALA A 1 227 ? -7.553 -25.516 48.594 1.00 35.45 227 ALA A CA 1
ATOM 1755 C C . ALA A 1 227 ? -6.650 -25.685 47.385 1.00 33.00 227 ALA A C 1
ATOM 1756 O O . ALA A 1 227 ? -5.438 -25.574 47.494 1.00 38.10 227 ALA A O 1
ATOM 1758 N N . VAL A 1 228 ? -7.245 -25.927 46.223 1.00 33.26 228 VAL A N 1
ATOM 1759 C CA . VAL A 1 228 ? -6.492 -25.986 44.962 1.00 35.11 228 VAL A CA 1
ATOM 1760 C C . VAL A 1 228 ? -7.285 -25.292 43.848 1.00 32.33 228 VAL A C 1
ATOM 1761 O O . VAL A 1 228 ? -8.508 -25.198 43.913 1.00 32.99 228 VAL A O 1
ATOM 1765 N N . LEU A 1 229 ? -6.589 -24.788 42.841 1.00 26.12 229 LEU A N 1
ATOM 1766 C CA . LEU A 1 229 ? -7.249 -24.114 41.739 1.00 24.38 229 LEU A CA 1
ATOM 1767 C C . LEU A 1 229 ? -6.947 -24.891 40.485 1.00 31.24 229 LEU A C 1
ATOM 1768 O O . LEU A 1 229 ? -5.834 -25.382 40.305 1.00 36.05 229 LEU A O 1
ATOM 1773 N N . ILE A 1 230 ? -7.936 -25.031 39.618 1.00 31.97 230 ILE A N 1
ATOM 1774 C CA . ILE A 1 230 ? -7.733 -25.766 38.385 1.00 29.57 230 ILE A CA 1
ATOM 1775 C C . ILE A 1 230 ? -8.179 -24.867 37.263 1.00 32.43 230 ILE A C 1
ATOM 1776 O O . ILE A 1 230 ? -9.355 -24.527 37.183 1.00 36.16 230 ILE A O 1
ATOM 1781 N N . ASN A 1 231 ? -7.269 -24.464 36.389 1.00 30.70 231 ASN A N 1
ATOM 1782 C CA . ASN A 1 231 ? -7.715 -23.642 35.290 1.00 30.40 231 ASN A CA 1
ATOM 1783 C C . ASN A 1 231 ? -7.622 -24.406 33.973 1.00 35.55 231 ASN A C 1
ATOM 1784 O O . ASN A 1 231 ? -6.545 -24.546 33.385 1.00 34.21 231 ASN A O 1
ATOM 1789 N N . ALA A 1 232 ? -8.778 -24.899 33.527 1.00 38.95 232 ALA A N 1
ATOM 1790 C CA . ALA A 1 232 ? -8.932 -25.591 32.243 1.00 35.71 232 ALA A CA 1
ATOM 1791 C C . ALA A 1 232 ? -9.552 -24.739 31.127 1.00 35.55 232 ALA A C 1
ATOM 1792 O O . ALA A 1 232 ? -9.838 -25.236 30.046 1.00 39.54 232 ALA A O 1
ATOM 1794 N N . SER A 1 233 ? -9.785 -23.462 31.390 1.00 36.89 233 SER A N 1
ATOM 1795 C CA . SER A 1 233 ? -10.527 -22.646 30.447 1.00 37.71 233 SER A CA 1
ATOM 1796 C C . SER A 1 233 ? -9.582 -21.840 29.582 1.00 40.62 233 SER A C 1
ATOM 1797 O O . SER A 1 233 ? -9.273 -22.248 28.469 1.00 48.51 233 SER A O 1
ATOM 1800 N N . ARG A 1 234 ? -9.059 -20.745 30.120 1.00 39.03 234 ARG A N 1
ATOM 1801 C CA . ARG A 1 234 ? -8.212 -19.840 29.347 1.00 39.64 234 ARG A CA 1
ATOM 1802 C C . ARG A 1 234 ? -7.176 -19.133 30.216 1.00 44.60 234 ARG A C 1
ATOM 1803 O O . ARG A 1 234 ? -7.413 -18.859 31.391 1.00 47.30 234 ARG A O 1
ATOM 1811 N N . GLY A 1 235 ? -6.027 -18.821 29.634 1.00 45.37 235 GLY A N 1
ATOM 1812 C CA . GLY A 1 235 ? -4.957 -18.226 30.406 1.00 45.44 235 GLY A CA 1
ATOM 1813 C C . GLY A 1 235 ? -5.360 -16.938 31.085 1.00 40.98 235 GLY A C 1
ATOM 1814 O O . GLY A 1 235 ? -5.300 -16.833 32.308 1.00 39.93 235 GLY A O 1
ATOM 1815 N N . PRO A 1 236 ? -5.798 -15.955 30.295 1.00 40.75 236 PRO A N 1
ATOM 1816 C CA . PRO A 1 236 ? -6.063 -14.647 30.888 1.00 47.14 236 PRO A CA 1
ATOM 1817 C C . PRO A 1 236 ? -6.991 -14.731 32.093 1.00 43.72 236 PRO A C 1
ATOM 1818 O O . PRO A 1 236 ? -6.981 -13.814 32.914 1.00 48.76 236 PRO A O 1
ATOM 1822 N N . VAL A 1 237 ? -7.770 -15.799 32.204 1.00 37.22 237 VAL A N 1
ATOM 1823 C CA . VAL A 1 237 ? -8.782 -15.850 33.247 1.00 41.20 237 VAL A CA 1
ATOM 1824 C C . VAL A 1 237 ? -8.172 -15.602 34.635 1.00 43.36 237 VAL A C 1
ATOM 1825 O O . VAL A 1 237 ? -8.771 -14.914 35.469 1.00 43.64 237 VAL A O 1
ATOM 1829 N N . VAL A 1 238 ? -6.969 -16.133 34.860 1.00 41.75 238 VAL A N 1
ATOM 1830 C CA . VAL A 1 238 ? -6.263 -16.008 36.140 1.00 36.10 238 VAL A CA 1
ATOM 1831 C C . VAL A 1 238 ? -5.174 -14.975 36.064 1.00 35.70 238 VAL A C 1
ATOM 1832 O O . VAL A 1 238 ? -4.409 -14.962 35.107 1.00 38.46 238 VAL A O 1
ATOM 1836 N N . ASP A 1 239 ? -5.044 -14.166 37.111 1.00 39.50 239 ASP A N 1
ATOM 1837 C CA . ASP A 1 239 ? -4.043 -13.103 37.116 1.00 44.11 239 ASP A CA 1
ATOM 1838 C C . ASP A 1 239 ? -2.788 -13.802 37.620 1.00 40.39 239 ASP A C 1
ATOM 1839 O O . ASP A 1 239 ? -2.642 -14.108 38.806 1.00 37.40 239 ASP A O 1
ATOM 1844 N N . THR A 1 240 ? -1.867 -14.040 36.692 1.00 39.35 240 THR A N 1
ATOM 1845 C CA . THR A 1 240 ? -0.898 -15.106 36.890 1.00 37.78 240 THR A CA 1
ATOM 1846 C C . THR A 1 240 ? 0.149 -14.694 37.899 1.00 41.90 240 THR A C 1
ATOM 1847 O O . THR A 1 240 ? 0.625 -15.511 38.679 1.00 44.33 240 THR A O 1
ATOM 1851 N N . ASP A 1 241 ? 0.494 -13.416 37.914 1.00 41.19 241 ASP A N 1
ATOM 1852 C CA . ASP A 1 241 ? 1.412 -12.937 38.931 1.00 40.34 241 ASP A CA 1
ATOM 1853 C C . ASP A 1 241 ? 0.823 -13.144 40.327 1.00 38.25 241 ASP A C 1
ATOM 1854 O O . ASP A 1 241 ? 1.489 -13.667 41.214 1.00 36.30 241 ASP A O 1
ATOM 1859 N N . ALA A 1 242 ? -0.432 -12.750 40.517 1.00 39.19 242 ALA A N 1
ATOM 1860 C CA . ALA A 1 242 ? -1.117 -13.049 41.776 1.00 41.56 242 ALA A CA 1
ATOM 1861 C C . ALA A 1 242 ? -1.096 -14.553 42.114 1.00 37.86 242 ALA A C 1
ATOM 1862 O O . ALA A 1 242 ? -0.758 -14.924 43.232 1.00 35.23 242 ALA A O 1
ATOM 1864 N N . LEU A 1 243 ? -1.452 -15.411 41.157 1.00 36.78 243 LEU A N 1
ATOM 1865 C CA . LEU A 1 243 ? -1.442 -16.848 41.407 1.00 34.88 243 LEU A CA 1
ATOM 1866 C C . LEU A 1 243 ? -0.088 -17.307 41.935 1.00 38.51 243 LEU A C 1
ATOM 1867 O O . LEU A 1 243 ? -0.011 -18.043 42.920 1.00 39.07 243 LEU A O 1
ATOM 1872 N N . ILE A 1 244 ? 0.979 -16.875 41.270 1.00 39.10 244 ILE A N 1
ATOM 1873 C CA . ILE A 1 244 ? 2.336 -17.179 41.708 1.00 36.62 244 ILE A CA 1
ATOM 1874 C C . ILE A 1 244 ? 2.602 -16.652 43.119 1.00 35.32 244 ILE A C 1
ATOM 1875 O O . ILE A 1 244 ? 2.973 -17.401 44.008 1.00 34.78 244 ILE A O 1
ATOM 1880 N N . ALA A 1 245 ? 2.389 -15.361 43.332 1.00 39.81 245 ALA A N 1
ATOM 1881 C CA . ALA A 1 245 ? 2.577 -14.789 44.660 1.00 39.56 245 ALA A CA 1
ATOM 1882 C C . ALA A 1 245 ? 1.822 -15.602 45.718 1.00 44.57 245 ALA A C 1
ATOM 1883 O O . ALA A 1 245 ? 2.270 -15.710 46.857 1.00 47.51 245 ALA A O 1
ATOM 1885 N N . ALA A 1 246 ? 0.687 -16.186 45.331 1.00 42.74 246 ALA A N 1
ATOM 1886 C CA . ALA A 1 246 ? -0.165 -16.923 46.266 1.00 36.26 246 ALA A CA 1
ATOM 1887 C C . ALA A 1 246 ? 0.293 -18.348 46.552 1.00 38.15 246 ALA A C 1
ATOM 1888 O O . ALA A 1 246 ? 0.081 -18.849 47.641 1.00 40.55 246 ALA A O 1
ATOM 1890 N N . LEU A 1 247 ? 0.895 -19.011 45.572 1.00 38.13 247 LEU A N 1
ATOM 1891 C CA . LEU A 1 247 ? 1.440 -20.348 45.791 1.00 36.99 247 LEU A CA 1
ATOM 1892 C C . LEU A 1 247 ? 2.753 -20.217 46.521 1.00 35.80 247 LEU A C 1
ATOM 1893 O O . LEU A 1 247 ? 3.185 -21.108 47.235 1.00 35.36 247 LEU A O 1
ATOM 1898 N N . GLN A 1 248 ? 3.402 -19.091 46.285 1.00 42.87 248 GLN A N 1
ATOM 1899 C CA . GLN A 1 248 ? 4.735 -18.838 46.793 1.00 47.84 248 GLN A CA 1
ATOM 1900 C C . GLN A 1 248 ? 4.602 -18.630 48.286 1.00 47.07 248 GLN A C 1
ATOM 1901 O O . GLN A 1 248 ? 5.407 -19.127 49.068 1.00 50.13 248 GLN A O 1
ATOM 1907 N N . ASN A 1 249 ? 3.559 -17.891 48.651 1.00 43.26 249 ASN A N 1
ATOM 1908 C CA . ASN A 1 249 ? 3.231 -17.526 50.030 1.00 40.85 249 ASN A CA 1
ATOM 1909 C C . ASN A 1 249 ? 2.212 -18.472 50.706 1.00 40.47 249 ASN A C 1
ATOM 1910 O O . ASN A 1 249 ? 1.627 -18.164 51.749 1.00 35.36 249 ASN A O 1
ATOM 1915 N N . LYS A 1 250 ? 1.954 -19.587 50.034 1.00 42.08 250 LYS A N 1
ATOM 1916 C CA . LYS A 1 250 ? 1.161 -20.700 50.571 1.00 41.33 250 LYS A CA 1
ATOM 1917 C C . LYS A 1 250 ? -0.274 -20.333 50.925 1.00 42.26 250 LYS A C 1
ATOM 1918 O O . LYS A 1 250 ? -0.935 -21.033 51.703 1.00 40.32 250 LYS A O 1
ATOM 1924 N N . GLN A 1 251 ? -0.752 -19.257 50.303 1.00 42.68 251 GLN A N 1
ATOM 1925 C CA . GLN A 1 251 ? -2.144 -18.847 50.392 1.00 43.94 251 GLN A CA 1
ATOM 1926 C C . GLN A 1 251 ? -3.094 -19.920 49.885 1.00 44.65 251 GLN A C 1
ATOM 1927 O O . GLN A 1 251 ? -4.218 -20.032 50.372 1.00 49.54 251 GLN A O 1
ATOM 1933 N N . ILE A 1 252 ? -2.643 -20.694 48.899 1.00 39.56 252 ILE A N 1
ATOM 1934 C CA . ILE A 1 252 ? -3.323 -21.928 48.510 1.00 35.64 252 ILE A CA 1
ATOM 1935 C C . ILE A 1 252 ? -2.342 -23.105 48.425 1.00 38.00 252 ILE A C 1
ATOM 1936 O O . ILE A 1 252 ? -1.121 -22.914 48.390 1.00 39.84 252 ILE A O 1
ATOM 1941 N N . ALA A 1 253 ? -2.874 -24.325 48.410 1.00 40.34 253 ALA A N 1
ATOM 1942 C CA . ALA A 1 253 ? -2.035 -25.522 48.531 1.00 37.56 253 ALA A CA 1
ATOM 1943 C C . ALA A 1 253 ? -1.365 -25.949 47.238 1.00 35.35 253 ALA A C 1
ATOM 1944 O O . ALA A 1 253 ? -0.226 -26.391 47.256 1.00 38.90 253 ALA A O 1
ATOM 1946 N N . GLY A 1 254 ? -2.066 -25.813 46.118 1.00 36.45 254 GLY A N 1
ATOM 1947 C CA . GLY A 1 254 ? -1.496 -26.163 44.824 1.00 37.38 254 GLY A CA 1
ATOM 1948 C C . GLY A 1 254 ? -2.311 -25.645 43.655 1.00 32.99 254 GLY A C 1
ATOM 1949 O O . GLY A 1 254 ? -3.255 -24.888 43.856 1.00 35.82 254 GLY A O 1
ATOM 1950 N N . ALA A 1 255 ? -1.949 -26.027 42.433 1.00 29.28 255 ALA A N 1
ATOM 1951 C CA . ALA A 1 255 ? -2.769 -25.661 41.279 1.00 28.98 255 ALA A CA 1
ATOM 1952 C C . ALA A 1 255 ? -2.539 -26.537 40.060 1.00 29.51 255 ALA A C 1
ATOM 1953 O O . ALA A 1 255 ? -1.476 -27.138 39.922 1.00 33.56 255 ALA A O 1
ATOM 1955 N N . ALA A 1 256 ? -3.527 -26.577 39.166 1.00 28.15 256 ALA A N 1
ATOM 1956 C CA . ALA A 1 256 ? -3.415 -27.322 37.902 1.00 33.88 256 ALA A CA 1
ATOM 1957 C C . ALA A 1 256 ? -3.846 -26.500 36.671 1.00 34.93 256 ALA A C 1
ATOM 1958 O O . ALA A 1 256 ? -5.019 -26.135 36.524 1.00 33.97 256 ALA A O 1
ATOM 1960 N N . LEU A 1 257 ? -2.893 -26.242 35.777 1.00 32.29 257 LEU A N 1
ATOM 1961 C CA . LEU A 1 257 ? -3.105 -25.336 34.652 1.00 30.21 257 LEU A CA 1
ATOM 1962 C C . LEU A 1 257 ? -3.008 -26.043 33.305 1.00 34.50 257 LEU A C 1
ATOM 1963 O O . LEU A 1 257 ? -1.946 -26.570 32.970 1.00 31.13 257 LEU A O 1
ATOM 1968 N N . ASP A 1 258 ? -4.119 -26.085 32.557 1.00 37.84 258 ASP A N 1
ATOM 1969 C CA . ASP A 1 258 ? -4.127 -26.622 31.189 1.00 35.28 258 ASP A CA 1
ATOM 1970 C C . ASP A 1 258 ? -3.931 -25.493 30.191 1.00 35.38 258 ASP A C 1
ATOM 1971 O O . ASP A 1 258 ? -3.654 -25.724 29.025 1.00 38.36 258 ASP A O 1
ATOM 1976 N N . THR A 1 259 ? -4.056 -24.262 30.661 1.00 38.46 259 THR A N 1
ATOM 1977 C CA . THR A 1 259 ? -3.820 -23.099 29.812 1.00 41.84 259 THR A CA 1
ATOM 1978 C C . THR A 1 259 ? -3.174 -22.000 30.623 1.00 39.51 259 THR A C 1
ATOM 1979 O O . THR A 1 259 ? -3.435 -21.862 31.816 1.00 38.21 259 THR A O 1
ATOM 1983 N N . LEU A 1 260 ? -2.315 -21.228 29.970 1.00 46.18 260 LEU A N 1
ATOM 1984 C CA . LEU A 1 260 ? -1.547 -20.186 30.648 1.00 48.68 260 LEU A CA 1
ATOM 1985 C C . LEU A 1 260 ? -1.515 -18.865 29.873 1.00 53.20 260 LE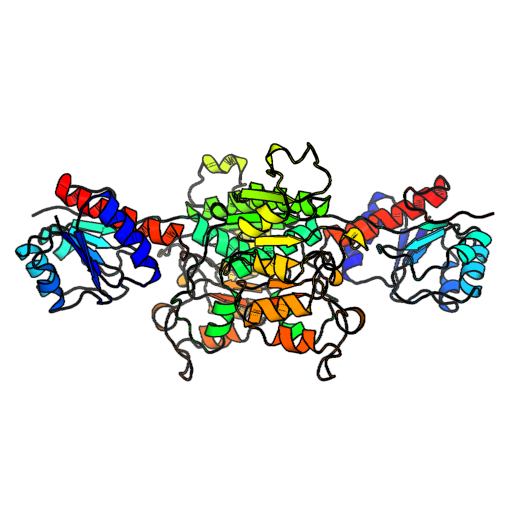U A C 1
ATOM 1986 O O . LEU A 1 260 ? -1.871 -18.800 28.691 1.00 54.42 260 LEU A O 1
ATOM 1991 N N . ASN A 1 261 ? -1.098 -17.811 30.564 1.00 59.21 261 ASN A N 1
ATOM 1992 C CA . ASN A 1 261 ? -0.895 -16.505 29.961 1.00 55.08 261 ASN A CA 1
ATOM 1993 C C . ASN A 1 261 ? 0.095 -16.569 28.801 1.00 56.37 261 ASN A C 1
ATOM 1994 O O . ASN A 1 261 ? 1.261 -16.928 29.009 1.00 59.05 261 ASN A O 1
ATOM 1999 N N . GLY A 1 262 ? -0.342 -16.165 27.604 1.00 53.89 262 GLY A N 1
ATOM 2000 C CA . GLY A 1 262 ? 0.518 -16.120 26.422 1.00 55.40 262 GLY A CA 1
ATOM 2001 C C . GLY A 1 262 ? 1.032 -17.457 25.890 1.00 55.83 262 GLY A C 1
ATOM 2002 O O . GLY A 1 262 ? 2.177 -17.571 25.432 1.00 52.04 262 GLY A O 1
ATOM 2003 N N . GLU A 1 263 ? 0.170 -18.468 25.939 1.00 53.79 263 GLU A N 1
ATOM 2004 C CA . GLU A 1 263 ? 0.526 -19.827 25.556 1.00 49.00 263 GLU A CA 1
ATOM 2005 C C . GLU A 1 263 ? 0.805 -19.979 24.063 1.00 54.34 263 GLU A C 1
ATOM 2006 O O . GLU A 1 263 ? 1.513 -20.912 23.654 1.00 50.57 263 GLU A O 1
ATOM 2012 N N . GLU A 1 264 ? 0.244 -19.075 23.255 1.00 55.49 264 GLU A N 1
ATOM 2013 C CA . GLU A 1 264 ? 0.368 -19.175 21.799 1.00 54.11 264 GLU A CA 1
ATOM 2014 C C . GLU A 1 264 ? 1.858 -19.252 21.457 1.00 53.42 264 GLU A C 1
ATOM 2015 O O . GLU A 1 264 ? 2.259 -20.024 20.583 1.00 45.79 264 GLU A O 1
ATOM 2021 N N . HIS A 1 265 ? 2.668 -18.516 22.224 1.00 54.24 265 HIS A N 1
ATOM 2022 C CA . HIS A 1 265 ? 4.095 -18.344 21.952 1.00 53.26 265 HIS A CA 1
ATOM 2023 C C . HIS A 1 265 ? 5.042 -19.423 22.577 1.00 51.28 265 HIS A C 1
ATOM 2024 O O . HIS A 1 265 ? 6.233 -19.446 22.274 1.00 52.28 265 HIS A O 1
ATOM 2031 N N . PHE A 1 266 ? 4.518 -20.320 23.419 1.00 51.42 266 PHE A N 1
ATOM 2032 C CA . PHE A 1 266 ? 5.312 -21.448 23.980 1.00 48.24 266 PHE A CA 1
ATOM 2033 C C . PHE A 1 266 ? 4.731 -22.874 23.858 1.00 48.78 266 PHE A C 1
ATOM 2034 O O . PHE A 1 266 ? 5.424 -23.782 23.400 1.00 50.27 266 PHE A O 1
ATOM 2042 N N . PHE A 1 267 ? 3.511 -23.089 24.351 1.00 47.84 267 PHE A N 1
ATOM 2043 C CA . PHE A 1 267 ? 2.839 -24.385 24.213 1.00 45.44 267 PHE A CA 1
ATOM 2044 C C . PHE A 1 267 ? 2.849 -24.937 22.787 1.00 48.19 267 PHE A C 1
ATOM 2045 O O . PHE A 1 267 ? 2.627 -24.203 21.817 1.00 45.36 267 PHE A O 1
ATOM 2053 N N . ASN A 1 268 ? 3.058 -26.251 22.683 1.00 51.41 268 ASN A N 1
ATOM 2054 C CA . ASN A 1 268 ? 3.066 -26.963 21.401 1.00 49.05 268 ASN A CA 1
ATOM 2055 C C . ASN A 1 268 ? 4.264 -26.653 20.494 1.00 53.75 268 ASN A C 1
ATOM 2056 O O . ASN A 1 268 ? 4.111 -26.504 19.274 1.00 53.17 268 ASN A O 1
ATOM 2061 N N . GLN A 1 269 ? 5.445 -26.555 21.105 1.00 45.80 269 GLN A N 1
ATOM 2062 C CA . GLN A 1 269 ? 6.682 -26.273 20.398 1.00 42.67 269 GLN A CA 1
ATOM 2063 C C . GLN A 1 269 ? 7.807 -26.968 21.134 1.00 47.70 269 GLN A C 1
ATOM 2064 O O . GLN A 1 269 ? 7.778 -27.011 22.366 1.00 46.14 269 GLN A O 1
ATOM 2070 N N . ASP A 1 270 ? 8.835 -27.442 20.422 1.00 47.49 270 ASP A N 1
ATOM 2071 C CA . ASP A 1 270 ? 9.927 -28.108 21.125 1.00 47.49 270 ASP A CA 1
ATOM 2072 C C . ASP A 1 270 ? 10.850 -26.975 21.497 1.00 44.61 270 ASP A C 1
ATOM 2073 O O . ASP A 1 270 ? 11.601 -26.456 20.673 1.00 48.15 270 ASP A O 1
ATOM 2078 N N . LEU A 1 271 ? 10.785 -26.609 22.769 1.00 42.62 271 LEU A N 1
ATOM 2079 C CA . LEU A 1 271 ? 11.597 -25.545 23.334 1.00 44.21 271 LEU A CA 1
ATOM 2080 C C . LEU A 1 271 ? 12.812 -26.131 24.018 1.00 43.03 271 LEU A C 1
ATOM 2081 O O . LEU A 1 271 ? 13.488 -25.444 24.763 1.00 43.47 271 LEU A O 1
ATOM 2086 N N . CYS A 1 272 ? 13.033 -27.427 23.839 1.00 48.93 272 CYS A N 1
ATOM 2087 C CA . CYS A 1 272 ? 14.192 -28.076 24.447 1.00 49.91 272 CYS A CA 1
ATOM 2088 C C . CYS A 1 272 ? 15.476 -27.357 24.028 1.00 49.54 272 CYS A C 1
ATOM 2089 O O . CYS A 1 272 ? 15.749 -27.161 22.839 1.00 50.58 272 CYS A O 1
ATOM 2092 N N . GLY A 1 273 ? 16.236 -26.933 25.026 1.00 46.05 273 GLY A N 1
ATOM 2093 C CA . GLY A 1 273 ? 17.487 -26.236 24.806 1.00 48.50 273 GLY A CA 1
ATOM 2094 C C . GLY A 1 273 ? 17.343 -24.731 24.646 1.00 51.54 273 GLY A C 1
ATOM 2095 O O . GLY A 1 273 ? 18.266 -23.978 24.958 1.00 62.02 273 GLY A O 1
ATOM 2096 N N . LYS A 1 274 ? 16.184 -24.286 24.175 1.00 43.58 274 LYS A N 1
ATOM 2097 C CA . LYS A 1 274 ? 15.877 -22.859 24.069 1.00 43.90 274 LYS A CA 1
ATOM 2098 C C . LYS A 1 274 ? 15.369 -22.226 25.390 1.00 51.48 274 LYS A C 1
ATOM 2099 O O . LYS A 1 274 ? 14.887 -22.924 26.286 1.00 53.21 274 LYS A O 1
ATOM 2105 N N . GLU A 1 275 ? 15.516 -20.912 25.530 1.00 52.44 275 GLU A N 1
ATOM 2106 C CA . GLU A 1 275 ? 15.050 -20.216 26.735 1.00 51.05 275 GLU A CA 1
ATOM 2107 C C . GLU A 1 275 ? 13.539 -19.951 26.681 1.00 45.46 275 GLU A C 1
ATOM 2108 O O . GLU A 1 275 ? 12.986 -19.774 25.601 1.00 48.00 275 GLU A O 1
ATOM 2114 N N . LEU A 1 276 ? 12.876 -19.909 27.836 1.00 45.02 276 LEU A N 1
ATOM 2115 C CA . LEU A 1 276 ? 11.412 -19.778 27.863 1.00 45.90 276 LEU A CA 1
ATOM 2116 C C . LEU A 1 276 ? 10.922 -18.342 27.772 1.00 46.95 276 LEU A C 1
ATOM 2117 O O . LEU A 1 276 ? 11.434 -17.476 28.480 1.00 55.86 276 LEU A O 1
ATOM 2122 N N . PRO A 1 277 ? 9.915 -18.089 26.913 1.00 44.42 277 PRO A N 1
ATOM 2123 C CA . PRO A 1 277 ? 9.360 -16.739 26.722 1.00 50.48 277 PRO A CA 1
ATOM 2124 C C . PRO A 1 277 ? 8.810 -16.084 27.993 1.00 55.12 277 PRO A C 1
ATOM 2125 O O . PRO A 1 277 ? 9.217 -14.959 28.296 1.00 67.35 277 PRO A O 1
ATOM 2129 N N . SER A 1 278 ? 7.959 -16.757 28.761 1.00 47.41 278 SER A N 1
ATOM 2130 C CA . SER A 1 278 ? 7.484 -16.118 29.984 1.00 49.21 278 SER A CA 1
ATOM 2131 C C . SER A 1 278 ? 8.403 -16.412 31.154 1.00 47.33 278 SER A C 1
ATOM 2132 O O . SER A 1 278 ? 8.832 -17.543 31.347 1.00 48.61 278 SER A O 1
ATOM 2135 N N . GLU A 1 279 ? 8.734 -15.378 31.916 1.00 53.23 279 GLU A N 1
ATOM 2136 C CA . GLU A 1 279 ? 9.314 -15.597 33.231 1.00 52.12 279 GLU A CA 1
ATOM 2137 C C . GLU A 1 279 ? 8.197 -16.224 34.048 1.00 50.54 279 GLU A C 1
ATOM 2138 O O . GLU A 1 279 ? 8.437 -17.062 34.924 1.00 51.68 279 GLU A O 1
ATOM 2144 N N . GLN A 1 280 ? 6.969 -15.828 33.719 1.00 45.55 280 GLN A N 1
ATOM 2145 C CA . GLN A 1 280 ? 5.779 -16.455 34.258 1.00 40.14 280 GLN A CA 1
ATOM 2146 C C . GLN A 1 280 ? 5.866 -17.976 34.132 1.00 45.08 280 GLN A C 1
ATOM 2147 O O . GLN A 1 280 ? 5.624 -18.695 35.099 1.00 46.81 280 GLN A O 1
ATOM 2153 N N . LEU A 1 281 ? 6.198 -18.483 32.950 1.00 39.96 281 LEU A N 1
ATOM 2154 C CA . LEU A 1 281 ? 6.326 -19.921 32.819 1.00 36.39 281 LEU A CA 1
ATOM 2155 C C . LEU A 1 281 ? 7.566 -20.426 33.538 1.00 42.41 281 LEU A C 1
ATOM 2156 O O . LEU A 1 281 ? 7.510 -21.470 34.190 1.00 45.56 281 LEU A O 1
ATOM 2161 N N . LYS A 1 282 ? 8.683 -19.705 33.419 1.00 39.91 282 LYS A N 1
ATOM 2162 C CA . LYS A 1 282 ? 9.917 -20.129 34.070 1.00 35.85 282 LYS A CA 1
ATOM 2163 C C . LYS A 1 282 ? 9.605 -20.424 35.533 1.00 40.13 282 LYS A C 1
ATOM 2164 O O . LYS A 1 282 ? 9.737 -21.559 36.001 1.00 40.27 282 LYS A O 1
ATOM 2170 N N . VAL A 1 283 ? 9.174 -19.389 36.244 1.00 39.19 283 VAL A N 1
ATOM 2171 C CA . VAL A 1 283 ? 8.877 -19.466 37.675 1.00 41.58 283 VAL A CA 1
ATOM 2172 C C . VAL A 1 283 ? 7.863 -20.541 38.112 1.00 41.64 283 VAL A C 1
ATOM 2173 O O . VAL A 1 283 ? 8.010 -21.141 39.178 1.00 39.10 283 VAL A O 1
ATOM 2177 N N . LEU A 1 284 ? 6.831 -20.769 37.304 1.00 42.28 284 LEU A N 1
ATOM 2178 C CA . LEU A 1 284 ? 5.774 -21.710 37.673 1.00 40.32 284 LEU A CA 1
ATOM 2179 C C . LEU A 1 284 ? 6.267 -23.141 37.611 1.00 37.58 284 LEU A C 1
ATOM 2180 O O . LEU A 1 284 ? 5.743 -24.017 38.298 1.00 34.18 284 LEU A O 1
ATOM 2185 N N . ARG A 1 285 ? 7.277 -23.373 36.776 1.00 40.01 285 ARG A N 1
ATOM 2186 C CA . ARG A 1 285 ? 7.837 -24.712 36.626 1.00 41.66 285 ARG A CA 1
ATOM 2187 C C . ARG A 1 285 ? 8.666 -25.136 37.841 1.00 40.06 285 ARG A C 1
ATOM 2188 O O . ARG A 1 285 ? 8.948 -26.320 38.018 1.00 35.65 285 ARG A O 1
ATOM 2196 N N . THR A 1 286 ? 9.054 -24.166 38.668 1.00 42.71 286 THR A N 1
ATOM 2197 C CA . THR A 1 286 ? 9.850 -24.444 39.866 1.00 39.85 286 THR A CA 1
ATOM 2198 C C . THR A 1 286 ? 9.009 -24.529 41.129 1.00 34.94 286 THR A C 1
ATOM 2199 O O . THR A 1 286 ? 9.519 -24.867 42.194 1.00 35.02 286 THR A O 1
ATOM 2203 N N . LEU A 1 287 ? 7.716 -24.255 41.016 1.00 37.31 287 LEU A N 1
ATOM 2204 C CA . LEU A 1 287 ? 6.832 -24.440 42.164 1.00 41.62 287 LEU A CA 1
ATOM 2205 C C . LEU A 1 287 ? 6.375 -25.894 42.190 1.00 39.87 287 LEU A C 1
ATOM 2206 O O . LEU A 1 287 ? 6.030 -26.457 41.149 1.00 40.20 287 LEU A O 1
ATOM 2211 N N . PRO A 1 288 ? 6.429 -26.515 43.377 1.00 41.26 288 PRO A N 1
ATOM 2212 C CA . PRO A 1 288 ? 6.270 -27.964 43.607 1.00 49.63 288 PRO A CA 1
ATOM 2213 C C . PRO A 1 288 ? 4.868 -28.513 43.311 1.00 47.16 288 PRO A C 1
ATOM 2214 O O . PRO A 1 288 ? 4.683 -29.532 42.637 1.00 41.31 288 PRO A O 1
ATOM 2218 N N . ASN A 1 289 ? 3.887 -27.780 43.809 1.00 37.26 289 ASN A N 1
ATOM 2219 C CA . ASN A 1 289 ? 2.533 -28.232 43.917 1.00 32.52 289 ASN A CA 1
ATOM 2220 C C . ASN A 1 289 ? 1.776 -27.899 42.667 1.00 37.47 289 ASN A C 1
ATOM 2221 O O . ASN A 1 289 ? 0.600 -28.194 42.587 1.00 46.96 289 ASN A O 1
ATOM 2226 N N . VAL A 1 290 ? 2.439 -27.267 41.701 1.00 36.11 290 VAL A N 1
ATOM 2227 C CA . VAL A 1 290 ? 1.802 -26.861 40.439 1.00 34.52 290 VAL A CA 1
ATOM 2228 C C . VAL A 1 290 ? 1.972 -27.856 39.273 1.00 36.05 290 VAL A C 1
ATOM 2229 O O . VAL A 1 290 ? 3.071 -28.359 39.041 1.00 35.99 290 VAL A O 1
ATOM 2233 N N . LEU A 1 291 ? 0.889 -28.116 38.534 1.00 34.78 291 LEU A N 1
ATOM 2234 C CA . LEU A 1 291 ? 0.907 -29.027 37.380 1.00 31.96 291 LEU A CA 1
ATOM 2235 C C . LEU A 1 291 ? 0.521 -28.335 36.076 1.00 33.91 291 LEU A C 1
ATOM 2236 O O . LEU A 1 291 ? -0.632 -27.927 35.936 1.00 37.16 291 LEU A O 1
ATOM 2241 N N . ILE A 1 292 ? 1.440 -28.257 35.108 1.00 31.48 292 ILE A N 1
ATOM 2242 C CA . ILE A 1 292 ? 1.158 -27.628 33.800 1.00 30.63 292 ILE A CA 1
ATOM 2243 C C . ILE A 1 292 ? 1.046 -28.607 32.610 1.00 31.14 292 ILE A C 1
ATOM 2244 O O . ILE A 1 292 ? 1.908 -29.460 32.412 1.00 31.37 292 ILE A O 1
ATOM 2249 N N . THR A 1 293 ? -0.034 -28.469 31.837 1.00 36.18 293 THR A N 1
ATOM 2250 C CA . THR A 1 293 ? -0.317 -29.258 30.620 1.00 32.71 293 THR A CA 1
ATOM 2251 C C . THR A 1 293 ? -0.552 -28.282 29.440 1.00 37.00 293 THR A C 1
ATOM 2252 O O . THR A 1 293 ? -1.101 -27.198 29.633 1.00 38.82 293 THR A O 1
ATOM 2256 N N . PRO A 1 294 ? -0.142 -28.651 28.212 1.00 38.29 294 PRO A N 1
ATOM 2257 C CA . PRO A 1 294 ? -0.172 -27.683 27.103 1.00 39.76 294 PRO A CA 1
ATOM 2258 C C . PRO A 1 294 ? -1.534 -27.562 26.368 1.00 42.02 294 PRO A C 1
ATOM 2259 O O . PRO A 1 294 ? -1.597 -27.604 25.125 1.00 39.10 294 PRO A O 1
ATOM 2263 N N . HIS A 1 295 ? -2.599 -27.355 27.141 1.00 38.96 295 HIS A N 1
ATOM 2264 C CA . HIS A 1 295 ? -3.940 -27.213 26.601 1.00 36.15 295 HIS A CA 1
ATOM 2265 C C . HIS A 1 295 ? -4.272 -28.513 25.917 1.00 40.63 295 HIS A C 1
ATOM 2266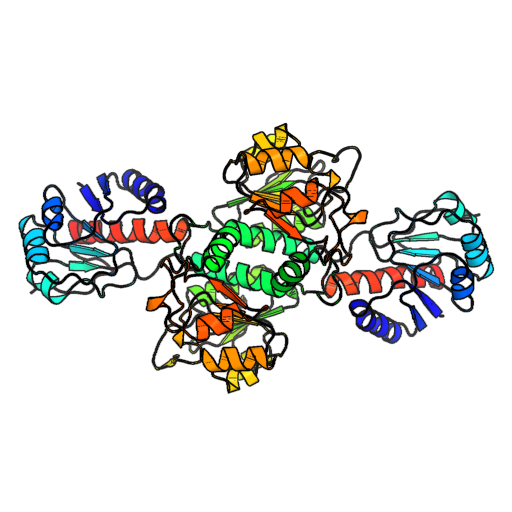 O O . HIS A 1 295 ? -4.694 -28.523 24.759 1.00 48.40 295 HIS A O 1
ATOM 2273 N N . ILE A 1 296 ? -4.046 -29.615 26.624 1.00 36.68 296 ILE A N 1
ATOM 2274 C CA . ILE A 1 296 ? -4.441 -30.937 26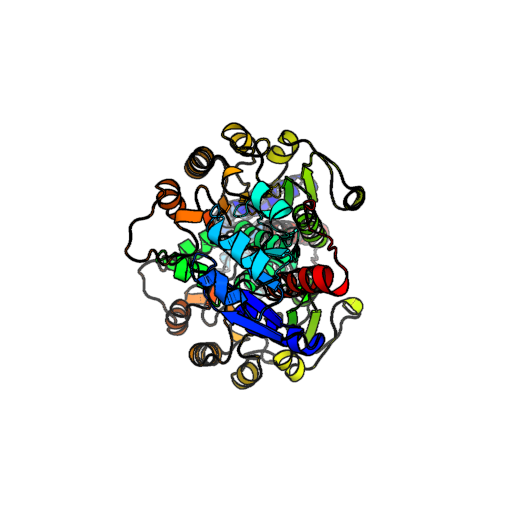.135 1.00 36.82 296 ILE A CA 1
ATOM 2275 C C . ILE A 1 296 ? -5.824 -31.410 26.628 1.00 34.66 296 ILE A C 1
ATOM 2276 O O . ILE A 1 296 ? -6.195 -32.579 26.485 1.00 32.63 296 ILE A O 1
ATOM 2281 N N . GLY A 1 297 ? -6.567 -30.508 27.252 1.00 34.13 297 GLY A N 1
ATOM 2282 C CA . GLY A 1 297 ? -7.901 -30.857 27.695 1.00 38.72 297 GLY A CA 1
ATOM 2283 C C . GLY A 1 297 ? -8.763 -31.486 26.618 1.00 37.19 297 GLY A C 1
ATOM 2284 O O . GLY A 1 297 ? -9.250 -32.603 26.771 1.00 37.63 297 GLY A O 1
ATOM 2285 N N . PHE A 1 298 ? -8.919 -30.783 25.507 1.00 40.28 298 PHE A N 1
ATOM 2286 C CA . PHE A 1 298 ? -9.748 -31.260 24.405 1.00 41.45 298 PHE A CA 1
ATOM 2287 C C . PHE A 1 298 ? -9.305 -32.615 23.834 1.00 44.34 298 PHE A C 1
ATOM 2288 O O . PHE A 1 298 ? -10.093 -33.273 23.158 1.00 43.61 298 PHE A O 1
ATOM 2296 N N . TYR A 1 299 ? -8.058 -33.033 24.081 1.00 43.12 299 TYR A N 1
ATOM 2297 C CA . TYR A 1 299 ? -7.389 -33.948 23.146 1.00 40.51 299 TYR A CA 1
ATOM 2298 C C . TYR A 1 299 ? -7.574 -35.436 23.488 1.00 43.62 299 TYR A C 1
ATOM 2299 O O . TYR A 1 299 ? -6.769 -36.037 24.211 1.00 45.74 299 TYR A O 1
ATOM 2308 N N . THR A 1 300 ? -8.550 -36.037 22.799 1.00 45.23 300 THR A N 1
ATOM 2309 C CA . THR A 1 300 ? -9.001 -37.419 22.977 1.00 44.71 300 THR A CA 1
ATOM 2310 C C . THR A 1 300 ? -9.672 -37.917 21.696 1.00 53.79 300 THR A C 1
ATOM 2311 O O . THR A 1 300 ? -10.170 -37.120 20.898 1.00 57.08 300 THR A O 1
ATOM 2315 N N . ASN A 1 301 ? -9.743 -39.236 21.532 1.00 58.24 301 ASN A N 1
ATOM 2316 C CA . ASN A 1 301 ? -10.365 -39.846 20.353 1.00 59.50 301 ASN A CA 1
ATOM 2317 C C . ASN A 1 301 ? -11.726 -39.222 19.996 1.00 60.75 301 ASN A C 1
ATOM 2318 O O . ASN A 1 301 ? -11.920 -38.726 18.883 1.00 58.43 301 ASN A O 1
ATOM 2323 N N . LYS A 1 302 ? -12.646 -39.210 20.961 1.00 59.94 302 LYS A N 1
ATOM 2324 C CA . LYS A 1 302 ? -14.007 -38.727 20.737 1.00 59.14 302 LYS A CA 1
ATOM 2325 C C . LYS A 1 302 ? -14.025 -37.265 20.326 1.00 56.25 302 LYS A C 1
ATOM 2326 O O . LYS A 1 302 ? -14.693 -36.895 19.368 1.00 61.99 302 LYS A O 1
ATOM 2332 N N . ALA A 1 303 ? -13.302 -36.429 21.059 1.00 53.98 303 ALA A N 1
ATOM 2333 C CA . ALA A 1 303 ? -13.275 -35.011 20.752 1.00 53.13 303 ALA A CA 1
ATOM 2334 C C . ALA A 1 303 ? -12.585 -34.735 19.413 1.00 54.93 303 ALA A C 1
ATOM 2335 O O . ALA A 1 303 ? -12.976 -33.826 18.683 1.00 52.67 303 ALA A O 1
ATOM 2337 N N . VAL A 1 304 ? -11.563 -35.510 19.071 1.00 54.48 304 VAL A N 1
ATOM 2338 C CA . VAL A 1 304 ? -10.956 -35.324 17.755 1.00 57.25 304 VAL A CA 1
ATOM 2339 C C . VAL A 1 304 ? -11.965 -35.695 16.668 1.00 54.92 304 VAL A C 1
ATOM 2340 O O . VAL A 1 304 ? -12.346 -34.855 15.862 1.00 54.28 304 VAL A O 1
ATOM 2344 N N . GLN A 1 305 ? -12.443 -36.934 16.687 1.00 55.61 305 GLN A N 1
ATOM 2345 C CA . GLN A 1 305 ? -13.450 -37.369 15.722 1.00 57.78 305 GLN A CA 1
ATOM 2346 C C . GLN A 1 305 ? -14.647 -36.411 15.674 1.00 60.80 305 GLN A C 1
ATOM 2347 O O . GLN A 1 305 ? -15.128 -36.084 14.596 1.00 63.82 305 GLN A O 1
ATOM 2353 N N . ASN A 1 306 ? -15.114 -35.941 16.829 1.00 57.38 306 ASN A N 1
ATOM 2354 C CA . ASN A 1 306 ? -16.163 -34.923 16.856 1.00 53.14 306 ASN A CA 1
ATOM 2355 C C . ASN A 1 306 ? -15.816 -33.749 15.937 1.00 57.50 306 ASN A C 1
ATOM 2356 O O . ASN A 1 306 ? -16.589 -33.397 15.049 1.00 55.74 306 ASN A O 1
ATOM 2361 N N . MET A 1 307 ? -14.645 -33.154 16.154 1.00 60.50 307 MET A N 1
ATOM 2362 C CA . MET A 1 307 ? -14.204 -32.010 15.364 1.00 54.47 307 MET A CA 1
ATOM 2363 C C . MET A 1 307 ? -14.340 -32.315 13.885 1.00 50.26 307 MET A C 1
ATOM 2364 O O . MET A 1 307 ? -14.872 -31.515 13.116 1.00 53.28 307 MET A O 1
ATOM 2369 N N . VAL A 1 308 ? -13.830 -33.475 13.494 1.00 52.16 308 VAL A N 1
ATOM 2370 C CA . VAL A 1 308 ? -13.761 -33.848 12.087 1.00 54.53 308 VAL A CA 1
ATOM 2371 C C . VAL A 1 308 ? -15.147 -34.075 11.482 1.00 54.11 308 VAL A C 1
ATOM 2372 O O . VAL A 1 308 ? -15.510 -33.427 10.504 1.00 52.19 308 VAL A O 1
ATOM 2376 N N . GLU A 1 309 ? -15.926 -34.970 12.085 1.00 58.20 309 GLU A N 1
ATOM 2377 C CA . GLU A 1 309 ? -17.294 -35.230 11.638 1.00 55.85 309 GLU A CA 1
ATOM 2378 C C . GLU A 1 309 ? -18.006 -33.919 11.453 1.00 51.83 309 GLU A C 1
ATOM 2379 O O . GLU A 1 309 ? -18.277 -33.518 10.332 1.00 56.83 309 GLU A O 1
ATOM 2385 N N . ILE A 1 310 ? -18.262 -33.235 12.562 1.00 52.58 310 ILE A N 1
ATOM 2386 C CA . ILE A 1 310 ? -19.016 -31.986 12.552 1.00 51.19 310 ILE A CA 1
ATOM 2387 C C . ILE A 1 310 ? -18.594 -31.067 11.409 1.00 58.98 310 ILE A C 1
ATOM 2388 O O . ILE A 1 310 ? -19.391 -30.813 10.506 1.00 64.68 310 ILE A O 1
ATOM 2393 N N . SER A 1 311 ? -17.347 -30.590 11.437 1.00 58.03 311 SER A N 1
ATOM 2394 C CA . SER A 1 311 ? -16.832 -29.646 10.438 1.00 54.56 311 SER A CA 1
ATOM 2395 C C . SER A 1 311 ? -17.137 -30.040 8.984 1.00 58.70 311 SER A C 1
ATOM 2396 O O . SER A 1 311 ? -17.510 -29.188 8.179 1.00 61.50 311 SER A O 1
ATOM 2399 N N . LEU A 1 312 ? -16.986 -31.324 8.653 1.00 60.55 312 LEU A N 1
ATOM 2400 C CA . LEU A 1 312 ? -17.283 -31.820 7.307 1.00 54.65 312 LEU A CA 1
ATOM 2401 C C . LEU A 1 312 ? -18.772 -31.870 7.016 1.00 62.97 312 LEU A C 1
ATOM 2402 O O . LEU A 1 312 ? -19.194 -31.707 5.876 1.00 71.19 312 LEU A O 1
ATOM 2407 N N . ASN A 1 313 ? -19.572 -32.099 8.046 1.00 64.21 313 ASN A N 1
ATOM 2408 C CA . ASN A 1 313 ? -21.020 -32.075 7.891 1.00 63.85 313 ASN A CA 1
ATOM 2409 C C . ASN A 1 313 ? -21.546 -30.642 7.943 1.00 63.15 313 ASN A C 1
ATOM 2410 O O . ASN A 1 313 ? -22.711 -30.383 7.658 1.00 68.17 313 ASN A O 1
ATOM 2415 N N . ASP A 1 314 ? -20.673 -29.713 8.310 1.00 58.55 314 ASP A N 1
ATOM 2416 C CA . ASP A 1 314 ? -20.950 -28.298 8.134 1.00 65.31 314 ASP A CA 1
ATOM 2417 C C . ASP A 1 314 ? -20.737 -27.954 6.657 1.00 69.93 314 ASP A C 1
ATOM 2418 O O . ASP A 1 314 ? -21.453 -27.127 6.088 1.00 75.12 314 ASP A O 1
ATOM 2423 N N . VAL A 1 315 ? -19.751 -28.593 6.034 1.00 64.91 315 VAL A N 1
ATOM 2424 C CA . VAL A 1 315 ? -19.435 -28.309 4.633 1.00 69.02 315 VAL A CA 1
ATOM 2425 C C . VAL A 1 315 ? -20.485 -28.922 3.700 1.00 76.56 315 VAL A C 1
ATOM 2426 O O . VAL A 1 315 ? -21.147 -28.202 2.950 1.00 79.90 315 VAL A O 1
ATOM 2430 N N . LEU A 1 316 ? -20.634 -30.244 3.748 1.00 72.84 316 LEU A N 1
ATOM 2431 C CA . LEU A 1 316 ? -21.673 -30.930 2.985 1.00 69.16 316 LEU A CA 1
ATOM 2432 C C . LEU A 1 316 ? -23.053 -30.306 3.189 1.00 72.77 316 LEU A C 1
ATOM 2433 O O . LEU A 1 316 ? -23.929 -30.439 2.344 1.00 77.14 316 LEU A O 1
ATOM 2438 N N . ALA A 1 317 ? -23.261 -29.649 4.322 1.00 72.90 317 ALA A N 1
ATOM 2439 C CA . ALA A 1 317 ? -24.494 -28.903 4.526 1.00 76.73 317 ALA A CA 1
ATOM 2440 C C . ALA A 1 317 ? -24.518 -27.682 3.613 1.00 81.83 317 ALA A C 1
ATOM 2441 O O . ALA A 1 317 ? -25.437 -27.527 2.828 1.00 87.39 317 ALA A O 1
ATOM 2443 N N . ILE A 1 318 ? -23.485 -26.845 3.673 1.00 77.93 318 ILE A N 1
ATOM 2444 C CA . ILE A 1 318 ? -23.431 -25.641 2.836 1.00 80.68 318 ILE A CA 1
ATOM 2445 C C . ILE A 1 318 ? -23.305 -25.914 1.309 1.00 84.99 318 ILE A C 1
ATOM 2446 O O . ILE A 1 318 ? -23.408 -24.990 0.490 1.00 82.18 318 ILE A O 1
ATOM 2451 N N . LEU A 1 319 ? -23.090 -27.177 0.934 1.00 83.75 319 LEU A N 1
ATOM 2452 C CA . LEU A 1 319 ? -23.160 -27.595 -0.473 1.00 82.90 319 LEU A CA 1
ATOM 2453 C C . LEU A 1 319 ? -24.531 -28.229 -0.805 1.00 93.42 319 LEU A C 1
ATOM 2454 O O . LEU A 1 319 ? -25.270 -27.712 -1.645 1.00 95.25 319 LEU A O 1
ATOM 2459 N N . LYS A 1 320 ? -24.864 -29.337 -0.136 1.00 94.95 320 LYS A N 1
ATOM 2460 C CA . LYS A 1 320 ? -26.098 -30.097 -0.400 1.00 90.66 320 LYS A CA 1
ATOM 2461 C C . LYS A 1 320 ? -27.323 -29.454 0.266 1.00 90.72 320 LYS A C 1
ATOM 2462 O O . LYS A 1 320 ? -28.444 -29.947 0.145 1.00 95.79 320 LYS A O 1
ATOM 2468 N N . THR A 1 321 ? -27.095 -28.357 0.979 1.00 87.89 321 THR A N 1
ATOM 2469 C CA . THR A 1 321 ? -28.161 -27.616 1.660 1.00 91.59 321 THR A CA 1
ATOM 2470 C C . THR A 1 321 ? -28.138 -26.107 1.327 1.00 90.51 321 THR A C 1
ATOM 2471 O O . THR A 1 321 ? -29.155 -25.532 0.936 1.00 86.29 321 THR A O 1
ATOM 2475 N N . GLY A 1 322 ? -26.989 -25.470 1.547 1.00 91.77 322 GLY A N 1
ATOM 2476 C CA . GLY A 1 322 ? -26.801 -24.055 1.268 1.00 86.03 322 GLY A CA 1
ATOM 2477 C C . GLY A 1 322 ? -26.626 -23.276 2.551 1.00 84.93 322 GLY A C 1
ATOM 2478 O O . GLY A 1 322 ? -26.190 -22.121 2.544 1.00 77.11 322 GLY A O 1
ATOM 2479 N N . THR A 1 323 ? -26.935 -23.944 3.659 1.00 89.37 323 THR A N 1
ATOM 2480 C CA . THR A 1 323 ? -26.843 -23.353 4.991 1.00 98.03 323 THR A CA 1
ATOM 2481 C C . THR A 1 323 ? -26.374 -24.393 6.038 1.00 98.71 323 THR A C 1
ATOM 2482 O O . THR A 1 323 ? -26.629 -25.595 5.889 1.00 96.62 323 THR A O 1
ATOM 2486 N N . SER A 1 324 ? -25.683 -23.932 7.084 1.00 93.14 324 SER A N 1
ATOM 2487 C CA . SER A 1 324 ? -25.254 -24.821 8.171 1.00 91.28 324 SER A CA 1
ATOM 2488 C C . SER A 1 324 ? -25.354 -24.184 9.560 1.00 95.82 324 SER A C 1
ATOM 2489 O O . SER A 1 324 ? -25.337 -22.959 9.693 1.00 96.78 324 SER A O 1
ATOM 2492 N N . GLU A 1 325 ? -25.424 -25.029 10.590 1.00 90.45 325 GLU A N 1
ATOM 2493 C CA . GLU A 1 325 ? -25.730 -24.580 11.950 1.00 91.12 325 GLU A CA 1
ATOM 2494 C C . GLU A 1 325 ? -24.843 -23.432 12.447 1.00 100.16 325 GLU A C 1
ATOM 2495 O O . GLU A 1 325 ? -25.331 -22.368 12.838 1.00 99.95 325 GLU A O 1
ATOM 2501 N N . HIS A 1 326 ? -23.535 -23.655 12.401 1.00 99.29 326 HIS A N 1
ATOM 2502 C CA . HIS A 1 326 ? -22.580 -22.804 13.101 1.00 93.44 326 HIS A CA 1
ATOM 2503 C C . HIS A 1 326 ? -22.066 -21.625 12.269 1.00 96.90 326 HIS A C 1
ATOM 2504 O O . HIS A 1 326 ? -21.192 -20.874 12.708 1.00 92.65 326 HIS A O 1
ATOM 2511 N N . GLN A 1 327 ? -22.610 -21.472 11.064 1.00 100.18 327 GLN A N 1
ATOM 2512 C CA . GLN A 1 327 ? -22.238 -20.366 10.183 1.00 98.62 327 GLN A CA 1
ATOM 2513 C C . GLN A 1 327 ? -22.652 -19.030 10.798 1.00 101.46 327 GLN A C 1
ATOM 2514 O O . GLN A 1 327 ? -23.704 -18.949 11.440 1.00 101.92 327 GLN A O 1
ATOM 2520 N N . LEU A 1 328 ? -21.801 -18.009 10.668 1.00 100.83 328 LEU A N 1
ATOM 2521 C CA . LEU A 1 328 ? -22.238 -16.629 10.904 1.00 98.96 328 LEU A CA 1
ATOM 2522 C C . LEU A 1 328 ? -21.817 -15.632 9.805 1.00 102.45 328 LEU A C 1
ATOM 2523 O O . LEU A 1 328 ? -20.672 -15.154 9.792 1.00 93.18 328 LEU A O 1
ATOM 2528 N N . ASN A 1 329 ? -22.770 -15.273 8.940 1.00 104.99 329 ASN A N 1
ATOM 2529 C CA . ASN A 1 329 ? -22.611 -14.198 7.945 1.00 105.10 329 ASN A CA 1
ATOM 2530 C C . ASN A 1 329 ? -23.751 -14.088 6.913 1.00 104.34 329 ASN A C 1
ATOM 2531 O O . ASN A 1 329 ? -24.707 -14.872 6.938 1.00 91.56 329 ASN A O 1
ATOM 2536 N N . LYS A 1 330 ? -23.647 -13.093 6.032 1.00 112.78 330 LYS A N 1
ATOM 2537 C CA . LYS A 1 330 ? -24.610 -12.886 4.944 1.00 119.13 330 LYS A CA 1
ATOM 2538 C C . LYS A 1 330 ? -23.979 -12.987 3.542 1.00 117.77 330 LYS A C 1
ATOM 2539 O O . LYS A 1 330 ? -22.815 -13.374 3.387 1.00 107.58 330 LYS A O 1
ATOM 2545 N N . VAL A 1 331 ? -24.778 -12.654 2.531 1.00 125.83 331 VAL A N 1
ATOM 2546 C CA . VAL A 1 331 ? -24.403 -12.809 1.125 1.00 127.51 331 VAL A CA 1
ATOM 2547 C C . VAL A 1 331 ? -24.013 -11.501 0.423 1.00 118.45 331 VAL A C 1
ATOM 2548 O O . VAL A 1 331 ? -23.905 -10.446 1.049 1.00 118.75 331 VAL A O 1
ATOM 2552 N N . ALA A 1 332 ? -23.776 -11.592 -0.881 1.00 114.93 332 ALA A N 1
ATOM 2553 C CA . ALA A 1 332 ? -23.542 -10.414 -1.709 1.00 124.03 332 ALA A CA 1
ATOM 2554 C C . ALA A 1 332 ? -24.734 -9.450 -1.633 1.00 123.76 332 ALA A C 1
ATOM 2555 O O . ALA A 1 332 ? -24.970 -8.644 -2.538 1.00 116.51 332 ALA A O 1
ATOM 2557 N N . MET B 1 1 ? -14.012 -41.925 82.425 1.00 73.23 1 MET B N 1
ATOM 2558 C CA . MET B 1 1 ? -13.295 -43.009 81.744 1.00 72.62 1 MET B CA 1
ATOM 2559 C C . MET B 1 1 ? -12.353 -42.471 80.670 1.00 69.57 1 MET B C 1
ATOM 2560 O O . MET B 1 1 ? -12.687 -41.493 79.985 1.00 69.52 1 MET B O 1
ATOM 2565 N N . LYS B 1 2 ? -11.186 -43.109 80.523 1.00 64.35 2 LYS B N 1
ATOM 2566 C CA . LYS B 1 2 ? -10.121 -42.599 79.639 1.00 60.34 2 LYS B CA 1
ATOM 2567 C C . LYS B 1 2 ? -9.268 -43.689 78.980 1.00 50.01 2 LYS B C 1
ATOM 2568 O O . LYS B 1 2 ? -9.014 -44.730 79.578 1.00 56.51 2 LYS B O 1
ATOM 2574 N N . ILE B 1 3 ? -8.812 -43.435 77.757 1.00 42.25 3 ILE B N 1
ATOM 2575 C CA . ILE B 1 3 ? -7.938 -44.370 77.045 1.00 46.98 3 ILE B CA 1
ATOM 2576 C C . ILE B 1 3 ? -6.627 -43.678 76.678 1.00 48.55 3 ILE B C 1
ATOM 2577 O O . ILE B 1 3 ? -6.636 -42.484 76.370 1.00 50.01 3 ILE B O 1
ATOM 2582 N N . ILE B 1 4 ? -5.507 -44.404 76.719 1.00 42.00 4 ILE B N 1
ATOM 2583 C CA . ILE B 1 4 ? -4.246 -43.864 76.225 1.00 35.35 4 ILE B CA 1
ATOM 2584 C C . ILE B 1 4 ? -3.952 -44.453 74.853 1.00 36.56 4 ILE B C 1
ATOM 2585 O O . ILE B 1 4 ? -4.193 -45.634 74.617 1.00 39.42 4 ILE B O 1
ATOM 2590 N N . MET B 1 5 ? -3.457 -43.615 73.943 1.00 41.14 5 MET B N 1
ATOM 2591 C CA . MET B 1 5 ? -3.172 -44.020 72.563 1.00 39.58 5 MET B CA 1
ATOM 2592 C C . MET B 1 5 ? -1.716 -43.742 72.262 1.00 38.18 5 MET B C 1
ATOM 2593 O O . MET B 1 5 ? -1.228 -42.660 72.574 1.00 37.52 5 MET B O 1
ATOM 2598 N N . PHE B 1 6 ? -1.022 -44.708 71.663 1.00 33.96 6 PHE B N 1
ATOM 2599 C CA . PHE B 1 6 ? 0.400 -44.553 71.442 1.00 32.50 6 PHE B CA 1
ATOM 2600 C C . PHE B 1 6 ? 0.698 -44.192 70.009 1.00 36.15 6 PHE B C 1
ATOM 2601 O O . PHE B 1 6 ? -0.178 -44.266 69.156 1.00 38.01 6 PHE B O 1
ATOM 2609 N N . SER B 1 7 ? 1.957 -43.842 69.754 1.00 37.33 7 SER B N 1
ATOM 2610 C CA . SER B 1 7 ? 2.465 -43.599 68.411 1.00 34.49 7 SER B CA 1
ATOM 2611 C C . SER B 1 7 ? 1.464 -42.806 67.587 1.00 34.42 7 SER B C 1
ATOM 2612 O O . SER B 1 7 ? 1.119 -43.219 66.485 1.00 40.83 7 SER B O 1
ATOM 2615 N N . VAL B 1 8 ? 0.958 -41.696 68.113 1.00 31.61 8 VAL B N 1
ATOM 2616 C CA . VAL B 1 8 ? -0.077 -40.965 67.376 1.00 34.67 8 VAL B CA 1
ATOM 2617 C C . VAL B 1 8 ? 0.477 -39.955 66.359 1.00 32.99 8 VAL B C 1
ATOM 2618 O O . VAL B 1 8 ? 1.350 -39.154 66.680 1.00 33.67 8 VAL B O 1
ATOM 2622 N N . ARG B 1 9 ? -0.018 -40.036 65.125 1.00 30.32 9 ARG B N 1
ATOM 2623 C CA . ARG B 1 9 ? 0.356 -39.112 64.063 1.00 31.83 9 ARG B CA 1
ATOM 2624 C C . ARG B 1 9 ? -0.377 -37.775 64.191 1.00 35.45 9 ARG B C 1
ATOM 2625 O O . ARG B 1 9 ? -1.443 -37.694 64.784 1.00 36.46 9 ARG B O 1
ATOM 2633 N N . ASP B 1 10 ? 0.188 -36.730 63.604 1.00 35.95 10 ASP B N 1
ATOM 2634 C CA . ASP B 1 10 ? -0.498 -35.447 63.526 1.00 36.82 10 ASP B CA 1
ATOM 2635 C C . ASP B 1 10 ? -1.800 -35.485 62.712 1.00 37.96 10 ASP B C 1
ATOM 2636 O O . ASP B 1 10 ? -2.704 -34.697 62.960 1.00 41.36 10 ASP B O 1
ATOM 2641 N N . ASP B 1 11 ? -1.914 -36.388 61.743 1.00 38.05 11 ASP B N 1
ATOM 2642 C CA . ASP B 1 11 ? -3.157 -36.464 60.962 1.00 38.89 11 ASP B CA 1
ATOM 2643 C C . ASP B 1 11 ? -4.260 -37.245 61.645 1.00 37.49 11 ASP B C 1
ATOM 2644 O O . ASP B 1 11 ? -5.430 -37.084 61.317 1.00 39.85 11 ASP B O 1
ATOM 2649 N N . GLU B 1 12 ? -3.885 -38.084 62.600 1.00 37.10 12 GLU B N 1
ATOM 2650 C CA . GLU B 1 12 ? -4.868 -38.811 63.402 1.00 41.47 12 GLU B CA 1
ATOM 2651 C C . GLU B 1 12 ? -5.596 -37.911 64.415 1.00 42.29 12 GLU B C 1
ATOM 2652 O O . GLU B 1 12 ? -6.693 -38.236 64.859 1.00 37.49 12 GLU B O 1
ATOM 2658 N N . GLU B 1 13 ? -4.971 -36.791 64.781 1.00 44.34 13 GLU B N 1
ATOM 2659 C CA . GLU B 1 13 ? -5.454 -35.959 65.881 1.00 36.59 13 GLU B CA 1
ATOM 2660 C C . GLU B 1 13 ? -6.865 -35.436 65.661 1.00 41.95 13 GLU B C 1
ATOM 2661 O O . GLU B 1 13 ? -7.690 -35.502 66.562 1.00 45.42 13 GLU B O 1
ATOM 2667 N N . ALA B 1 14 ? -7.157 -34.905 64.480 1.00 45.12 14 ALA B N 1
ATOM 2668 C CA . ALA B 1 14 ? -8.516 -34.442 64.217 1.00 39.63 14 ALA B CA 1
ATOM 2669 C C . ALA B 1 14 ? -9.550 -35.521 64.575 1.00 40.84 14 ALA B C 1
ATOM 2670 O O . ALA B 1 14 ? -10.527 -35.257 65.283 1.00 44.24 14 ALA B O 1
ATOM 2672 N N . ALA B 1 15 ? -9.304 -36.746 64.120 1.00 38.83 15 ALA B N 1
ATOM 2673 C CA . ALA B 1 15 ? -10.299 -37.820 64.211 1.00 45.76 15 ALA B CA 1
ATOM 2674 C C . ALA B 1 15 ? -10.567 -38.306 65.627 1.00 41.12 15 ALA B C 1
ATOM 2675 O O . ALA B 1 15 ? -11.692 -38.679 65.963 1.00 46.44 15 ALA B O 1
ATOM 2677 N N . ILE B 1 16 ? -9.516 -38.316 66.435 1.00 40.59 16 ILE B N 1
ATOM 2678 C CA . ILE B 1 16 ? -9.583 -38.751 67.821 1.00 37.29 16 ILE B CA 1
ATOM 2679 C C . ILE B 1 16 ? -10.469 -37.807 68.592 1.00 40.29 16 ILE B C 1
ATOM 2680 O O . ILE B 1 16 ? -11.360 -38.225 69.318 1.00 42.03 16 ILE B O 1
ATOM 2685 N N . ARG B 1 17 ? -10.218 -36.518 68.425 1.00 42.74 17 ARG B N 1
ATOM 2686 C CA . ARG B 1 17 ? -10.913 -35.512 69.205 1.00 44.65 17 ARG B CA 1
ATOM 2687 C C . ARG B 1 17 ? -12.381 -35.371 68.813 1.00 46.10 17 ARG B C 1
ATOM 2688 O O . ARG B 1 17 ? -13.168 -34.756 69.541 1.00 46.49 17 ARG B O 1
ATOM 2696 N N . GLU B 1 18 ? -12.746 -35.934 67.665 1.00 42.76 18 GLU B N 1
ATOM 2697 C CA . GLU B 1 18 ? -14.142 -35.930 67.238 1.00 52.66 18 GLU B CA 1
ATOM 2698 C C . GLU B 1 18 ? -14.837 -37.035 68.010 1.00 50.65 18 GLU B C 1
ATOM 2699 O O . GLU B 1 18 ? -16.004 -36.920 68.384 1.00 54.66 18 GLU B O 1
ATOM 2705 N N . TRP B 1 19 ? -14.093 -38.109 68.244 1.00 45.61 19 TRP B N 1
ATOM 2706 C CA . TRP B 1 19 ? -14.591 -39.274 68.956 1.00 42.35 19 TRP B CA 1
ATOM 2707 C C . TRP B 1 19 ? -14.580 -39.034 70.460 1.00 46.43 19 TRP B C 1
ATOM 2708 O O . TRP B 1 19 ? -15.430 -39.556 71.171 1.00 50.08 19 TRP B O 1
ATOM 2719 N N . GLU B 1 20 ? -13.607 -38.253 70.940 1.00 50.60 20 GLU B N 1
ATOM 2720 C CA . GLU B 1 20 ? -13.581 -37.787 72.332 1.00 42.71 20 GLU B CA 1
ATOM 2721 C C . GLU B 1 20 ? -14.912 -37.104 72.626 1.00 46.25 20 GLU B C 1
ATOM 2722 O O . GLU B 1 20 ? -15.581 -37.422 73.598 1.00 54.29 20 GLU B O 1
ATOM 2728 N N . LYS B 1 21 ? -15.287 -36.169 71.759 1.00 46.23 21 LYS B N 1
ATOM 2729 C CA . LYS B 1 21 ? -16.555 -35.447 71.838 1.00 49.74 21 LYS B CA 1
ATOM 2730 C C . LYS B 1 21 ? -17.767 -36.365 71.858 1.00 48.16 21 LYS B C 1
ATOM 2731 O O . LYS B 1 21 ? -18.545 -36.363 72.809 1.00 47.01 21 LYS B O 1
ATOM 2737 N N . LYS B 1 22 ? -17.916 -37.121 70.772 1.00 52.04 22 LYS B N 1
ATOM 2738 C CA . LYS B 1 22 ? -19.044 -38.025 70.538 1.00 49.08 22 LYS B CA 1
ATOM 2739 C C . LYS B 1 22 ? -19.402 -38.893 71.735 1.00 49.50 22 LYS B C 1
ATOM 2740 O O . LYS B 1 22 ? -20.548 -38.907 72.177 1.00 54.23 22 LYS B O 1
ATOM 2746 N N . THR B 1 23 ? -18.438 -39.682 72.189 1.00 44.57 23 THR B N 1
ATOM 2747 C CA . THR B 1 23 ? -18.647 -40.612 73.279 1.00 44.88 23 THR B CA 1
ATOM 2748 C C . THR B 1 23 ? -18.546 -39.987 74.656 1.00 48.04 23 THR B C 1
ATOM 2749 O O . THR B 1 23 ? -19.014 -40.570 75.638 1.00 56.21 23 THR B O 1
ATOM 2753 N N . GLY B 1 24 ? -17.927 -38.820 74.744 1.00 41.91 24 GLY B N 1
ATOM 2754 C CA . GLY B 1 24 ? -17.644 -38.255 76.046 1.00 45.33 24 GLY B CA 1
ATOM 2755 C C . GLY B 1 24 ? -16.685 -39.143 76.832 1.00 51.67 24 GLY B C 1
ATOM 2756 O O . GLY B 1 24 ? -16.769 -39.224 78.060 1.00 53.59 24 GLY B O 1
ATOM 2757 N N . VAL B 1 25 ? -15.798 -39.838 76.117 1.00 52.51 25 VAL B N 1
ATOM 2758 C CA . VAL B 1 25 ? -14.662 -40.543 76.724 1.00 55.76 25 VAL B CA 1
ATOM 2759 C C . VAL B 1 25 ? -13.402 -39.696 76.480 1.00 53.72 25 VAL B C 1
ATOM 2760 O O . VAL B 1 25 ? -13.220 -39.142 75.389 1.00 54.70 25 VAL B O 1
ATOM 2764 N N . GLN B 1 26 ? -12.540 -39.588 77.488 1.00 52.11 26 GLN B N 1
ATOM 2765 C CA . GLN B 1 26 ? -11.313 -38.787 77.374 1.00 54.69 26 GLN B CA 1
ATOM 2766 C C . GLN B 1 26 ? -10.147 -39.631 76.848 1.00 51.51 26 GLN B C 1
ATOM 2767 O O . GLN B 1 26 ? -9.759 -40.597 77.492 1.00 53.78 26 GLN B O 1
ATOM 2773 N N . VAL B 1 27 ? -9.578 -39.285 75.695 1.00 46.08 27 VAL B N 1
ATOM 2774 C CA . VAL B 1 27 ? -8.410 -40.039 75.215 1.00 45.21 27 VAL B CA 1
ATOM 2775 C C . VAL B 1 27 ? -7.106 -39.217 75.172 1.00 43.87 27 VAL B C 1
ATOM 2776 O O . VAL B 1 27 ? -7.102 -38.061 74.748 1.00 47.27 27 VAL B O 1
ATOM 2780 N N . ASP B 1 28 ? -6.015 -39.818 75.645 1.00 37.42 28 ASP B N 1
ATOM 2781 C CA . ASP B 1 28 ? -4.713 -39.154 75.729 1.00 36.79 28 ASP B CA 1
ATOM 2782 C C . ASP B 1 28 ? -3.745 -39.685 74.683 1.00 38.25 28 ASP B C 1
ATOM 2783 O O . ASP B 1 28 ? -3.542 -40.890 74.582 1.00 42.56 28 ASP B O 1
ATOM 2788 N N . ILE B 1 29 ? -3.105 -38.792 73.937 1.00 37.66 29 ILE B N 1
ATOM 2789 C CA . ILE B 1 29 ? -2.182 -39.220 72.885 1.00 36.91 29 ILE B CA 1
ATOM 2790 C C . ILE B 1 29 ? -0.710 -38.958 73.227 1.00 36.50 29 ILE B C 1
ATOM 2791 O O . ILE B 1 29 ? -0.391 -38.027 73.957 1.00 37.18 29 ILE B O 1
ATOM 2796 N N . ASN B 1 30 ? 0.181 -39.807 72.718 1.00 38.35 30 ASN B N 1
ATOM 2797 C CA . ASN B 1 30 ? 1.619 -39.541 72.748 1.00 35.90 30 ASN B CA 1
ATOM 2798 C C . ASN B 1 30 ? 2.286 -40.062 71.482 1.00 38.77 30 ASN B C 1
ATOM 2799 O O . ASN B 1 30 ? 1.646 -40.716 70.647 1.00 37.41 30 ASN B O 1
ATOM 2804 N N . ARG B 1 31 ? 3.569 -39.755 71.329 1.00 38.47 31 ARG B N 1
ATOM 2805 C CA . ARG B 1 31 ? 4.340 -40.206 70.164 1.00 34.61 31 ARG B CA 1
ATOM 2806 C C . ARG B 1 31 ? 5.266 -41.416 70.373 1.00 35.23 31 ARG B C 1
ATOM 2807 O O . ARG B 1 31 ? 6.066 -41.736 69.500 1.00 37.39 31 ARG B O 1
ATOM 2815 N N . LEU B 1 32 ? 5.180 -42.041 71.547 1.00 37.25 32 LEU B N 1
ATOM 2816 C CA . LEU B 1 32 ? 5.973 -43.230 71.894 1.00 42.13 32 LEU B CA 1
ATOM 2817 C C . LEU B 1 32 ? 5.512 -44.550 71.248 1.00 40.86 32 LEU B C 1
ATOM 2818 O O . LEU B 1 32 ? 4.504 -44.606 70.539 1.00 39.15 32 LEU B O 1
ATOM 2823 N N . GLU B 1 33 ? 6.260 -45.616 71.515 1.00 38.70 33 GLU B N 1
ATOM 2824 C CA . GLU B 1 33 ? 5.796 -46.954 71.185 1.00 41.35 33 GLU B CA 1
ATOM 2825 C C . GLU B 1 33 ? 5.577 -47.760 72.455 1.00 42.86 33 GLU B C 1
ATOM 2826 O O . GLU B 1 33 ? 5.875 -47.291 73.554 1.00 42.99 33 GLU B O 1
ATOM 2832 N N . LEU B 1 34 ? 5.080 -48.983 72.316 1.00 40.55 34 LEU B N 1
ATOM 2833 C CA . LEU B 1 34 ? 4.900 -49.794 73.493 1.00 39.10 34 LEU B CA 1
ATOM 2834 C C . LEU B 1 34 ? 6.111 -50.695 73.690 1.00 49.09 34 LEU B C 1
ATOM 2835 O O . LEU B 1 34 ? 6.360 -51.608 72.893 1.00 50.99 34 LEU B O 1
ATOM 2840 N N . ASP B 1 35 ? 6.871 -50.401 74.749 1.00 47.82 35 ASP B N 1
ATOM 2841 C CA . ASP B 1 35 ? 7.970 -51.245 75.223 1.00 44.51 35 ASP B CA 1
ATOM 2842 C C . ASP B 1 35 ? 7.878 -51.316 76.745 1.00 46.63 35 ASP B C 1
ATOM 2843 O O . ASP B 1 35 ? 7.084 -50.590 77.355 1.00 46.27 35 ASP B O 1
ATOM 2848 N N . ALA B 1 36 ? 8.646 -52.207 77.362 1.00 44.51 36 ALA B N 1
ATOM 2849 C CA . ALA B 1 36 ? 8.490 -52.416 78.794 1.00 41.77 36 ALA B CA 1
ATOM 2850 C C . ALA B 1 36 ? 8.781 -51.163 79.623 1.00 42.90 36 ALA B C 1
ATOM 2851 O O . ALA B 1 36 ? 8.366 -51.079 80.775 1.00 52.13 36 ALA B O 1
ATOM 2853 N N . GLU B 1 37 ? 9.491 -50.197 79.044 1.00 43.89 37 GLU B N 1
ATOM 2854 C CA . GLU B 1 37 ? 9.725 -48.909 79.704 1.00 42.06 37 GLU B CA 1
ATOM 2855 C C . GLU B 1 37 ? 8.416 -48.151 79.749 1.00 48.45 37 GLU B C 1
ATOM 2856 O O . GLU B 1 37 ? 7.944 -47.751 80.821 1.00 55.63 37 GLU B O 1
ATOM 2862 N N . THR B 1 38 ? 7.821 -47.983 78.568 1.00 45.60 38 THR B N 1
ATOM 2863 C CA . THR B 1 38 ? 6.661 -47.115 78.391 1.00 44.52 38 THR B CA 1
ATOM 2864 C C . THR B 1 38 ? 5.340 -47.762 78.808 1.00 46.29 38 THR B C 1
ATOM 2865 O O . THR B 1 38 ? 4.317 -47.089 78.863 1.00 46.03 38 THR B O 1
ATOM 2869 N N . ALA B 1 39 ? 5.347 -49.059 79.094 1.00 46.27 39 ALA B N 1
ATOM 2870 C CA . ALA B 1 39 ? 4.126 -49.698 79.565 1.00 44.57 39 ALA B CA 1
ATOM 2871 C C . ALA B 1 39 ? 3.671 -49.084 80.898 1.00 49.08 39 ALA B C 1
ATOM 2872 O O . ALA B 1 39 ? 2.470 -48.989 81.159 1.00 49.19 39 ALA B O 1
ATOM 2874 N N . GLN B 1 40 ? 4.619 -48.624 81.716 1.00 47.06 40 GLN B N 1
ATOM 2875 C CA . GLN B 1 40 ? 4.281 -47.993 82.998 1.00 50.39 40 GLN B CA 1
ATOM 2876 C C . GLN B 1 40 ? 3.366 -46.751 82.869 1.00 48.37 40 GLN B C 1
ATOM 2877 O O . GLN B 1 40 ? 2.842 -46.247 83.869 1.00 48.06 40 GLN B O 1
ATOM 2883 N N . LEU B 1 41 ? 3.199 -46.249 81.647 1.00 45.45 41 LEU B N 1
ATOM 2884 C CA . LEU B 1 41 ? 2.382 -45.061 81.384 1.00 42.56 41 LEU B CA 1
ATOM 2885 C C . LEU B 1 41 ? 0.886 -45.362 81.373 1.00 45.78 41 LEU B C 1
ATOM 2886 O O . LEU B 1 41 ? 0.058 -44.453 81.331 1.00 40.68 41 LEU B O 1
ATOM 2891 N N . THR B 1 42 ? 0.549 -46.646 81.397 1.00 49.97 42 THR B N 1
ATOM 2892 C CA . THR B 1 42 ? -0.838 -47.098 81.405 1.00 47.92 42 THR B CA 1
ATOM 2893 C C . THR B 1 42 ? -1.548 -46.861 82.748 1.00 48.04 42 THR B C 1
ATOM 2894 O O . THR B 1 42 ? -2.741 -47.146 82.869 1.00 47.62 42 THR B O 1
ATOM 2898 N N . LYS B 1 43 ? -0.824 -46.327 83.737 1.00 44.69 43 LYS B N 1
ATOM 2899 C CA . LYS B 1 43 ? -1.304 -46.288 85.124 1.00 50.31 43 LYS B CA 1
ATOM 2900 C C . LYS B 1 43 ? -2.761 -45.838 85.357 1.00 56.93 43 LYS B C 1
ATOM 2901 O O . LYS B 1 43 ? -3.571 -46.611 85.880 1.00 63.53 43 LYS B O 1
ATOM 2907 N N . GLY B 1 44 ? -3.103 -44.605 85.000 1.00 50.60 44 GLY B N 1
ATOM 2908 C CA . GLY B 1 44 ? -4.442 -44.100 85.283 1.00 54.74 44 GLY B CA 1
ATOM 2909 C C . GLY B 1 44 ? -5.511 -44.391 84.232 1.00 53.07 44 GLY B C 1
ATOM 2910 O O . GLY B 1 44 ? -6.530 -43.677 84.142 1.00 41.17 44 GLY B O 1
ATOM 2911 N N . TYR B 1 45 ? -5.280 -45.434 83.434 1.00 52.43 45 TYR B N 1
ATOM 2912 C CA . TYR B 1 45 ? -6.079 -45.673 82.231 1.00 53.21 45 TYR B CA 1
ATOM 2913 C C . TYR B 1 45 ? -6.886 -46.980 82.259 1.00 49.54 45 TYR B C 1
ATOM 2914 O O . TYR B 1 45 ? -6.465 -47.975 82.852 1.00 52.84 45 TYR B O 1
ATOM 2923 N N . ASP B 1 46 ? -8.048 -46.964 81.611 1.00 47.79 46 ASP B N 1
ATOM 2924 C CA . ASP B 1 46 ? -8.924 -48.133 81.559 1.00 52.49 46 ASP B CA 1
ATOM 2925 C C . ASP B 1 46 ? -8.659 -48.985 80.301 1.00 53.87 46 ASP B C 1
ATOM 2926 O O . ASP B 1 46 ? -9.229 -50.080 80.137 1.00 51.06 46 ASP B O 1
ATOM 2931 N N . GLY B 1 47 ? -7.773 -48.483 79.433 1.00 50.02 47 GLY B N 1
ATOM 2932 C CA . GLY B 1 47 ? -7.407 -49.170 78.200 1.00 47.35 47 GLY B CA 1
ATOM 2933 C C . GLY B 1 47 ? -6.408 -48.447 77.301 1.00 45.08 47 GLY B C 1
ATOM 2934 O O . GLY B 1 47 ? -6.081 -47.279 77.508 1.00 43.75 47 GLY B O 1
ATOM 2935 N N . ILE B 1 48 ? -5.946 -49.151 76.273 1.00 42.54 48 ILE B N 1
ATOM 2936 C CA . ILE B 1 48 ? -4.828 -48.702 75.454 1.00 39.50 48 ILE B CA 1
ATOM 2937 C C . ILE B 1 48 ? -5.002 -49.045 73.968 1.00 44.91 48 ILE B C 1
ATOM 2938 O O . ILE B 1 48 ? -5.590 -50.073 73.611 1.00 46.51 48 ILE B O 1
ATOM 2943 N N . VAL B 1 49 ? -4.481 -48.180 73.104 1.00 42.51 49 VAL B N 1
ATOM 2944 C CA . VAL B 1 49 ? -4.464 -48.452 71.674 1.00 40.14 49 VAL B CA 1
ATOM 2945 C C . VAL B 1 49 ? -3.100 -48.131 71.083 1.00 39.19 49 VAL B C 1
ATOM 2946 O O . VAL B 1 49 ? -2.512 -47.109 71.413 1.00 41.74 49 VAL B O 1
ATOM 2950 N N . ILE B 1 50 ? -2.593 -49.005 70.219 1.00 36.29 50 ILE B N 1
ATOM 2951 C CA . ILE B 1 50 ? -1.233 -48.853 69.714 1.00 40.48 50 ILE B CA 1
ATOM 2952 C C . ILE B 1 50 ? -1.155 -48.805 68.193 1.00 46.51 50 ILE B C 1
ATOM 2953 O O . ILE B 1 50 ? -2.134 -49.068 67.492 1.00 45.38 50 ILE B O 1
ATOM 2958 N N . GLN B 1 51 ? -0.011 -48.363 67.689 1.00 45.99 51 GLN B N 1
ATOM 2959 C CA . GLN B 1 51 ? 0.313 -48.555 66.289 1.00 41.41 51 GLN B CA 1
ATOM 2960 C C . GLN B 1 51 ? 1.834 -48.739 66.125 1.00 48.38 51 GLN B C 1
ATOM 2961 O O . GLN B 1 51 ? 2.603 -47.841 66.483 1.00 50.99 51 GLN B O 1
ATOM 2967 N N . GLN B 1 52 ? 2.278 -49.847 65.536 1.00 48.01 52 GLN B N 1
ATOM 2968 C CA . GLN B 1 52 ? 3.717 -50.053 65.300 1.00 48.32 52 GLN B CA 1
ATOM 2969 C C . GLN B 1 52 ? 3.981 -51.371 64.584 1.00 55.86 52 GLN B C 1
ATOM 2970 O O . GLN B 1 52 ? 3.142 -52.269 64.623 1.00 63.56 52 GLN B O 1
ATOM 2976 N N . ARG B 1 53 ? 5.121 -51.486 63.902 1.00 56.28 53 ARG B N 1
ATOM 2977 C CA . ARG B 1 53 ? 5.530 -52.775 63.335 1.00 62.80 53 ARG B CA 1
ATOM 2978 C C . ARG B 1 53 ? 6.283 -53.615 64.383 1.00 61.87 53 ARG B C 1
ATOM 2979 O O . ARG B 1 53 ? 6.242 -54.849 64.357 1.00 60.80 53 ARG B O 1
ATOM 2987 N N . SER B 1 54 ? 6.936 -52.920 65.319 1.00 61.53 54 SER B N 1
ATOM 2988 C CA . SER B 1 54 ? 7.883 -53.532 66.253 1.00 61.87 54 SER B CA 1
ATOM 2989 C C . SER B 1 54 ? 7.247 -54.680 67.008 1.00 63.59 54 SER B C 1
ATOM 2990 O O . SER B 1 54 ? 6.286 -54.471 67.750 1.00 63.07 54 SER B O 1
ATOM 2993 N N . HIS B 1 55 ? 7.826 -55.874 66.877 1.00 61.31 55 HIS B N 1
ATOM 2994 C CA . HIS B 1 55 ? 7.329 -57.039 67.598 1.00 60.15 55 HIS B CA 1
ATOM 2995 C C . HIS B 1 55 ? 7.520 -56.768 69.101 1.00 61.90 55 HIS B C 1
ATOM 2996 O O . HIS B 1 55 ? 8.606 -56.346 69.513 1.00 58.18 55 HIS B O 1
ATOM 3003 N N . ILE B 1 56 ? 6.476 -56.969 69.917 1.00 57.67 56 ILE B N 1
ATOM 3004 C CA . ILE B 1 56 ? 6.615 -56.731 71.360 1.00 60.33 56 ILE B CA 1
ATOM 3005 C C . ILE B 1 56 ? 6.772 -58.017 72.160 1.00 58.10 56 ILE B C 1
ATOM 3006 O O . ILE B 1 56 ? 5.796 -58.697 72.479 1.00 55.10 56 ILE B O 1
ATOM 3011 N N . SER B 1 57 ? 8.017 -58.286 72.540 1.00 60.78 57 SER B N 1
ATOM 3012 C CA . SER B 1 57 ? 8.408 -59.537 73.177 1.00 55.96 57 SER B CA 1
ATOM 3013 C C . SER B 1 57 ? 8.248 -59.611 74.697 1.00 56.90 57 SER B C 1
ATOM 3014 O O . SER B 1 57 ? 7.671 -60.561 75.240 1.00 58.31 57 SER B O 1
ATOM 3017 N N . ASN B 1 58 ? 8.727 -58.577 75.373 1.00 57.13 58 ASN B N 1
ATOM 3018 C CA . ASN B 1 58 ? 8.995 -58.651 76.804 1.00 55.58 58 ASN B CA 1
ATOM 3019 C C . ASN B 1 58 ? 7.741 -58.776 77.671 1.00 54.66 58 ASN B C 1
ATOM 3020 O O . ASN B 1 58 ? 6.905 -57.873 77.702 1.00 50.83 58 ASN B O 1
ATOM 3025 N N . PRO B 1 59 ? 7.616 -59.907 78.388 1.00 60.01 59 PRO B N 1
ATOM 3026 C CA . PRO B 1 59 ? 6.412 -60.254 79.155 1.00 63.28 59 PRO B CA 1
ATOM 3027 C C . PRO B 1 59 ? 6.163 -59.222 80.219 1.00 56.75 59 PRO B C 1
ATOM 3028 O O . PRO B 1 59 ? 5.066 -59.162 80.774 1.00 60.15 59 PRO B O 1
ATOM 3032 N N . ALA B 1 60 ? 7.193 -58.435 80.509 1.00 50.54 60 ALA B N 1
ATOM 3033 C CA . ALA B 1 60 ? 7.065 -57.321 81.431 1.00 57.10 60 ALA B CA 1
ATOM 3034 C C . ALA B 1 60 ? 5.975 -56.369 80.942 1.00 55.32 60 ALA B C 1
ATOM 3035 O O . ALA B 1 60 ? 5.383 -55.624 81.728 1.00 48.85 60 ALA B O 1
ATOM 3037 N N . VAL B 1 61 ? 5.721 -56.391 79.634 1.00 56.26 61 VAL B N 1
ATOM 3038 C CA . VAL B 1 61 ? 4.672 -55.561 79.055 1.00 54.64 61 VAL B CA 1
ATOM 3039 C C . VAL B 1 61 ? 3.287 -56.085 79.411 1.00 55.86 61 VAL B C 1
ATOM 3040 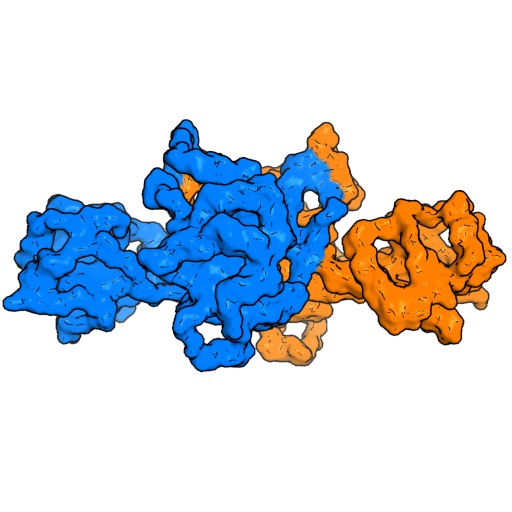O O . VAL B 1 61 ? 2.475 -55.369 80.000 1.00 55.38 61 VAL B O 1
ATOM 3044 N N . TYR B 1 62 ? 3.035 -57.348 79.090 1.00 54.50 62 TYR B N 1
ATOM 3045 C CA . TYR B 1 62 ? 1.719 -57.928 79.307 1.00 51.05 62 TYR B CA 1
ATOM 3046 C C . TYR B 1 62 ? 1.421 -58.006 80.802 1.00 55.90 62 TYR B C 1
ATOM 3047 O O . TYR B 1 62 ? 0.295 -57.762 81.247 1.00 54.13 62 TYR B O 1
ATOM 3056 N N . GLU B 1 63 ? 2.458 -58.305 81.575 1.00 60.43 63 GLU B N 1
ATOM 3057 C CA . GLU B 1 63 ? 2.410 -58.187 83.029 1.00 58.80 63 GLU B CA 1
ATOM 3058 C C . GLU B 1 63 ? 1.985 -56.773 83.427 1.00 57.55 63 GLU B C 1
ATOM 3059 O O . GLU B 1 63 ? 0.883 -56.572 83.929 1.00 57.45 63 GLU B O 1
ATOM 3065 N N . THR B 1 64 ? 2.841 -55.791 83.161 1.00 53.10 64 THR B N 1
ATOM 3066 C CA . THR B 1 64 ? 2.556 -54.419 83.564 1.00 53.51 64 THR B CA 1
ATOM 3067 C C . THR B 1 64 ? 1.123 -53.997 83.222 1.00 51.18 64 THR B C 1
ATOM 3068 O O . THR B 1 64 ? 0.443 -53.398 84.046 1.00 50.99 64 THR B O 1
ATOM 3072 N N . LEU B 1 65 ? 0.652 -54.301 82.017 1.00 53.26 65 LEU B N 1
ATOM 3073 C CA . LEU B 1 65 ? -0.718 -53.921 81.667 1.00 55.20 65 LEU B CA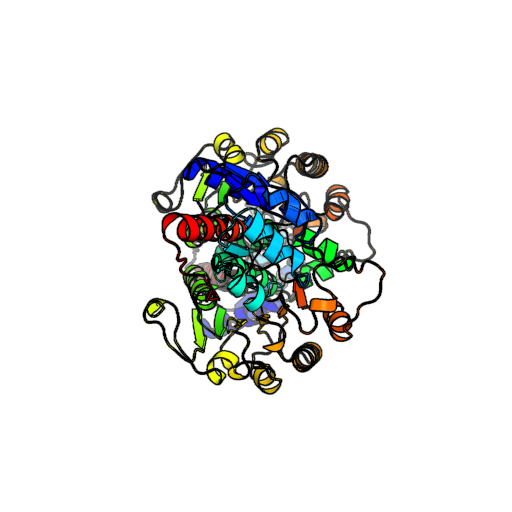 1
ATOM 3074 C C . LEU B 1 65 ? -1.669 -54.560 82.648 1.00 57.63 65 LEU B C 1
ATOM 3075 O O . LEU B 1 65 ? -2.424 -53.878 83.347 1.00 55.28 65 LEU B O 1
ATOM 3080 N N . GLN B 1 66 ? -1.609 -55.887 82.696 1.00 60.44 66 GLN B N 1
ATOM 3081 C CA . GLN B 1 66 ? -2.476 -56.669 83.561 1.00 61.50 66 GLN B CA 1
ATOM 3082 C C . GLN B 1 66 ? -2.384 -56.145 85.001 1.00 56.45 66 GLN B C 1
ATOM 3083 O O . GLN B 1 66 ? -3.385 -56.136 85.715 1.00 56.98 66 GLN B O 1
ATOM 3089 N N . LYS B 1 67 ? -1.193 -55.680 85.393 1.00 50.82 67 LYS B N 1
ATOM 3090 C CA . LYS B 1 67 ? -0.934 -55.164 86.741 1.00 53.61 67 LYS B CA 1
ATOM 3091 C C . LYS B 1 67 ? -1.635 -53.841 87.061 1.00 57.00 67 LYS B C 1
ATOM 3092 O O . LYS B 1 67 ? -2.041 -53.616 88.213 1.00 51.16 67 LYS B O 1
ATOM 3098 N N . ASN B 1 68 ? -1.747 -52.970 86.052 1.00 59.41 68 ASN B N 1
ATOM 3099 C CA . ASN B 1 68 ? -2.536 -51.734 86.152 1.00 57.48 68 ASN B CA 1
ATOM 3100 C C . ASN B 1 68 ? -3.955 -52.020 85.692 1.00 53.05 68 ASN B C 1
ATOM 3101 O O . ASN B 1 68 ? -4.759 -51.109 85.521 1.00 54.21 68 ASN B O 1
ATOM 3106 N N . GLY B 1 69 ? -4.233 -53.287 85.420 1.00 56.64 69 GLY B N 1
ATOM 3107 C CA . GLY B 1 69 ? -5.586 -53.718 85.118 1.00 63.97 69 GLY B CA 1
ATOM 3108 C C . GLY B 1 69 ? -6.201 -53.176 83.838 1.00 64.54 69 GLY B C 1
ATOM 3109 O O . GLY B 1 69 ? -7.249 -52.519 83.872 1.00 63.31 69 GLY B O 1
ATOM 3110 N N . LEU B 1 70 ? -5.541 -53.420 82.710 1.00 59.85 70 LEU B N 1
ATOM 3111 C CA . LEU B 1 70 ? -6.157 -53.179 81.413 1.00 56.95 70 LEU B CA 1
ATOM 3112 C C . LEU B 1 70 ? -6.605 -54.556 80.948 1.00 62.06 70 LEU B C 1
ATOM 3113 O O . LEU B 1 70 ? -5.886 -55.543 81.150 1.00 62.49 70 LEU B O 1
ATOM 3118 N N . ARG B 1 71 ? -7.808 -54.654 80.391 1.00 64.91 71 ARG B N 1
ATOM 3119 C CA . ARG B 1 71 ? -8.316 -55.970 79.997 1.00 59.80 71 ARG B CA 1
ATOM 3120 C C . ARG B 1 71 ? -8.088 -56.280 78.519 1.00 57.21 71 ARG B C 1
ATOM 3121 O O . ARG B 1 71 ? -8.429 -57.380 78.069 1.00 55.38 71 ARG B O 1
ATOM 3129 N N . GLN B 1 72 ? -7.508 -55.327 77.776 1.00 56.30 72 GLN B N 1
ATOM 3130 C CA . GLN B 1 72 ? -7.194 -55.528 76.345 1.00 52.71 72 GLN B CA 1
ATOM 3131 C C . GLN B 1 72 ? -5.876 -54.886 75.846 1.00 50.15 72 GLN B C 1
ATOM 3132 O O . GLN B 1 72 ? -5.280 -54.063 76.532 1.00 53.94 72 GLN B O 1
ATOM 3138 N N . LEU B 1 73 ? -5.415 -55.295 74.664 1.00 43.22 73 LEU B N 1
ATOM 3139 C CA . LEU B 1 73 ? -4.397 -54.547 73.922 1.00 40.20 73 LEU B CA 1
ATOM 3140 C C . LEU B 1 73 ? -4.882 -54.368 72.470 1.00 46.30 73 LEU B C 1
ATOM 3141 O O . LEU B 1 73 ? -4.955 -55.340 71.716 1.00 48.02 73 LEU B O 1
ATOM 3146 N N . THR B 1 74 ? -5.183 -53.132 72.063 1.00 44.74 74 THR B N 1
ATOM 3147 C CA . THR B 1 74 ? -5.771 -52.888 70.741 1.00 41.80 74 THR B CA 1
ATOM 3148 C C . THR B 1 74 ? -4.809 -52.259 69.719 1.00 42.19 74 THR B C 1
ATOM 3149 O O . THR B 1 74 ? -4.053 -51.343 70.043 1.00 39.33 74 THR B O 1
ATOM 3153 N N . SER B 1 75 ? -4.848 -52.767 68.485 1.00 42.97 75 SER B N 1
ATOM 3154 C CA . SER B 1 75 ? -4.106 -52.183 67.367 1.00 37.70 75 SER B CA 1
ATOM 3155 C C . SER B 1 75 ? -5.036 -51.560 66.343 1.00 37.66 75 SER B C 1
ATOM 3156 O O . SER B 1 75 ? -6.050 -52.144 65.987 1.00 41.89 75 SER B O 1
ATOM 3159 N N . ARG B 1 76 ? -4.675 -50.374 65.871 1.00 39.65 76 ARG B N 1
ATOM 3160 C CA . ARG B 1 76 ? -5.480 -49.620 64.912 1.00 43.44 76 ARG B CA 1
ATOM 3161 C C . ARG B 1 76 ? -5.241 -50.089 63.482 1.00 45.82 76 ARG B C 1
ATOM 3162 O O . ARG B 1 76 ? -6.006 -49.755 62.576 1.00 46.49 76 ARG B O 1
ATOM 3170 N N . THR B 1 77 ? -4.157 -50.830 63.280 1.00 42.38 77 THR B N 1
ATOM 3171 C CA . THR B 1 77 ? -3.784 -51.309 61.958 1.00 44.53 77 THR B CA 1
ATOM 3172 C C . THR B 1 77 ? -4.512 -52.597 61.625 1.00 45.56 77 THR B C 1
ATOM 3173 O O . THR B 1 77 ? -5.236 -53.135 62.446 1.00 49.01 77 THR B O 1
ATOM 3177 N N . ALA B 1 78 ? -4.295 -53.117 60.425 1.00 50.49 78 ALA B N 1
ATOM 3178 C CA . ALA B 1 78 ? -4.806 -54.446 60.099 1.00 55.42 78 ALA B CA 1
ATOM 3179 C C . ALA B 1 78 ? -3.996 -55.513 60.838 1.00 50.37 78 ALA B C 1
ATOM 3180 O O . ALA B 1 78 ? -4.562 -56.389 61.490 1.00 49.13 78 ALA B O 1
ATOM 3182 N N . GLY B 1 79 ? -2.672 -55.411 60.756 1.00 46.17 79 GLY B N 1
ATOM 3183 C CA . GLY B 1 79 ? -1.781 -56.404 61.333 1.00 54.27 79 GLY B CA 1
ATOM 3184 C C . GLY B 1 79 ? -1.759 -56.453 62.853 1.00 57.66 79 GLY B C 1
ATOM 3185 O O . GLY B 1 79 ? -1.799 -55.414 63.520 1.00 53.81 79 GLY B O 1
ATOM 3186 N N . TYR B 1 80 ? -1.800 -57.669 63.398 1.00 58.00 80 TYR B N 1
ATOM 3187 C CA . TYR B 1 80 ? -1.477 -57.934 64.810 1.00 58.47 80 TYR B CA 1
ATOM 3188 C C . TYR B 1 80 ? -0.079 -58.563 65.083 1.00 63.57 80 TYR B C 1
ATOM 3189 O O . TYR B 1 80 ? 0.249 -58.891 66.228 1.00 58.73 80 TYR B O 1
ATOM 3198 N N . ASP B 1 81 ? 0.735 -58.751 64.044 1.00 61.37 81 ASP B N 1
ATOM 3199 C CA . ASP B 1 81 ? 1.916 -59.613 64.170 1.00 55.27 81 ASP B CA 1
ATOM 3200 C C . ASP B 1 81 ? 2.944 -59.161 65.207 1.00 55.75 81 ASP B C 1
ATOM 3201 O O . ASP B 1 81 ? 3.921 -59.864 65.462 1.00 60.96 81 ASP B O 1
ATOM 3206 N N . MET B 1 82 ? 2.750 -57.975 65.774 1.00 59.50 82 MET B N 1
ATOM 3207 C CA . MET B 1 82 ? 3.667 -57.453 66.791 1.00 57.37 82 MET B CA 1
ATOM 3208 C C . MET B 1 82 ? 3.177 -57.656 68.229 1.00 57.81 82 MET B C 1
ATOM 3209 O O . MET B 1 82 ? 3.885 -57.328 69.184 1.00 54.70 82 MET B O 1
ATOM 3214 N N . ILE B 1 83 ? 1.968 -58.197 68.369 1.00 57.08 83 ILE B N 1
ATOM 3215 C CA . ILE B 1 83 ? 1.379 -58.517 69.668 1.00 50.86 83 ILE B CA 1
ATOM 3216 C C . ILE B 1 83 ? 1.400 -60.027 69.868 1.00 53.03 83 ILE B C 1
ATOM 3217 O O . ILE B 1 83 ? 1.038 -60.779 68.964 1.00 53.21 83 ILE B O 1
ATOM 3222 N N . ASP B 1 84 ? 1.810 -60.479 71.049 1.00 58.33 84 ASP B N 1
ATOM 3223 C CA . ASP B 1 84 ? 1.896 -61.916 71.312 1.00 58.58 84 ASP B CA 1
ATOM 3224 C C . ASP B 1 84 ? 0.608 -62.399 71.964 1.00 58.49 84 ASP B C 1
ATOM 3225 O O . ASP B 1 84 ? 0.379 -62.181 73.157 1.00 58.73 84 ASP B O 1
ATOM 3230 N N . LEU B 1 85 ? -0.200 -63.121 71.196 1.00 57.57 85 LEU B N 1
ATOM 3231 C CA . LEU B 1 85 ? -1.557 -63.434 71.625 1.00 63.12 85 LEU B CA 1
ATOM 3232 C C . LEU B 1 85 ? -1.576 -64.273 72.901 1.00 61.16 85 LEU B C 1
ATOM 3233 O O . LEU B 1 85 ? -2.369 -64.013 73.814 1.00 57.70 85 LEU B O 1
ATOM 3238 N N . GLU B 1 86 ? -0.695 -65.269 72.946 1.00 57.70 86 GLU B N 1
ATOM 3239 C CA . GLU B 1 86 ? -0.537 -66.117 74.111 1.00 58.45 86 GLU B CA 1
ATOM 3240 C C . GLU B 1 86 ? -0.299 -65.238 75.326 1.00 56.47 86 GLU B C 1
ATOM 3241 O O . GLU B 1 86 ? -1.045 -65.285 76.302 1.00 56.50 86 GLU B O 1
ATOM 3247 N N . GLN B 1 87 ? 0.741 -64.415 75.239 1.00 58.69 87 GLN B N 1
ATOM 3248 C CA . GLN B 1 87 ? 1.151 -63.529 76.324 1.00 56.91 87 GLN B CA 1
ATOM 3249 C C . GLN B 1 87 ? 0.025 -62.629 76.821 1.00 52.64 87 GLN B C 1
ATOM 3250 O O . GLN B 1 87 ? -0.104 -62.385 78.019 1.00 48.42 87 GLN B O 1
ATOM 3256 N N . ALA B 1 88 ? -0.775 -62.133 75.884 1.00 51.02 88 ALA B N 1
ATOM 3257 C CA . ALA B 1 88 ? -1.963 -61.371 76.209 1.00 50.14 88 ALA B CA 1
ATOM 3258 C C . ALA B 1 88 ? -2.983 -62.291 76.853 1.00 53.95 88 ALA B C 1
ATOM 3259 O O . ALA B 1 88 ? -3.590 -61.960 77.871 1.00 53.44 88 ALA B O 1
ATOM 3261 N N . SER B 1 89 ? -3.161 -63.461 76.256 1.00 55.72 89 SER B N 1
ATOM 3262 C CA . SER B 1 89 ? -4.154 -64.410 76.735 1.00 57.06 89 SER B CA 1
ATOM 3263 C C . SER B 1 89 ? -3.991 -64.735 78.222 1.00 55.31 89 SER B C 1
ATOM 3264 O O . SER B 1 89 ? -4.969 -64.749 78.974 1.00 56.92 89 SER B O 1
ATOM 3267 N N . GLU B 1 90 ? -2.763 -64.980 78.658 1.00 53.29 90 GLU B N 1
ATOM 3268 C CA . GLU B 1 90 ? -2.570 -65.407 80.038 1.00 55.54 90 GLU B CA 1
ATOM 3269 C C . GLU B 1 90 ? -2.630 -64.237 81.010 1.00 51.87 90 GLU B C 1
ATOM 3270 O O . GLU B 1 90 ? -2.721 -64.425 82.223 1.00 47.68 90 GLU B O 1
ATOM 3276 N N . ARG B 1 91 ? -2.585 -63.028 80.467 1.00 49.22 91 ARG B N 1
ATOM 3277 C CA . ARG B 1 91 ? -2.623 -61.829 81.295 1.00 53.10 91 ARG B CA 1
ATOM 3278 C C . ARG B 1 91 ? -4.023 -61.222 81.404 1.00 56.43 91 ARG B C 1
ATOM 3279 O O . ARG B 1 91 ? -4.213 -60.149 81.994 1.00 54.85 91 ARG B O 1
ATOM 3287 N N . GLY B 1 92 ? -5.002 -61.914 80.831 1.00 52.76 92 GLY B N 1
ATOM 3288 C CA . GLY B 1 92 ? -6.358 -61.416 80.835 1.00 49.84 92 GLY B CA 1
ATOM 3289 C C . GLY B 1 92 ? -6.440 -60.272 79.856 1.00 53.49 92 GLY B C 1
ATOM 3290 O O . GLY B 1 92 ? -7.278 -59.387 79.990 1.00 60.48 92 GLY B O 1
ATOM 3291 N N . LEU B 1 93 ? -5.552 -60.283 78.866 1.00 53.14 93 LEU B N 1
ATOM 3292 C CA . LEU B 1 93 ? -5.548 -59.243 77.834 1.00 56.44 93 LEU B CA 1
ATOM 3293 C C . LEU B 1 93 ? -6.174 -59.740 76.526 1.00 55.84 93 LEU B C 1
ATOM 3294 O O . LEU B 1 93 ? -5.586 -60.560 75.808 1.00 55.38 93 LEU B O 1
ATOM 3299 N N . VAL B 1 94 ? -7.365 -59.235 76.225 1.00 51.02 94 VAL B N 1
ATOM 3300 C CA . VAL B 1 94 ? -7.990 -59.476 74.938 1.00 50.22 94 VAL B CA 1
ATOM 3301 C C . VAL B 1 94 ? -7.350 -58.525 73.933 1.00 50.64 94 VAL B C 1
ATOM 3302 O O . VAL B 1 94 ? -7.294 -57.326 74.175 1.00 50.40 94 VAL B O 1
ATOM 3306 N N . VAL B 1 95 ? -6.860 -59.053 72.816 1.00 47.57 95 VAL B N 1
ATOM 3307 C CA . VAL B 1 95 ? -6.192 -58.227 71.808 1.00 47.36 95 VAL B CA 1
ATOM 3308 C C . VAL B 1 95 ? -7.002 -58.103 70.507 1.00 45.58 95 VAL B C 1
ATOM 3309 O O . VAL B 1 95 ? -7.399 -59.102 69.924 1.00 49.26 95 VAL B O 1
ATOM 3313 N N . THR B 1 96 ? -7.236 -56.876 70.048 1.00 44.94 96 THR B N 1
ATOM 3314 C CA . THR B 1 96 ? -8.008 -56.657 68.823 1.00 45.93 96 THR B CA 1
ATOM 3315 C C . THR B 1 96 ? -7.230 -55.861 67.765 1.00 50.08 96 THR B C 1
ATOM 3316 O O . THR B 1 96 ? -6.216 -55.217 68.066 1.00 47.71 96 THR B O 1
ATOM 3320 N N . ASN B 1 97 ? -7.732 -55.912 66.531 1.00 46.83 97 ASN B N 1
ATOM 3321 C CA . ASN B 1 97 ? -7.191 -55.157 65.407 1.00 42.01 97 ASN B CA 1
ATOM 3322 C C . ASN B 1 97 ? -8.273 -54.287 64.733 1.00 47.12 97 ASN B C 1
ATOM 3323 O O . ASN B 1 97 ? -9.332 -54.014 65.310 1.00 49.63 97 ASN B O 1
ATOM 3328 N N . VAL B 1 98 ? -7.953 -53.752 63.562 1.00 44.04 98 VAL B N 1
ATOM 3329 C CA . VAL B 1 98 ? -8.918 -53.015 62.758 1.00 42.16 98 VAL B CA 1
ATOM 3330 C C . VAL B 1 98 ? -8.654 -53.286 61.283 1.00 48.59 98 VAL B C 1
ATOM 3331 O O . VAL B 1 98 ? -7.990 -52.496 60.605 1.00 50.29 98 VAL B O 1
ATOM 3335 N N . PRO B 1 99 ? -9.147 -54.429 60.795 1.00 48.19 99 PRO B N 1
ATOM 3336 C CA . PRO B 1 99 ? -8.895 -54.992 59.465 1.00 49.84 99 PRO B CA 1
ATOM 3337 C C . PRO B 1 99 ? -9.485 -54.155 58.340 1.00 52.54 99 PRO B C 1
ATOM 3338 O O . PRO B 1 99 ? -8.885 -53.996 57.271 1.00 54.13 99 PRO B O 1
ATOM 3342 N N . ALA B 1 100 ? -10.683 -53.648 58.566 1.00 54.80 100 ALA B N 1
ATOM 3343 C CA . ALA B 1 100 ? -11.398 -52.983 57.490 1.00 61.20 100 ALA B CA 1
ATOM 3344 C C . ALA B 1 100 ? -11.607 -51.495 57.733 1.00 55.26 100 ALA B C 1
ATOM 3345 O O . ALA B 1 100 ? -12.352 -51.073 58.630 1.00 45.69 100 ALA B O 1
ATOM 3347 N N . TYR B 1 101 ? -10.927 -50.700 56.921 1.00 55.41 101 TYR B N 1
ATOM 3348 C CA . TYR B 1 101 ? -11.171 -49.278 56.923 1.00 51.70 101 TYR B CA 1
ATOM 3349 C C . TYR B 1 101 ? -11.797 -48.968 55.570 1.00 53.99 101 TYR B C 1
ATOM 3350 O O . TYR B 1 101 ? -11.919 -49.873 54.722 1.00 55.55 101 TYR B O 1
ATOM 3359 N N . SER B 1 102 ? -12.183 -47.712 55.361 1.00 45.76 102 SER B N 1
ATOM 3360 C CA . SER B 1 102 ? -12.984 -47.354 54.200 1.00 50.77 102 SER B CA 1
ATOM 3361 C C . SER B 1 102 ? -12.376 -47.880 52.895 1.00 55.64 102 SER B C 1
ATOM 3362 O O . SER B 1 102 ? -11.233 -47.555 52.566 1.00 56.28 102 SER B O 1
ATOM 3365 N N . PRO B 1 103 ? -13.145 -48.701 52.147 1.00 53.93 103 PRO B N 1
ATOM 3366 C CA . PRO B 1 103 ? -12.712 -49.216 50.845 1.00 48.60 103 PRO B CA 1
ATOM 3367 C C . PRO B 1 103 ? -12.582 -48.106 49.825 1.00 47.92 103 PRO B C 1
ATOM 3368 O O . PRO B 1 103 ? -11.980 -48.342 48.782 1.00 49.16 103 PRO B O 1
ATOM 3372 N N . ASN B 1 104 ? -13.139 -46.932 50.108 1.00 45.10 104 ASN B N 1
ATOM 3373 C CA . ASN B 1 104 ? -13.016 -45.808 49.187 1.00 46.56 104 ASN B CA 1
ATOM 3374 C C . ASN B 1 104 ? -11.596 -45.272 49.075 1.00 42.18 104 ASN B C 1
ATOM 3375 O O . ASN B 1 104 ? -11.169 -44.880 47.995 1.00 38.56 104 ASN B O 1
ATOM 3380 N N . SER B 1 105 ? -10.872 -45.275 50.191 1.00 45.02 105 SER B N 1
ATOM 3381 C CA . SER B 1 105 ? -9.506 -44.756 50.245 1.00 42.55 105 SER B CA 1
ATOM 3382 C C . SER B 1 105 ? -8.661 -45.297 49.106 1.00 42.65 105 SER B C 1
ATOM 3383 O O . SER B 1 105 ? -8.203 -44.541 48.246 1.00 45.26 105 SER B O 1
ATOM 3386 N N . VAL B 1 106 ? -8.450 -46.610 49.112 1.00 45.19 106 VAL B N 1
ATOM 3387 C CA . VAL B 1 106 ? -7.715 -47.295 48.048 1.00 42.45 106 VAL B CA 1
ATOM 3388 C C . VAL B 1 106 ? -8.355 -47.033 46.669 1.00 42.22 106 VAL B C 1
ATOM 3389 O O . VAL B 1 106 ? -7.659 -46.653 45.722 1.00 38.60 106 VAL B O 1
ATOM 3393 N N . ALA B 1 107 ? -9.680 -47.207 46.586 1.00 42.03 107 ALA B N 1
ATOM 3394 C CA . ALA B 1 107 ? -10.447 -47.045 45.345 1.00 38.61 107 ALA B CA 1
ATOM 3395 C C . ALA B 1 107 ? -10.161 -45.763 44.601 1.00 38.54 107 ALA B C 1
ATOM 3396 O O . ALA B 1 107 ? -9.765 -45.800 43.443 1.00 43.31 107 ALA B O 1
ATOM 3398 N N . GLU B 1 108 ? -10.421 -44.623 45.226 1.00 38.20 108 GLU B N 1
ATOM 3399 C CA . GLU B 1 108 ? -10.128 -43.355 44.564 1.00 38.40 108 GLU B CA 1
ATOM 3400 C C . GLU B 1 108 ? -8.637 -43.230 44.170 1.00 35.76 108 GLU B C 1
ATOM 3401 O O . GLU B 1 108 ? -8.312 -42.490 43.242 1.00 34.91 108 GLU B O 1
ATOM 3407 N N . LEU B 1 109 ? -7.736 -43.960 44.832 1.00 31.61 109 LEU B N 1
ATOM 3408 C CA . LEU B 1 109 ? -6.352 -43.967 44.357 1.00 31.54 109 LEU B CA 1
ATOM 3409 C C . LEU B 1 109 ? -6.186 -44.825 43.109 1.00 31.85 109 LEU B C 1
ATOM 3410 O O . LEU B 1 109 ? -5.331 -44.556 42.271 1.00 34.86 109 LEU B O 1
ATOM 3415 N N . ALA B 1 110 ? -6.986 -45.871 42.981 1.00 30.79 110 ALA B N 1
ATOM 3416 C CA . ALA B 1 110 ? -6.950 -46.656 41.763 1.00 29.08 110 ALA B CA 1
ATOM 3417 C C . ALA B 1 110 ? -7.428 -45.765 40.617 1.00 35.13 110 ALA B C 1
ATOM 3418 O O . ALA B 1 110 ? -6.802 -45.705 39.552 1.00 37.08 110 ALA B O 1
ATOM 3420 N N . LEU B 1 111 ? -8.529 -45.059 40.865 1.00 32.35 111 LEU B N 1
ATOM 3421 C CA . LEU B 1 111 ? -9.088 -44.086 39.935 1.00 29.48 111 LEU B CA 1
ATOM 3422 C C . LEU B 1 111 ? -8.102 -43.001 39.496 1.00 31.36 111 LEU B C 1
ATOM 3423 O O . LEU B 1 111 ? -7.855 -42.841 38.301 1.00 34.64 111 LEU B O 1
ATOM 3428 N N . THR B 1 112 ? -7.542 -42.258 40.450 1.00 27.67 112 THR B N 1
ATOM 3429 C CA . THR B 1 112 ? -6.579 -41.207 40.122 1.00 27.14 112 THR B CA 1
ATOM 3430 C C . THR B 1 112 ? -5.471 -41.754 39.238 1.00 32.30 112 THR B C 1
ATOM 3431 O O . THR B 1 112 ? -5.229 -41.249 38.139 1.00 34.61 112 THR B O 1
ATOM 3435 N N . GLN B 1 113 ? -4.805 -42.801 39.715 1.00 36.86 113 GLN B N 1
ATOM 3436 C CA . GLN B 1 113 ? -3.664 -43.365 39.004 1.00 35.82 113 GLN B CA 1
ATOM 3437 C C . GLN B 1 113 ? -4.052 -43.714 37.579 1.00 36.31 113 GLN B C 1
ATOM 3438 O O . GLN B 1 113 ? -3.341 -43.362 36.629 1.00 38.02 113 GLN B O 1
ATOM 3444 N N . THR B 1 114 ? -5.193 -44.382 37.437 1.00 34.98 114 THR B N 1
ATOM 3445 C CA . THR B 1 114 ? -5.694 -44.785 36.131 1.00 34.57 114 THR B CA 1
ATOM 3446 C C . THR B 1 114 ? -5.945 -43.615 35.191 1.00 39.33 114 THR B C 1
ATOM 3447 O O . THR B 1 114 ? -5.400 -43.583 34.086 1.00 41.61 114 THR B O 1
ATOM 3451 N N . MET B 1 115 ? -6.740 -42.642 35.630 1.00 38.18 115 MET B N 1
ATOM 3452 C CA . MET B 1 115 ? -6.961 -41.445 34.817 1.00 39.47 115 MET B CA 1
ATOM 3453 C C . MET B 1 115 ? -5.655 -40.855 34.252 1.00 39.09 115 MET B C 1
ATOM 3454 O O . MET B 1 115 ? -5.560 -40.636 33.042 1.00 38.48 115 MET B O 1
ATOM 3459 N N . ARG B 1 116 ? -4.655 -40.627 35.113 1.00 37.95 116 ARG B N 1
ATOM 3460 C CA . ARG B 1 116 ? -3.348 -40.106 34.677 1.00 40.91 116 ARG B CA 1
ATOM 3461 C C . ARG B 1 116 ? -2.798 -40.857 33.473 1.00 40.37 116 ARG B C 1
ATOM 3462 O O . ARG B 1 116 ? -2.378 -40.239 32.477 1.00 39.55 116 ARG B O 1
ATOM 3470 N N . LEU B 1 117 ? -2.777 -42.183 33.577 1.00 34.31 117 LEU B N 1
ATOM 3471 C CA . LEU B 1 117 ? -2.258 -43.006 32.502 1.00 37.19 117 LEU B CA 1
ATOM 3472 C C . LEU B 1 117 ? -3.136 -42.881 31.260 1.00 42.21 117 LEU B C 1
ATOM 3473 O O . LEU B 1 117 ? -2.629 -42.770 30.131 1.00 41.59 117 LEU B O 1
ATOM 3478 N N . ILE B 1 118 ? -4.451 -42.871 31.479 1.00 41.37 118 ILE B N 1
ATOM 3479 C CA . ILE B 1 118 ? -5.420 -42.697 30.396 1.00 37.96 118 ILE B CA 1
ATOM 3480 C C . ILE B 1 118 ? -5.203 -41.418 29.595 1.00 35.72 118 ILE B C 1
ATOM 3481 O O . ILE B 1 118 ? -5.392 -41.402 28.382 1.00 37.79 118 ILE B O 1
ATOM 3486 N N . ARG B 1 119 ? -4.780 -40.355 30.265 1.00 34.95 119 ARG B N 1
ATOM 3487 C CA . ARG B 1 119 ? -4.540 -39.097 29.573 1.00 38.61 119 ARG B CA 1
ATOM 3488 C C . ARG B 1 119 ? -3.111 -39.018 29.048 1.00 37.23 119 ARG B C 1
ATOM 3489 O O . ARG B 1 119 ? -2.716 -38.022 28.444 1.00 36.84 119 ARG B O 1
ATOM 3497 N N . ASN B 1 120 ? -2.349 -40.084 29.258 1.00 33.28 120 ASN B N 1
ATOM 3498 C CA . ASN B 1 120 ? -0.978 -40.130 28.779 1.00 35.04 120 ASN B CA 1
ATOM 3499 C C . ASN B 1 120 ? -0.120 -39.109 29.493 1.00 36.40 120 ASN B C 1
ATOM 3500 O O . ASN B 1 120 ? 0.903 -38.677 28.974 1.00 36.18 120 ASN B O 1
ATOM 3505 N N . LEU B 1 121 ? -0.528 -38.748 30.705 1.00 37.65 121 LEU B N 1
ATOM 3506 C CA . LEU B 1 121 ? 0.099 -37.653 31.447 1.00 34.25 121 LEU B CA 1
ATOM 3507 C C . LEU B 1 121 ? 1.598 -37.793 31.778 1.00 34.59 121 LEU B C 1
ATOM 3508 O O . LEU B 1 121 ? 2.322 -36.815 31.712 1.00 35.47 121 LEU B O 1
ATOM 3513 N N . PRO B 1 122 ? 2.067 -38.996 32.159 1.00 39.18 122 PRO B N 1
ATOM 3514 C CA . PRO B 1 122 ? 3.498 -39.158 32.464 1.00 38.40 122 PRO B CA 1
ATOM 3515 C C . PRO B 1 122 ? 4.382 -38.836 31.268 1.00 40.51 122 PRO B C 1
ATOM 3516 O O . PRO B 1 122 ? 5.522 -38.384 31.432 1.00 42.68 122 PRO B O 1
ATOM 3520 N N . LEU B 1 123 ? 3.868 -39.083 30.071 1.00 35.89 123 LEU B N 1
ATOM 3521 C CA . LEU B 1 123 ? 4.612 -38.743 28.870 1.00 39.10 123 LEU B CA 1
ATOM 3522 C C . LEU B 1 123 ? 4.573 -37.239 28.576 1.00 40.02 123 LEU B C 1
ATOM 3523 O O . LEU B 1 123 ? 5.573 -36.659 28.162 1.00 43.85 123 LEU B O 1
ATOM 3528 N N . PHE B 1 124 ? 3.432 -36.596 28.786 1.00 39.74 124 PHE B N 1
ATOM 3529 C CA . PHE B 1 124 ? 3.396 -35.139 28.684 1.00 39.92 124 PHE B CA 1
ATOM 3530 C C . PHE B 1 124 ? 4.439 -34.559 29.623 1.00 39.59 124 PHE B C 1
ATOM 3531 O O . PHE B 1 124 ? 5.259 -33.744 29.211 1.00 42.93 124 PHE B O 1
ATOM 3539 N N . ASP B 1 125 ? 4.403 -35.013 30.877 1.00 39.96 125 ASP B N 1
ATOM 3540 C CA . ASP B 1 125 ? 5.274 -34.521 31.939 1.00 39.42 125 ASP B CA 1
ATOM 3541 C C . ASP B 1 125 ? 6.743 -34.764 31.613 1.00 43.14 125 ASP B C 1
ATOM 3542 O O . ASP B 1 125 ? 7.615 -33.965 31.967 1.00 43.43 125 ASP B O 1
ATOM 3547 N N . ALA B 1 126 ? 7.021 -35.878 30.945 1.00 43.28 126 ALA B N 1
ATOM 3548 C CA . ALA B 1 126 ? 8.380 -36.157 30.508 1.00 41.74 126 ALA B CA 1
ATOM 3549 C C . ALA B 1 126 ? 8.826 -35.158 29.425 1.00 38.65 126 ALA B C 1
ATOM 3550 O O . ALA B 1 126 ? 9.780 -34.408 29.624 1.00 39.49 126 ALA B O 1
ATOM 3552 N N . ARG B 1 127 ? 8.094 -35.119 28.313 1.00 35.26 127 ARG B N 1
ATOM 3553 C CA . ARG B 1 127 ? 8.330 -34.157 27.247 1.00 38.17 127 ARG B CA 1
ATOM 3554 C C . ARG B 1 127 ? 8.493 -32.749 27.780 1.00 41.09 127 ARG B C 1
ATOM 3555 O O . ARG B 1 127 ? 9.368 -31.995 27.331 1.00 42.38 127 ARG B O 1
ATOM 3563 N N . GLY B 1 128 ? 7.609 -32.385 28.703 1.00 37.53 128 GLY B N 1
ATOM 3564 C CA . GLY B 1 128 ? 7.533 -31.024 29.195 1.00 41.62 128 GLY B CA 1
ATOM 3565 C C . GLY B 1 128 ? 8.569 -30.725 30.258 1.00 39.78 128 GLY B C 1
ATOM 3566 O O . GLY B 1 128 ? 8.698 -29.586 30.717 1.00 36.59 128 GLY B O 1
ATOM 3567 N N . ALA B 1 129 ? 9.296 -31.754 30.669 1.00 37.01 129 ALA B N 1
ATOM 3568 C CA . ALA B 1 129 ? 10.420 -31.539 31.553 1.00 38.43 129 ALA B CA 1
ATOM 3569 C C . ALA B 1 129 ? 11.490 -30.844 30.744 1.00 37.57 129 ALA B C 1
ATOM 3570 O O . ALA B 1 129 ? 12.152 -29.924 31.212 1.00 40.12 129 ALA B O 1
ATOM 3572 N N . GLU B 1 130 ? 11.634 -31.290 29.509 1.00 35.95 130 GLU B N 1
ATOM 3573 C CA . GLU B 1 130 ? 12.646 -30.770 28.620 1.00 42.14 130 GLU B CA 1
ATOM 3574 C C . GLU B 1 130 ? 12.129 -29.617 27.792 1.00 46.42 130 GLU B C 1
ATOM 3575 O O . GLU B 1 130 ? 12.809 -29.147 26.878 1.00 49.49 130 GLU B O 1
ATOM 3581 N N . GLN B 1 131 ? 10.918 -29.175 28.115 1.00 44.34 131 GLN B N 1
ATOM 3582 C CA . GLN B 1 131 ? 10.294 -28.045 27.443 1.00 37.58 131 GLN B CA 1
ATOM 3583 C C . GLN B 1 131 ? 9.973 -28.409 26.013 1.00 43.81 131 GLN B C 1
ATOM 3584 O O . GLN B 1 131 ? 10.025 -27.566 25.133 1.00 52.55 131 GLN B O 1
ATOM 3590 N N . ASP B 1 132 ? 9.669 -29.676 25.771 1.00 42.70 132 ASP B N 1
ATOM 3591 C CA . ASP B 1 132 ? 8.998 -30.039 24.546 1.00 39.47 132 ASP B CA 1
ATOM 3592 C C . ASP B 1 132 ? 7.545 -29.999 24.958 1.00 43.46 132 ASP B C 1
ATOM 3593 O O . ASP B 1 132 ? 7.072 -30.851 25.699 1.00 49.76 132 ASP B O 1
ATOM 3598 N N . PHE B 1 133 ? 6.824 -29.000 24.500 1.00 41.70 133 PHE B N 1
ATOM 3599 C CA . PHE B 1 133 ? 5.421 -28.930 24.838 1.00 40.50 133 PHE B CA 1
ATOM 3600 C C . PHE B 1 133 ? 4.522 -29.468 23.731 1.00 43.75 133 PHE B C 1
ATOM 3601 O O . PHE B 1 133 ? 3.312 -29.323 23.794 1.00 45.18 133 PHE B O 1
ATOM 3609 N N . ARG B 1 134 ? 5.112 -30.042 22.689 1.00 45.11 134 ARG B N 1
ATOM 3610 C CA . ARG B 1 134 ? 4.325 -30.555 21.568 1.00 48.54 134 ARG B CA 1
ATOM 3611 C C . ARG B 1 134 ? 3.392 -31.647 22.039 1.00 45.30 134 ARG B C 1
ATOM 3612 O O . ARG B 1 134 ? 3.761 -32.413 22.924 1.00 47.37 134 ARG B O 1
ATOM 3620 N N . TRP B 1 135 ? 2.178 -31.700 21.489 1.00 40.37 135 TRP B N 1
ATOM 3621 C CA . TRP B 1 135 ? 1.283 -32.808 21.816 1.00 44.30 135 TRP B CA 1
ATOM 3622 C C . TRP B 1 135 ? 1.189 -34.004 20.848 1.00 44.39 135 TRP B C 1
ATOM 3623 O O . TRP B 1 135 ? 0.328 -34.867 20.994 1.00 44.32 135 TRP B O 1
ATOM 3634 N N . ALA B 1 136 ? 2.060 -34.041 19.854 1.00 48.16 136 ALA B N 1
ATOM 3635 C CA . ALA B 1 136 ? 1.985 -35.054 18.810 1.00 48.09 136 ALA B CA 1
ATOM 3636 C C . ALA B 1 136 ? 1.876 -36.475 19.360 1.00 46.88 136 ALA B C 1
ATOM 3637 O O . ALA B 1 136 ? 2.672 -36.877 20.199 1.00 45.71 136 ALA B O 1
ATOM 3639 N N . GLY B 1 137 ? 0.887 -37.227 18.871 1.00 50.00 137 GLY B N 1
ATOM 3640 C CA . GLY B 1 137 ? 0.782 -38.658 19.125 1.00 48.00 137 GLY B CA 1
ATOM 3641 C C . GLY B 1 137 ? 0.311 -39.094 20.504 1.00 52.03 137 GLY B C 1
ATOM 3642 O O . GLY B 1 137 ? 0.108 -40.278 20.765 1.00 57.18 137 GLY B O 1
ATOM 3643 N N . LEU B 1 138 ? 0.121 -38.128 21.389 1.00 53.83 138 LEU B N 1
ATOM 3644 C CA . LEU B 1 138 ? -0.317 -38.381 22.764 1.00 49.89 138 LEU B CA 1
ATOM 3645 C C . LEU B 1 138 ? -1.834 -38.352 22.967 1.00 51.76 138 LEU B C 1
ATOM 3646 O O . LEU B 1 138 ? -2.291 -38.203 24.105 1.00 52.25 138 LEU B O 1
ATOM 3651 N N . MET B 1 139 ? -2.597 -38.371 21.869 1.00 54.20 139 MET B N 1
ATOM 3652 C CA . MET B 1 139 ? -4.062 -38.387 21.942 1.00 48.17 139 MET B CA 1
ATOM 3653 C C . MET B 1 139 ? -4.512 -39.479 22.884 1.00 52.18 139 MET B C 1
ATOM 3654 O O . MET B 1 139 ? -4.004 -40.599 22.834 1.00 53.61 139 MET B O 1
ATOM 3659 N N . ALA B 1 140 ? -5.458 -39.126 23.751 1.00 54.50 140 ALA B N 1
ATOM 3660 C CA . ALA B 1 140 ? -5.854 -39.947 24.896 1.00 50.31 140 ALA B CA 1
ATOM 3661 C C . ALA B 1 140 ? -7.289 -40.396 24.729 1.00 49.90 140 ALA B C 1
ATOM 3662 O O . ALA B 1 140 ? -7.862 -40.227 23.657 1.00 52.32 140 ALA B O 1
ATOM 3664 N N . ARG B 1 141 ? -7.863 -40.996 25.767 1.00 46.57 141 ARG B N 1
ATOM 3665 C CA . ARG B 1 141 ? -9.236 -41.481 25.656 1.00 49.94 141 ARG B CA 1
ATOM 3666 C C . ARG B 1 141 ? -10.211 -41.035 26.778 1.00 51.27 141 ARG B C 1
ATOM 3667 O O . ARG B 1 141 ? -9.788 -40.557 27.839 1.00 48.40 141 ARG B O 1
ATOM 3675 N N . GLU B 1 142 ? -11.514 -41.182 26.517 1.00 55.16 142 GLU B N 1
ATOM 3676 C CA . GLU B 1 142 ? -12.577 -40.803 27.463 1.00 49.06 142 GLU B CA 1
ATOM 3677 C C . GLU B 1 142 ? -13.088 -42.021 28.210 1.00 44.76 142 GLU B C 1
ATOM 3678 O O . GLU B 1 142 ? -13.254 -43.077 27.614 1.00 46.32 142 GLU B O 1
ATOM 3684 N N . ILE B 1 143 ? -13.368 -41.884 29.502 1.00 43.51 143 ILE B N 1
ATOM 3685 C CA . ILE B 1 143 ? -13.652 -43.076 30.301 1.00 45.54 143 ILE B CA 1
ATOM 3686 C C . ILE B 1 143 ? -14.842 -43.886 29.778 1.00 49.81 143 ILE B C 1
ATOM 3687 O O . ILE B 1 143 ? -14.740 -45.104 29.674 1.00 48.66 143 ILE B O 1
ATOM 3692 N N . ARG B 1 144 ? -15.938 -43.226 29.408 1.00 50.66 144 ARG B N 1
ATOM 3693 C CA . ARG B 1 144 ? -17.078 -43.929 28.804 1.00 51.94 144 ARG B CA 1
ATOM 3694 C C . ARG B 1 144 ? -16.681 -44.859 27.627 1.00 53.04 144 ARG B C 1
ATOM 3695 O O . ARG B 1 144 ? -17.369 -45.852 27.336 1.00 49.22 144 ARG B O 1
ATOM 3703 N N . SER B 1 145 ? -15.570 -44.545 26.964 1.00 49.78 145 SER B N 1
ATOM 3704 C CA . SER B 1 145 ? -15.063 -45.381 25.869 1.00 49.07 145 SER B CA 1
ATOM 3705 C C . SER B 1 145 ? -14.032 -46.441 26.307 1.00 51.56 145 SER B C 1
ATOM 3706 O O . SER B 1 145 ? -13.451 -47.148 25.473 1.00 48.67 145 SER B O 1
ATOM 3709 N N . LEU B 1 146 ? -13.812 -46.537 27.618 1.00 48.79 146 LEU B N 1
ATOM 3710 C CA . LEU B 1 146 ? -12.915 -47.537 28.207 1.00 43.17 146 LEU B CA 1
ATOM 3711 C C . LEU B 1 146 ? -13.705 -48.702 28.803 1.00 40.73 146 LEU B C 1
ATOM 3712 O O . LEU B 1 146 ? -14.857 -48.535 29.208 1.00 45.06 146 LEU B O 1
ATOM 3717 N N . THR B 1 147 ? -13.117 -49.891 28.790 1.00 36.30 147 THR B N 1
ATOM 3718 C CA . THR B 1 147 ? -13.690 -51.024 29.519 1.00 41.91 147 THR B CA 1
ATOM 3719 C C . THR B 1 147 ? -12.706 -51.400 30.621 1.00 38.00 147 THR B C 1
ATOM 3720 O O . THR B 1 147 ? -11.546 -51.706 30.341 1.00 42.23 147 THR B O 1
ATOM 3724 N N . VAL B 1 148 ? -13.159 -51.352 31.871 1.00 33.10 148 VAL B N 1
ATOM 3725 C CA . VAL B 1 148 ? -12.273 -51.533 33.018 1.00 33.40 148 VAL B CA 1
ATOM 3726 C C . VAL B 1 148 ? -12.438 -52.917 33.605 1.00 36.46 148 VAL B C 1
ATOM 3727 O O . VAL B 1 148 ? -13.497 -53.233 34.152 1.00 40.23 148 VAL B O 1
ATOM 3731 N N . GLY B 1 149 ? -11.416 -53.754 33.445 1.00 34.73 149 GLY B N 1
ATOM 3732 C CA . GLY B 1 149 ? -11.358 -55.047 34.104 1.00 34.77 149 GLY B CA 1
ATOM 3733 C C . GLY B 1 149 ? -10.992 -54.984 35.570 1.00 37.00 149 GLY B C 1
ATOM 3734 O O . GLY B 1 149 ? -9.965 -54.400 35.924 1.00 41.71 149 GLY B O 1
ATOM 3735 N N . ILE B 1 150 ? -11.789 -55.625 36.417 1.00 34.01 150 ILE B N 1
ATOM 3736 C CA . ILE B 1 150 ? -11.470 -55.706 37.834 1.00 34.67 150 ILE B CA 1
ATOM 3737 C C . ILE B 1 150 ? -11.349 -57.160 38.235 1.00 43.00 150 ILE B C 1
ATOM 3738 O O . ILE B 1 150 ? -12.257 -57.951 37.998 1.00 48.40 150 ILE B O 1
ATOM 3743 N N . ILE B 1 151 ? -10.216 -57.521 38.818 1.00 41.72 151 ILE B N 1
ATOM 3744 C CA . ILE B 1 151 ? -10.006 -58.878 39.275 1.00 42.26 151 ILE B CA 1
ATOM 3745 C C . ILE B 1 151 ? -10.143 -58.843 40.787 1.00 49.79 151 ILE B C 1
ATOM 3746 O O . ILE B 1 151 ? -9.422 -58.099 41.456 1.00 51.86 151 ILE B O 1
ATOM 3751 N N . GLY B 1 152 ? -10.997 -59.689 41.351 1.00 50.62 152 GLY B N 1
ATOM 3752 C CA . GLY B 1 152 ? -11.372 -59.496 42.735 1.00 50.08 152 GLY B CA 1
ATOM 3753 C C . GLY B 1 152 ? -12.340 -58.343 42.958 1.00 53.72 152 GLY B C 1
ATOM 3754 O O . GLY B 1 152 ? -11.981 -57.313 43.555 1.00 52.52 152 GLY B O 1
ATOM 3755 N N . ALA B 1 153 ? -13.558 -58.475 42.431 1.00 53.79 153 ALA B N 1
ATOM 3756 C CA . ALA B 1 153 ? -14.560 -57.480 42.754 1.00 53.01 153 ALA B CA 1
ATOM 3757 C C . ALA B 1 153 ? -14.966 -57.779 44.199 1.00 57.03 153 ALA B C 1
ATOM 3758 O O . ALA B 1 153 ? -15.679 -58.730 44.503 1.00 54.41 153 ALA B O 1
ATOM 3760 N N . GLY B 1 154 ? -14.506 -56.894 45.073 1.00 60.40 154 GLY B N 1
ATOM 3761 C CA . GLY B 1 154 ? -14.481 -57.103 46.505 1.00 58.03 154 GLY B CA 1
ATOM 3762 C C . GLY B 1 154 ? -15.374 -56.162 47.269 1.00 59.56 154 GLY B C 1
ATOM 3763 O O . GLY B 1 154 ? -16.432 -55.740 46.803 1.00 61.09 154 GLY B O 1
ATOM 3764 N N . ARG B 1 155 ? -14.908 -55.856 48.476 1.00 60.96 155 ARG B N 1
ATOM 3765 C CA . ARG B 1 155 ? -15.337 -54.687 49.211 1.00 51.07 155 ARG B CA 1
ATOM 3766 C C . ARG B 1 155 ? -14.737 -53.582 48.368 1.00 49.49 155 ARG B C 1
ATOM 3767 O O . ARG B 1 155 ? -15.456 -52.819 47.738 1.00 51.85 155 ARG B O 1
ATOM 3775 N N . ILE B 1 156 ? -13.410 -53.525 48.318 1.00 49.60 156 ILE B N 1
ATOM 3776 C CA . ILE B 1 156 ? -12.708 -52.562 47.466 1.00 50.21 156 ILE B CA 1
ATOM 3777 C C . ILE B 1 156 ? -12.996 -52.737 45.976 1.00 52.31 156 ILE B C 1
ATOM 3778 O O . ILE B 1 156 ? -13.480 -51.808 45.313 1.00 45.04 156 ILE B O 1
ATOM 3783 N N . GLY B 1 157 ? -12.706 -53.935 45.463 1.00 55.97 157 GLY B N 1
ATOM 3784 C CA . GLY B 1 157 ? -12.896 -54.235 44.054 1.00 49.66 157 GLY B CA 1
ATOM 3785 C C . GLY B 1 157 ? -14.264 -53.778 43.592 1.00 49.28 157 GLY B C 1
ATOM 3786 O O . GLY B 1 157 ? -14.387 -53.179 42.522 1.00 46.51 157 GLY B O 1
ATOM 3787 N N . GLY B 1 158 ? -15.281 -54.054 44.414 1.00 52.97 158 GLY B N 1
ATOM 3788 C CA . GLY B 1 158 ? -16.652 -53.638 44.163 1.00 49.42 158 GLY B CA 1
ATOM 3789 C C . GLY B 1 158 ? -16.829 -52.132 44.130 1.00 51.02 158 GLY B C 1
ATOM 3790 O O . GLY B 1 158 ? -17.387 -51.618 43.150 1.00 48.43 158 GLY B O 1
ATOM 3791 N N . THR B 1 159 ? -16.367 -51.436 45.182 1.00 45.69 159 THR B N 1
ATOM 3792 C CA . THR B 1 159 ? -16.343 -49.963 45.215 1.00 44.98 159 THR B CA 1
ATOM 3793 C C . THR B 1 159 ? -15.690 -49.402 43.942 1.00 47.15 159 THR B C 1
ATOM 3794 O O . THR B 1 159 ? -16.222 -48.493 43.296 1.00 44.62 159 THR B O 1
ATOM 3798 N N . VAL B 1 160 ? -14.536 -49.946 43.572 1.00 43.10 160 VAL B N 1
ATOM 3799 C CA . VAL B 1 160 ? -13.914 -49.519 42.332 1.00 42.98 160 VAL B CA 1
ATOM 3800 C C . VAL B 1 160 ? -14.859 -49.588 41.130 1.00 44.52 160 VAL B C 1
ATOM 3801 O O . VAL B 1 160 ? -15.053 -48.590 40.448 1.00 46.23 160 VAL B O 1
ATOM 3805 N N . ALA B 1 161 ? -15.458 -50.745 40.870 1.00 45.85 161 ALA B N 1
ATOM 3806 C CA . ALA B 1 161 ? -16.338 -50.859 39.717 1.00 42.38 161 ALA B CA 1
ATOM 3807 C C . ALA B 1 161 ? -17.340 -49.742 39.787 1.00 46.95 161 ALA B C 1
ATOM 3808 O O . ALA B 1 161 ? -17.438 -48.953 38.845 1.00 45.90 161 ALA B O 1
ATOM 3810 N N . ARG B 1 162 ? -18.049 -49.653 40.921 1.00 46.15 162 ARG B N 1
ATOM 3811 C CA . ARG B 1 162 ? -19.100 -48.643 41.120 1.00 44.58 162 ARG B CA 1
ATOM 3812 C C . ARG B 1 162 ? -18.638 -47.235 40.762 1.00 44.14 162 ARG B C 1
ATOM 3813 O O . ARG B 1 162 ? -19.376 -46.489 40.119 1.00 48.92 162 ARG B O 1
ATOM 3821 N N . LEU B 1 163 ? -17.425 -46.876 41.179 1.00 43.11 163 LEU B N 1
ATOM 3822 C CA . LEU B 1 163 ? -16.808 -45.622 40.747 1.00 41.04 163 LEU B CA 1
ATOM 3823 C C . LEU B 1 163 ? -16.877 -45.482 39.225 1.00 40.67 163 LEU B C 1
ATOM 3824 O O . LEU B 1 163 ? -17.569 -44.609 38.713 1.00 37.82 163 LEU B O 1
ATOM 3829 N N . PHE B 1 164 ? -16.167 -46.356 38.515 1.00 38.96 164 PHE B N 1
ATOM 3830 C CA . PHE B 1 164 ? -16.060 -46.294 37.065 1.00 36.07 164 PHE B CA 1
ATOM 3831 C C . PHE B 1 164 ? -17.406 -46.354 36.314 1.00 44.15 164 PHE B C 1
ATOM 3832 O O . PHE B 1 164 ? -17.643 -45.559 35.385 1.00 39.19 164 PHE B O 1
ATOM 3840 N N . LYS B 1 165 ? -18.272 -47.300 36.695 1.00 46.09 165 LYS B N 1
ATOM 3841 C CA . LYS B 1 165 ? -19.615 -47.390 36.115 1.00 40.96 165 LYS B CA 1
ATOM 3842 C C . LYS B 1 165 ? -20.243 -45.993 36.177 1.00 42.92 165 LYS B C 1
ATOM 3843 O O . LYS B 1 165 ? -20.650 -45.449 35.154 1.00 43.38 165 LYS B O 1
ATOM 3849 N N . ALA B 1 166 ? -20.270 -45.396 37.369 1.00 41.32 166 ALA B N 1
ATOM 3850 C CA . ALA B 1 166 ? -20.707 -44.006 37.543 1.00 41.44 166 ALA B CA 1
ATOM 3851 C C . ALA B 1 166 ? -20.026 -42.964 36.608 1.00 44.06 166 ALA B C 1
ATOM 3852 O O . ALA B 1 166 ? -20.655 -41.984 36.202 1.00 42.64 166 ALA B O 1
ATOM 3854 N N . LEU B 1 167 ? -18.749 -43.163 36.280 1.00 43.86 167 LEU B N 1
ATOM 3855 C CA . LEU B 1 167 ? -18.028 -42.220 35.424 1.00 41.66 167 LEU B CA 1
ATOM 3856 C C . LEU B 1 167 ? -18.423 -42.402 33.981 1.00 46.58 167 LEU B C 1
ATOM 3857 O O . LEU B 1 167 ? -18.027 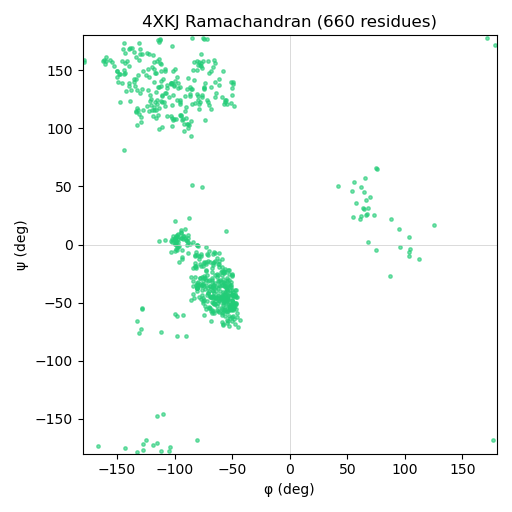-41.607 33.118 1.00 53.66 167 LEU B O 1
ATOM 3862 N N . GLY B 1 168 ? -19.190 -43.461 33.729 1.00 46.24 168 GLY B N 1
ATOM 3863 C CA . GLY B 1 168 ? -19.634 -43.802 32.386 1.00 49.21 168 GLY B CA 1
ATOM 3864 C C . GLY B 1 168 ? -18.908 -44.962 31.718 1.00 45.18 168 GLY B C 1
ATOM 3865 O O . GLY B 1 168 ? -19.307 -45.404 30.647 1.00 42.97 168 GLY B O 1
ATOM 3866 N N . ALA B 1 169 ? -17.855 -45.470 32.349 1.00 45.38 169 ALA B N 1
ATOM 3867 C CA . ALA B 1 169 ? -17.085 -46.539 31.740 1.00 42.06 169 ALA B CA 1
ATOM 3868 C C . ALA B 1 169 ? -17.868 -47.834 31.762 1.00 44.04 169 ALA B C 1
ATOM 3869 O O . ALA B 1 169 ? -18.976 -47.904 32.300 1.00 43.92 169 ALA B O 1
ATOM 3871 N N . THR B 1 170 ? -17.275 -48.861 31.167 1.00 45.69 170 THR B N 1
ATOM 3872 C CA . THR B 1 170 ? -17.895 -50.175 31.090 1.00 51.99 170 THR B CA 1
ATOM 3873 C C . THR B 1 170 ? -17.093 -51.128 31.966 1.00 44.86 170 THR B C 1
ATOM 3874 O O . THR B 1 170 ? -15.882 -51.271 31.799 1.00 43.05 170 THR B O 1
ATOM 3878 N N . VAL B 1 171 ? -17.765 -51.761 32.918 1.00 41.86 171 VAL B N 1
ATOM 3879 C CA . VAL B 1 171 ? -17.053 -52.506 33.950 1.00 45.41 171 VAL B CA 1
ATOM 3880 C C . VAL B 1 171 ? -17.305 -54.013 33.850 1.00 42.51 171 VAL B C 1
ATOM 3881 O O . VAL B 1 171 ? -18.446 -54.472 33.996 1.00 41.88 171 VAL B O 1
ATOM 3885 N N . ILE B 1 172 ? -16.237 -54.770 33.592 1.00 32.60 172 ILE B N 1
ATOM 3886 C CA . ILE B 1 172 ? -16.295 -56.223 33.639 1.00 32.11 172 ILE B CA 1
ATOM 3887 C C . ILE B 1 172 ? -15.447 -56.651 34.820 1.00 42.41 172 ILE B C 1
ATOM 3888 O O . ILE B 1 172 ? -14.574 -55.899 35.252 1.00 44.03 172 ILE B O 1
ATOM 3893 N N . ALA B 1 173 ? -15.719 -57.832 35.374 1.00 47.58 173 ALA B N 1
ATOM 3894 C CA . ALA B 1 173 ? -14.978 -58.297 36.547 1.00 43.17 173 ALA B CA 1
ATOM 3895 C C . ALA B 1 173 ? -14.772 -59.803 36.577 1.00 42.98 173 ALA B C 1
ATOM 3896 O O . ALA B 1 173 ? -15.675 -60.570 36.260 1.00 45.80 173 ALA B O 1
ATOM 3898 N N . ASN B 1 174 ? -13.575 -60.211 36.977 1.00 43.97 174 ASN B N 1
ATOM 3899 C CA . ASN B 1 174 ? -13.277 -61.611 37.240 1.00 49.80 174 ASN B CA 1
ATOM 3900 C C . ASN B 1 174 ? -13.280 -61.881 38.741 1.00 56.08 174 ASN B C 1
ATOM 3901 O O . ASN B 1 174 ? -12.499 -61.287 39.486 1.00 54.45 174 ASN B O 1
ATOM 3906 N N . ASP B 1 175 ? -14.154 -62.774 39.187 1.00 56.16 175 ASP B N 1
ATOM 3907 C CA . ASP B 1 175 ? -14.193 -63.124 40.599 1.00 58.95 175 ASP B CA 1
ATOM 3908 C C . ASP B 1 175 ? -14.668 -64.564 40.767 1.00 61.44 175 ASP B C 1
ATOM 3909 O O . ASP B 1 175 ? -15.453 -65.069 39.957 1.00 64.97 175 ASP B O 1
ATOM 3914 N N . ILE B 1 176 ? -14.185 -65.230 41.811 1.00 60.27 176 ILE B N 1
ATOM 3915 C CA . ILE B 1 176 ? -14.606 -66.599 42.080 1.00 57.48 176 ILE B CA 1
ATOM 3916 C C . ILE B 1 176 ? -16.030 -66.622 42.644 1.00 59.48 176 ILE B C 1
ATOM 3917 O O . ILE B 1 176 ? -16.682 -67.663 42.673 1.00 62.10 176 ILE B O 1
ATOM 3922 N N . VAL B 1 177 ? -16.517 -65.463 43.073 1.00 60.85 177 VAL B N 1
ATOM 3923 C CA . VAL B 1 177 ? -17.873 -65.356 43.610 1.00 61.32 177 VAL B CA 1
ATOM 3924 C C . VAL B 1 177 ? -18.550 -64.075 43.128 1.00 60.42 177 VAL B C 1
ATOM 3925 O O . VAL B 1 177 ? -17.949 -62.994 43.105 1.00 60.94 177 VAL B O 1
ATOM 3929 N N . GLU B 1 178 ? -19.806 -64.189 42.740 1.00 50.13 178 GLU B N 1
ATOM 3930 C CA . GLU B 1 178 ? -20.495 -63.021 42.249 1.00 49.76 178 GLU B CA 1
ATOM 3931 C C . GLU B 1 178 ? -21.323 -62.418 43.377 1.00 54.42 178 GLU B C 1
ATOM 3932 O O . GLU B 1 178 ? -21.917 -63.139 44.176 1.00 57.22 178 GLU B O 1
ATOM 3938 N N . ARG B 1 179 ? -21.326 -61.093 43.464 1.00 55.68 179 ARG B N 1
ATOM 3939 C CA . ARG B 1 179 ? -22.232 -60.391 44.360 1.00 59.05 179 ARG B CA 1
ATOM 3940 C C . ARG B 1 179 ? -23.437 -59.954 43.536 1.00 61.18 179 ARG B C 1
ATOM 3941 O O . ARG B 1 179 ? -23.275 -59.432 42.432 1.00 61.97 179 ARG B O 1
ATOM 3949 N N . VAL B 1 180 ? -24.644 -60.147 44.050 1.00 64.40 180 VAL B N 1
ATOM 3950 C CA . VAL B 1 180 ? -25.805 -59.622 43.336 1.00 64.74 180 VAL B CA 1
ATOM 3951 C C . VAL B 1 180 ? -25.809 -58.099 43.349 1.00 60.35 180 VAL B C 1
ATOM 3952 O O . VAL B 1 180 ? -26.289 -57.470 42.409 1.00 55.25 180 VAL B O 1
ATOM 3956 N N . GLU B 1 181 ? -25.259 -57.515 44.412 1.00 61.66 181 GLU B N 1
ATOM 3957 C CA . GLU B 1 181 ? -25.283 -56.066 44.572 1.00 66.41 181 GLU B CA 1
ATOM 3958 C C . GLU B 1 181 ? -24.600 -55.390 43.404 1.00 66.98 181 GLU B C 1
ATOM 3959 O O . GLU B 1 181 ? -24.850 -54.215 43.126 1.00 68.89 181 GLU B O 1
ATOM 3965 N N . LEU B 1 182 ? -23.727 -56.136 42.731 1.00 64.21 182 LEU B N 1
ATOM 3966 C CA . LEU B 1 182 ? -22.950 -55.598 41.618 1.00 65.75 182 LEU B CA 1
ATOM 3967 C C . LEU B 1 182 ? -23.641 -55.836 40.273 1.00 68.06 182 LEU B C 1
ATOM 3968 O O . LEU B 1 182 ? -23.065 -55.570 39.213 1.00 63.30 182 LEU B O 1
ATOM 3973 N N . LYS B 1 183 ? -24.871 -56.342 40.325 1.00 64.34 183 LYS B N 1
ATOM 3974 C CA . LYS B 1 183 ? -25.552 -56.812 39.125 1.00 67.19 183 LYS B CA 1
ATOM 3975 C C . LYS B 1 183 ? -25.730 -55.802 37.990 1.00 66.84 183 LYS B C 1
ATOM 3976 O O . LYS B 1 183 ? -25.680 -56.178 36.811 1.00 68.32 183 LYS B O 1
ATOM 3982 N N . ASP B 1 184 ? -25.944 -54.537 38.332 1.00 61.11 184 ASP B N 1
ATOM 3983 C CA . ASP B 1 184 ? -26.128 -53.510 37.310 1.00 58.67 184 ASP B CA 1
ATOM 3984 C C . ASP B 1 184 ? -24.818 -52.792 37.048 1.00 58.34 184 ASP B C 1
ATOM 3985 O O . ASP B 1 184 ? -24.752 -51.903 36.200 1.00 48.39 184 ASP B O 1
ATOM 3990 N N . ILE B 1 185 ? -23.783 -53.193 37.793 1.00 66.04 185 ILE B N 1
ATOM 3991 C CA . ILE B 1 185 ? -22.451 -52.562 37.756 1.00 58.77 185 ILE B CA 1
ATOM 3992 C C . ILE B 1 185 ? -21.422 -53.311 36.909 1.00 51.74 185 ILE B C 1
ATOM 3993 O O . ILE B 1 185 ? -20.846 -52.743 35.981 1.00 50.43 185 ILE B O 1
ATOM 3998 N N . VAL B 1 186 ? -21.141 -54.562 37.258 1.00 47.91 186 VAL B N 1
ATOM 3999 C CA . VAL B 1 186 ? -20.234 -55.344 36.425 1.00 47.41 186 VAL B CA 1
ATOM 4000 C C . VAL B 1 186 ? -20.940 -56.434 35.632 1.00 50.29 186 VAL B C 1
ATOM 4001 O O . VAL B 1 186 ? -21.994 -56.934 36.010 1.00 53.75 186 VAL B O 1
ATOM 4005 N N . THR B 1 187 ? -20.350 -56.749 34.493 1.00 50.94 187 THR B N 1
ATOM 4006 C CA . THR B 1 187 ? -20.641 -57.959 33.751 1.00 51.33 187 THR B CA 1
ATOM 4007 C C . THR B 1 187 ? -19.526 -58.952 34.141 1.00 43.38 187 THR B C 1
ATOM 4008 O O . THR B 1 187 ? -18.348 -58.627 34.030 1.00 44.53 187 THR B O 1
ATOM 4012 N N . TYR B 1 188 ? -19.873 -60.134 34.636 1.00 41.88 188 TYR B N 1
ATOM 4013 C CA . TYR B 1 188 ? -18.842 -61.055 35.143 1.00 44.55 188 TYR B CA 1
ATOM 4014 C C . TYR B 1 188 ? -18.254 -61.952 34.040 1.00 47.79 188 TYR B C 1
ATOM 4015 O O . TYR B 1 188 ? -18.990 -62.490 33.213 1.00 49.39 188 TYR B O 1
ATOM 4024 N N . VAL B 1 189 ? -16.930 -62.110 34.027 1.00 44.52 189 VAL B N 1
ATOM 4025 C CA . VAL B 1 189 ? -16.248 -62.835 32.953 1.00 41.13 189 VAL B CA 1
ATOM 4026 C C . VAL B 1 189 ? -15.062 -63.610 33.478 1.00 46.81 189 VAL B C 1
ATOM 4027 O O . VAL B 1 189 ? -14.662 -63.423 34.622 1.00 49.72 189 VAL B O 1
ATOM 4031 N N . SER B 1 190 ? -14.510 -64.490 32.646 1.00 49.11 190 SER B N 1
ATOM 4032 C CA . SER B 1 190 ? -13.331 -65.269 33.031 1.00 55.84 190 SER B CA 1
ATOM 4033 C C . SER B 1 190 ? -12.077 -64.416 32.935 1.00 56.26 190 SER B C 1
ATOM 4034 O O . SER B 1 190 ? -12.043 -63.455 32.165 1.00 52.89 190 SER B O 1
ATOM 4037 N N . LYS B 1 191 ? -11.054 -64.762 33.718 1.00 56.79 191 LYS B N 1
ATOM 4038 C CA . LYS B 1 191 ? -9.804 -64.009 33.689 1.00 51.92 191 LYS B CA 1
ATOM 4039 C C . LYS B 1 191 ? -9.307 -63.857 32.250 1.00 56.07 191 LYS B C 1
ATOM 4040 O O . LYS B 1 191 ? -8.778 -62.811 31.873 1.00 56.96 191 LYS B O 1
ATOM 4046 N N . GLU B 1 192 ? -9.507 -64.892 31.438 1.00 56.11 192 GLU B N 1
ATOM 4047 C CA . GLU B 1 192 ? -8.978 -64.884 30.082 1.00 53.75 192 GLU B CA 1
ATOM 4048 C C . GLU B 1 192 ? -9.718 -63.914 29.208 1.00 50.59 192 GLU B C 1
ATOM 4049 O O . GLU B 1 192 ? -9.138 -63.356 28.291 1.00 55.55 192 GLU B O 1
ATOM 4055 N N . GLU B 1 193 ? -11.004 -63.726 29.484 1.00 53.52 193 GLU B N 1
ATOM 4056 C CA . GLU B 1 193 ? -11.825 -62.801 28.706 1.00 53.43 193 GLU B CA 1
ATOM 4057 C C . GLU B 1 193 ? -11.489 -61.368 29.091 1.00 53.40 193 GLU B C 1
ATOM 4058 O O . GLU B 1 193 ? -11.241 -60.539 28.221 1.00 55.77 193 GLU B O 1
ATOM 4064 N N . LEU B 1 194 ? -11.463 -61.099 30.398 1.00 53.82 194 LEU B N 1
ATOM 4065 C CA . LEU B 1 194 ? -11.115 -59.788 30.946 1.00 46.81 194 LEU B CA 1
ATOM 4066 C C . LEU B 1 194 ? -9.783 -59.318 30.377 1.00 51.36 194 LEU B C 1
ATOM 4067 O O . LEU B 1 194 ? -9.719 -58.296 29.689 1.00 53.33 194 LEU B O 1
ATOM 4072 N N . LEU B 1 195 ? -8.716 -60.063 30.642 1.00 46.78 195 LEU B N 1
ATOM 4073 C CA . LEU B 1 195 ? -7.413 -59.665 30.124 1.00 49.05 195 LEU B CA 1
ATOM 4074 C C . LEU B 1 195 ? -7.474 -59.286 28.624 1.00 50.20 195 LEU B C 1
ATOM 4075 O O . LEU B 1 195 ? -6.842 -58.324 28.187 1.00 51.38 195 LEU B O 1
ATOM 4080 N N . GLN B 1 196 ? -8.248 -60.023 27.842 1.00 45.45 196 GLN B N 1
ATOM 4081 C CA . GLN B 1 196 ? -8.334 -59.750 26.418 1.00 48.31 196 GLN B CA 1
ATOM 4082 C C . GLN B 1 196 ? -9.100 -58.471 26.089 1.00 54.41 196 GLN B C 1
ATOM 4083 O O . GLN B 1 196 ? -8.689 -57.707 25.226 1.00 56.23 196 GLN B O 1
ATOM 4089 N N . ALA B 1 197 ? -10.232 -58.255 26.754 1.00 58.61 197 ALA B N 1
ATOM 4090 C CA . ALA B 1 197 ? -11.099 -57.107 26.460 1.00 54.94 197 ALA B CA 1
ATOM 4091 C C . ALA B 1 197 ? -10.704 -55.769 27.114 1.00 51.33 197 ALA B C 1
ATOM 4092 O O . ALA B 1 197 ? -11.003 -54.703 26.566 1.00 48.40 197 ALA B O 1
ATOM 4094 N N . ALA B 1 198 ? -10.031 -55.830 28.267 1.00 48.78 198 ALA B N 1
ATOM 4095 C CA . ALA B 1 198 ? -9.843 -54.660 29.144 1.00 40.44 198 ALA B CA 1
ATOM 4096 C C . ALA B 1 198 ? -8.729 -53.670 28.772 1.00 40.14 198 ALA B C 1
ATOM 4097 O O . ALA B 1 198 ? -7.575 -54.045 28.542 1.00 35.48 198 ALA B O 1
ATOM 4099 N N . ASP B 1 199 ? -9.104 -52.396 28.735 1.00 40.76 199 ASP B N 1
ATOM 4100 C CA . ASP B 1 199 ? -8.178 -51.297 28.514 1.00 38.95 199 ASP B CA 1
ATOM 4101 C C . ASP B 1 199 ? -7.388 -51.036 29.784 1.00 38.65 199 ASP B C 1
ATOM 4102 O O . ASP B 1 199 ? -6.207 -50.673 29.743 1.00 38.46 199 ASP B O 1
ATOM 4107 N N . VAL B 1 200 ? -8.057 -51.219 30.918 1.00 35.10 200 VAL B N 1
ATOM 4108 C CA . VAL B 1 200 ? -7.418 -51.117 32.217 1.00 36.50 200 VAL B CA 1
ATOM 4109 C C . VAL B 1 200 ? -7.768 -52.342 33.044 1.00 38.71 200 VAL B C 1
ATOM 4110 O O . VAL B 1 200 ? -8.939 -52.699 33.149 1.00 41.95 200 VAL B O 1
ATOM 4114 N N . VAL B 1 201 ? -6.752 -52.976 33.625 1.00 36.95 201 VAL B N 1
ATOM 4115 C CA . VAL B 1 201 ? -6.931 -54.105 34.537 1.00 34.90 201 VAL B CA 1
ATOM 4116 C C . VAL B 1 201 ? -6.553 -53.668 35.946 1.00 38.57 201 VAL B C 1
ATOM 4117 O O . VAL B 1 201 ? -5.420 -53.211 36.172 1.00 40.85 201 VAL B O 1
ATOM 4121 N N . THR B 1 202 ? -7.465 -53.794 36.904 1.00 31.09 202 THR B N 1
ATOM 4122 C CA . THR B 1 202 ? -7.091 -53.433 38.270 1.00 37.20 202 THR B CA 1
ATOM 4123 C C . THR B 1 202 ? -7.246 -54.581 39.285 1.00 43.93 202 THR B C 1
ATOM 4124 O O . THR B 1 202 ? -8.301 -55.213 39.365 1.00 45.31 202 THR B O 1
ATOM 4128 N N . LEU B 1 203 ? -6.185 -54.850 40.048 1.00 43.80 203 LEU B N 1
ATOM 4129 C CA . LEU B 1 203 ? -6.136 -56.037 40.900 1.00 43.64 203 LEU B CA 1
ATOM 4130 C C . LEU B 1 203 ? -6.600 -55.688 42.299 1.00 48.47 203 LEU B C 1
ATOM 4131 O O . LEU B 1 203 ? -5.949 -54.894 42.983 1.00 49.10 203 LEU B O 1
ATOM 4136 N N . HIS B 1 204 ? -7.770 -56.204 42.678 1.00 45.83 204 HIS B N 1
ATOM 4137 C CA . HIS B 1 204 ? -8.261 -56.135 44.065 1.00 47.14 204 HIS B CA 1
ATOM 4138 C C . HIS B 1 204 ? -8.326 -57.382 44.986 1.00 50.67 204 HIS B C 1
ATOM 4139 O O . HIS B 1 204 ? -8.830 -57.299 46.112 1.00 51.29 204 HIS B O 1
ATOM 4146 N N . VAL B 1 205 ? -7.849 -58.529 44.502 1.00 51.91 205 VAL B N 1
ATOM 4147 C CA . VAL B 1 205 ? -7.858 -59.763 45.300 1.00 50.48 205 VAL B CA 1
ATOM 4148 C C . VAL B 1 205 ? -6.947 -59.695 46.522 1.00 48.55 205 VAL B C 1
ATOM 4149 O O . VAL B 1 205 ? -6.006 -58.898 46.554 1.00 47.47 205 VAL B O 1
ATOM 4153 N N . PRO B 1 206 ? -7.217 -60.558 47.524 1.00 54.24 206 PRO B N 1
ATOM 4154 C CA . PRO B 1 206 ? -6.363 -60.764 48.703 1.00 52.18 206 PRO B CA 1
ATOM 4155 C C . PRO B 1 206 ? -5.123 -61.592 48.354 1.00 55.63 206 PRO B C 1
ATOM 4156 O O . PRO B 1 206 ? -5.137 -62.350 47.380 1.00 55.71 206 PRO B O 1
ATOM 4160 N N . LEU B 1 207 ? -4.069 -61.488 49.155 1.00 55.74 207 LEU B N 1
ATOM 4161 C CA . LEU B 1 207 ? -2.856 -62.228 48.837 1.00 53.71 207 LEU B CA 1
ATOM 4162 C C . LEU B 1 207 ? -2.876 -63.610 49.487 1.00 54.79 207 LEU B C 1
ATOM 4163 O O . LEU B 1 207 ? -2.714 -63.757 50.707 1.00 48.70 207 LEU B O 1
ATOM 4168 N N . MET B 1 208 ? -3.037 -64.623 48.638 1.00 61.67 208 MET B N 1
ATOM 4169 C CA . MET B 1 208 ? -3.145 -66.021 49.066 1.00 66.49 208 MET B CA 1
ATOM 4170 C C . MET B 1 208 ? -2.172 -66.861 48.242 1.00 63.65 208 MET B C 1
ATOM 4171 O O . MET B 1 208 ? -1.608 -66.389 47.250 1.00 58.00 208 MET B O 1
ATOM 4176 N N . ASP B 1 209 ? -1.960 -68.101 48.661 1.00 65.93 209 ASP B N 1
ATOM 4177 C CA . ASP B 1 209 ? -1.277 -69.037 47.794 1.00 67.95 209 ASP B CA 1
ATOM 4178 C C . ASP B 1 209 ? -2.142 -69.083 46.538 1.00 60.36 209 ASP B C 1
ATOM 4179 O O . ASP B 1 209 ? -1.637 -69.040 45.413 1.00 55.05 209 ASP B O 1
ATOM 4184 N N . SER B 1 210 ? -3.456 -69.091 46.743 1.00 55.74 210 SER B N 1
ATOM 4185 C CA . SER B 1 210 ? -4.412 -69.072 45.639 1.00 55.28 210 SER B CA 1
ATOM 4186 C C . SER B 1 210 ? -4.103 -68.010 44.562 1.00 57.79 210 SER B C 1
ATOM 4187 O O . SER B 1 210 ? -4.063 -68.314 43.366 1.00 46.78 210 SER B O 1
ATOM 4190 N N . THR B 1 211 ? -3.918 -66.762 44.999 1.00 64.56 211 THR B N 1
ATOM 4191 C CA . THR B 1 211 ? -3.714 -65.625 44.096 1.00 54.78 211 THR B CA 1
ATOM 4192 C C . THR B 1 211 ? -2.277 -65.135 43.870 1.00 55.80 211 THR B C 1
ATOM 4193 O O . THR B 1 211 ? -2.063 -64.256 43.041 1.00 55.21 211 THR B O 1
ATOM 4197 N N . THR B 1 212 ? -1.300 -65.683 44.588 1.00 59.32 212 THR B N 1
ATOM 4198 C CA . THR B 1 212 ? 0.083 -65.214 44.442 1.00 58.10 212 THR B CA 1
ATOM 4199 C C . THR B 1 212 ? 0.578 -65.360 42.988 1.00 57.48 212 THR B C 1
ATOM 4200 O O . THR B 1 212 ? 0.487 -66.427 42.383 1.00 55.45 212 THR B O 1
ATOM 4204 N N . GLN B 1 213 ? 1.076 -64.258 42.434 1.00 57.40 213 GLN B N 1
ATOM 4205 C CA . GLN B 1 213 ? 1.479 -64.172 41.028 1.00 52.76 213 GLN B CA 1
ATOM 4206 C C . GLN B 1 213 ? 0.400 -64.503 40.037 1.00 47.65 213 GLN B C 1
ATOM 4207 O O . GLN B 1 213 ? 0.673 -65.067 38.983 1.00 47.75 213 GLN B O 1
ATOM 4213 N N . LEU B 1 214 ? -0.820 -64.119 40.383 1.00 49.98 214 LEU B N 1
ATOM 4214 C CA . LEU B 1 214 ? -1.964 -64.220 39.494 1.00 53.20 214 LEU B CA 1
ATOM 4215 C C . LEU B 1 214 ? -1.697 -63.576 38.123 1.00 56.91 214 LEU B C 1
ATOM 4216 O O . LEU B 1 214 ? -2.151 -64.081 37.092 1.00 52.82 214 LEU B O 1
ATOM 4221 N N . ILE B 1 215 ? -0.939 -62.478 38.102 1.00 60.91 215 ILE B N 1
ATOM 4222 C CA . ILE B 1 215 ? -0.517 -61.917 36.828 1.00 52.87 215 ILE B CA 1
ATOM 4223 C C . ILE B 1 215 ? 0.830 -62.536 36.517 1.00 53.09 215 ILE B C 1
ATOM 4224 O O . ILE B 1 215 ? 1.858 -62.092 37.043 1.00 46.44 215 ILE B O 1
ATOM 4229 N N . ASP B 1 216 ? 0.809 -63.499 35.591 1.00 52.21 216 ASP B N 1
ATOM 4230 C CA . ASP B 1 216 ? 1.997 -64.202 35.119 1.00 55.12 216 ASP B CA 1
ATOM 4231 C C . ASP B 1 216 ? 2.180 -63.793 33.659 1.00 59.02 216 ASP B C 1
ATOM 4232 O O . ASP B 1 216 ? 1.219 -63.350 33.025 1.00 55.57 216 ASP B O 1
ATOM 4237 N N . ALA B 1 217 ? 3.405 -63.887 33.140 1.00 62.41 217 ALA B N 1
ATOM 4238 C CA . ALA B 1 217 ? 3.730 -63.299 31.828 1.00 54.36 217 ALA B CA 1
ATOM 4239 C C . ALA B 1 217 ? 2.811 -63.714 30.659 1.00 53.72 217 ALA B C 1
ATOM 4240 O O . ALA B 1 217 ? 2.746 -63.014 29.648 1.00 54.21 217 ALA B O 1
ATOM 4242 N N . ASP B 1 218 ? 2.121 -64.846 30.793 1.00 55.66 218 ASP B N 1
ATOM 4243 C CA . ASP B 1 218 ? 1.141 -65.296 29.795 1.00 60.19 218 ASP B CA 1
ATOM 4244 C C . ASP B 1 218 ? -0.208 -64.612 30.001 1.00 60.16 218 ASP B C 1
ATOM 4245 O O . ASP B 1 218 ? -1.046 -64.596 29.094 1.00 60.13 218 ASP B O 1
ATOM 4250 N N . ALA B 1 219 ? -0.418 -64.071 31.204 1.00 56.94 219 ALA B N 1
ATOM 4251 C CA . ALA B 1 219 ? -1.563 -63.200 31.485 1.00 54.01 219 ALA B CA 1
ATOM 4252 C C . ALA B 1 219 ? -1.287 -61.781 30.999 1.00 50.35 219 ALA B C 1
ATOM 4253 O O . ALA B 1 219 ? -2.188 -61.107 30.505 1.00 50.41 219 ALA B O 1
ATOM 4255 N N . LEU B 1 220 ? -0.039 -61.339 31.143 1.00 45.36 220 LEU B N 1
ATOM 4256 C CA . LEU B 1 220 ? 0.425 -60.088 30.544 1.00 47.10 220 LEU B CA 1
ATOM 4257 C C . LEU B 1 220 ? 0.452 -60.201 29.010 1.00 53.07 220 LEU B C 1
ATOM 4258 O O . LEU B 1 220 ? 0.091 -59.261 28.278 1.00 49.60 220 LEU B O 1
ATOM 4263 N N . ALA B 1 221 ? 0.865 -61.368 28.531 1.00 53.05 221 ALA B N 1
ATOM 4264 C CA . ALA B 1 221 ? 0.799 -61.653 27.117 1.00 52.57 221 ALA B CA 1
ATOM 4265 C C . ALA B 1 221 ? -0.600 -61.296 26.626 1.00 51.02 221 ALA B C 1
ATOM 4266 O O . ALA B 1 221 ? -0.762 -60.470 25.729 1.00 57.71 221 ALA B O 1
ATOM 4268 N N . LEU B 1 222 ? -1.602 -61.892 27.260 1.00 47.23 222 LEU B N 1
ATOM 4269 C CA . LEU B 1 222 ? -2.997 -61.765 26.854 1.00 49.07 222 LEU B CA 1
ATOM 4270 C C . LEU B 1 222 ? -3.555 -60.343 26.755 1.00 51.60 222 LEU B C 1
ATOM 4271 O O . LEU B 1 222 ? -4.549 -60.119 26.048 1.00 48.06 222 LEU B O 1
ATOM 4276 N N . MET B 1 223 ? -2.950 -59.401 27.483 1.00 51.27 223 MET B N 1
ATOM 4277 C CA . MET B 1 223 ? -3.469 -58.025 27.561 1.00 49.97 223 MET B CA 1
ATOM 4278 C C . MET B 1 223 ? -3.181 -57.177 26.326 1.00 52.52 223 MET B C 1
ATOM 4279 O O . MET B 1 223 ? -2.172 -57.370 25.636 1.00 56.27 223 MET B O 1
ATOM 4284 N N . LYS B 1 224 ? -4.057 -56.212 26.073 1.00 48.11 224 LYS B N 1
ATOM 4285 C CA . LYS B 1 224 ? -3.870 -55.302 24.953 1.00 50.85 224 LYS B CA 1
ATOM 4286 C C . LYS B 1 224 ? -2.588 -54.492 25.083 1.00 50.17 224 LYS B C 1
ATOM 4287 O O . LYS B 1 224 ? -2.265 -53.999 26.158 1.00 48.77 224 LYS B O 1
ATOM 4293 N N . ASN B 1 225 ? -1.868 -54.359 23.972 1.00 53.49 225 ASN B N 1
ATOM 4294 C CA . ASN B 1 225 ? -0.598 -53.633 23.942 1.00 57.21 225 ASN B CA 1
ATOM 4295 C C . ASN B 1 225 ? -0.687 -52.203 24.486 1.00 56.54 225 ASN B C 1
ATOM 4296 O O . ASN B 1 225 ? 0.304 -51.651 24.968 1.00 54.65 225 ASN B O 1
ATOM 4301 N N . ASP B 1 226 ? -1.865 -51.595 24.351 1.00 53.10 226 ASP B N 1
ATOM 4302 C CA . ASP B 1 226 ? -2.111 -50.236 24.826 1.00 48.94 226 ASP B CA 1
ATOM 4303 C C . ASP B 1 226 ? -2.835 -50.149 26.162 1.00 49.55 226 ASP B C 1
ATOM 4304 O O . ASP B 1 226 ? -3.148 -49.052 26.620 1.00 53.37 226 ASP B O 1
ATOM 4309 N N . ALA B 1 227 ? -3.144 -51.301 26.751 1.00 49.48 227 ALA B N 1
ATOM 4310 C CA . ALA B 1 227 ? -3.826 -51.374 28.049 1.00 45.58 227 ALA B CA 1
ATOM 4311 C C . ALA B 1 227 ? -2.870 -51.182 29.218 1.00 42.89 227 ALA B C 1
ATOM 4312 O O . ALA B 1 227 ? -1.665 -51.382 29.084 1.00 48.44 227 ALA B O 1
ATOM 4314 N N . VAL B 1 228 ? -3.405 -50.780 30.363 1.00 38.67 228 VAL B N 1
ATOM 4315 C CA . VAL B 1 228 ? -2.563 -50.504 31.523 1.00 39.63 228 VAL B CA 1
ATOM 4316 C C . VAL B 1 228 ? -2.884 -51.414 32.695 1.00 42.18 228 VAL B C 1
ATOM 4317 O O . VAL B 1 228 ? -3.985 -51.960 32.803 1.00 46.18 228 VAL B O 1
ATOM 4321 N N . LEU B 1 229 ? -1.916 -51.575 33.581 1.00 38.36 229 LEU B N 1
ATOM 4322 C CA . LEU B 1 229 ? -2.078 -52.474 34.703 1.00 35.61 229 LEU B CA 1
ATOM 4323 C C . LEU B 1 229 ? -2.056 -51.698 36.018 1.00 43.15 229 LEU B C 1
ATOM 4324 O O . LEU B 1 229 ? -1.101 -50.955 36.292 1.00 40.10 229 LEU B O 1
ATOM 4329 N N . ILE B 1 230 ? -3.104 -51.855 36.826 1.00 40.22 230 ILE B N 1
ATOM 4330 C CA . ILE B 1 230 ? -3.178 -51.146 38.101 1.00 41.01 230 ILE B CA 1
ATOM 4331 C C . ILE B 1 230 ? -3.168 -52.069 39.304 1.00 43.40 230 ILE B C 1
ATOM 4332 O O . ILE B 1 230 ? -4.172 -52.720 39.595 1.00 47.71 230 ILE B O 1
ATOM 4337 N N . ASN B 1 231 ? -2.073 -52.088 40.050 1.00 39.70 231 ASN B N 1
ATOM 4338 C CA . ASN B 1 231 ? -2.038 -52.953 41.213 1.00 42.11 231 ASN B CA 1
ATOM 4339 C C . ASN B 1 231 ? -1.984 -52.196 42.533 1.00 40.56 231 ASN B C 1
ATOM 4340 O O . ASN B 1 231 ? -0.929 -51.767 42.989 1.00 38.78 231 ASN B O 1
ATOM 4345 N N . ALA B 1 232 ? -3.141 -52.084 43.165 1.00 42.67 232 ALA B N 1
ATOM 4346 C CA . ALA B 1 232 ? -3.237 -51.472 44.478 1.00 45.59 232 ALA B CA 1
ATOM 4347 C C . ALA B 1 232 ? -3.374 -52.491 45.605 1.00 47.90 232 ALA B C 1
ATOM 4348 O O . ALA B 1 232 ? -3.540 -52.101 46.768 1.00 49.79 232 ALA B O 1
ATOM 4350 N N . SER B 1 233 ? -3.350 -53.785 45.281 1.00 42.37 233 SER B N 1
ATOM 4351 C CA . SER B 1 233 ? -3.664 -54.756 46.320 1.00 47.25 233 SER B CA 1
ATOM 4352 C C . SER B 1 233 ? -2.418 -55.193 47.055 1.00 46.87 233 SER B C 1
ATOM 4353 O O . SER B 1 233 ? -2.125 -54.677 48.120 1.00 52.35 233 SER B O 1
ATOM 4356 N N . ARG B 1 234 ? -1.643 -56.082 46.453 1.00 49.49 234 ARG B N 1
ATOM 4357 C CA . ARG B 1 234 ? -0.457 -56.621 47.105 1.00 49.73 234 ARG B CA 1
ATOM 4358 C C . ARG B 1 234 ? 0.614 -56.958 46.074 1.00 45.65 234 ARG B C 1
ATOM 4359 O O . ARG B 1 234 ? 0.321 -57.513 45.015 1.00 46.17 234 ARG B O 1
ATOM 4367 N N . GLY B 1 235 ? 1.860 -56.656 46.408 1.00 42.89 235 GLY B N 1
ATOM 4368 C CA . GLY B 1 235 ? 2.959 -56.809 45.472 1.00 46.88 235 GLY B CA 1
ATOM 4369 C C . GLY B 1 235 ? 3.092 -58.163 44.798 1.00 47.89 235 GLY B C 1
ATOM 4370 O O . GLY B 1 235 ? 3.159 -58.239 43.571 1.00 48.08 235 GLY B O 1
ATOM 4371 N N . PRO B 1 236 ? 3.147 -59.240 45.598 1.00 46.52 236 PRO B N 1
ATOM 4372 C CA . PRO B 1 236 ? 3.334 -60.610 45.114 1.00 41.84 236 PRO B CA 1
ATOM 4373 C C . PRO B 1 236 ? 2.173 -61.127 44.257 1.00 48.98 236 PRO B C 1
ATOM 4374 O O . PRO B 1 236 ? 2.327 -62.158 43.607 1.00 51.92 236 PRO B O 1
ATOM 4378 N N . VAL B 1 237 ? 1.025 -60.462 44.260 1.00 46.22 237 VAL B N 1
ATOM 4379 C CA . VAL B 1 237 ? -0.032 -60.893 43.356 1.00 47.89 237 VAL B CA 1
ATOM 4380 C C . VAL B 1 237 ? 0.461 -60.748 41.921 1.00 47.32 237 VAL B C 1
ATOM 4381 O O . VAL B 1 237 ? -0.109 -61.332 41.007 1.00 46.71 237 VAL B O 1
ATOM 4385 N N . VAL B 1 238 ? 1.528 -59.969 41.733 1.00 45.29 238 VAL B N 1
ATOM 4386 C CA . VAL B 1 238 ? 2.077 -59.719 40.403 1.00 49.23 238 VAL B CA 1
ATOM 4387 C C . VAL B 1 23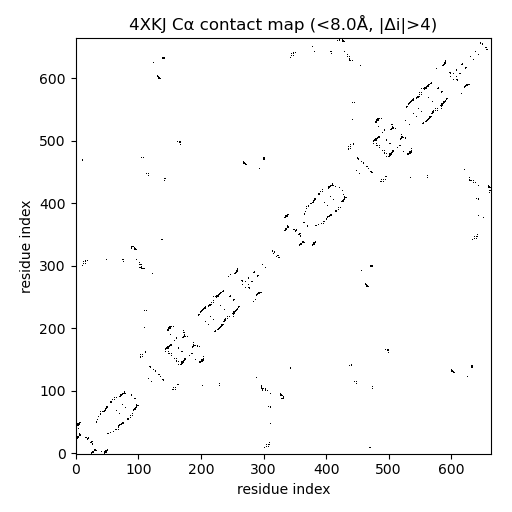8 ? 3.479 -60.268 40.276 1.00 51.98 238 VAL B C 1
ATOM 4388 O O . VAL B 1 238 ? 4.257 -60.231 41.228 1.00 50.03 238 VAL B O 1
ATOM 4392 N N . ASP B 1 239 ? 3.828 -60.718 39.074 1.00 59.95 239 ASP B N 1
ATOM 4393 C CA . ASP B 1 239 ? 5.182 -61.202 38.844 1.00 60.00 239 ASP B CA 1
ATOM 4394 C C . ASP B 1 239 ? 6.007 -59.977 38.425 1.00 54.91 239 ASP B C 1
ATOM 4395 O O . ASP B 1 239 ? 5.962 -59.513 37.277 1.00 49.41 239 ASP B O 1
ATOM 4400 N N . THR B 1 240 ? 6.807 -59.501 39.371 1.00 48.72 240 THR B N 1
ATOM 4401 C CA . THR B 1 240 ? 7.493 -58.248 39.203 1.00 48.41 240 THR B CA 1
ATOM 4402 C C . THR B 1 240 ? 8.341 -58.387 37.954 1.00 52.75 240 THR B C 1
ATOM 4403 O O . THR B 1 240 ? 8.358 -57.493 37.105 1.00 53.15 240 THR B O 1
ATOM 4407 N N . ASP B 1 241 ? 9.001 -59.535 37.817 1.00 51.32 241 ASP B N 1
ATOM 4408 C CA . ASP B 1 241 ? 9.903 -59.759 36.687 1.00 50.74 241 ASP B CA 1
ATOM 4409 C C . ASP B 1 241 ? 9.202 -59.753 35.326 1.00 51.32 241 ASP B C 1
ATOM 4410 O O . ASP B 1 241 ? 9.677 -59.103 34.385 1.00 49.21 241 ASP B O 1
ATOM 4415 N N . ALA B 1 242 ? 8.069 -60.450 35.231 1.00 49.99 242 ALA B N 1
ATOM 4416 C CA . ALA B 1 242 ? 7.297 -60.510 33.986 1.00 49.98 242 ALA B CA 1
ATOM 4417 C C . ALA B 1 242 ? 6.704 -59.154 33.642 1.00 50.86 242 ALA B C 1
ATOM 4418 O O . ALA B 1 242 ? 6.610 -58.784 32.475 1.00 53.23 242 ALA B O 1
ATOM 4420 N N . LEU B 1 243 ? 6.284 -58.427 34.668 1.00 47.83 243 LEU B N 1
ATOM 4421 C CA . LEU B 1 243 ? 5.842 -57.061 34.492 1.00 43.00 243 LEU B CA 1
ATOM 4422 C C . LEU B 1 243 ? 6.913 -56.299 33.742 1.00 47.65 243 LEU B C 1
ATOM 4423 O O . LEU B 1 243 ? 6.689 -55.820 32.634 1.00 49.56 243 LEU B O 1
ATOM 4428 N N . ILE B 1 244 ? 8.087 -56.190 34.354 1.00 48.42 244 ILE B N 1
ATOM 4429 C CA . ILE B 1 244 ? 9.192 -55.454 33.751 1.00 45.93 244 ILE B CA 1
ATOM 4430 C C . ILE B 1 244 ? 9.358 -55.910 32.310 1.00 47.94 244 ILE B C 1
ATOM 4431 O O . ILE B 1 244 ? 9.300 -55.099 31.385 1.00 46.28 244 ILE B O 1
ATOM 4436 N N . ALA B 1 245 ? 9.496 -57.220 32.120 1.00 53.06 245 ALA B N 1
ATOM 4437 C CA . ALA B 1 245 ? 9.666 -57.793 30.783 1.00 51.70 245 ALA B CA 1
ATOM 4438 C C . ALA B 1 245 ? 8.612 -57.284 29.806 1.00 52.68 245 ALA B C 1
ATOM 4439 O O . ALA B 1 245 ? 8.946 -56.778 28.740 1.00 56.93 245 ALA B O 1
ATOM 4441 N N . ALA B 1 246 ? 7.343 -57.405 30.175 1.00 49.05 246 ALA B N 1
ATOM 4442 C CA . ALA B 1 246 ? 6.264 -56.969 29.303 1.00 48.75 246 ALA B CA 1
ATOM 4443 C C . ALA B 1 246 ? 6.434 -55.509 28.924 1.00 54.11 246 ALA B C 1
ATOM 4444 O O . ALA B 1 246 ? 6.252 -55.143 27.765 1.00 57.57 246 ALA B O 1
ATOM 4446 N N . LEU B 1 247 ? 6.792 -54.687 29.910 1.00 51.94 247 LEU B N 1
ATOM 4447 C CA . LEU B 1 247 ? 6.880 -53.239 29.732 1.00 49.12 247 LEU B CA 1
ATOM 4448 C C . LEU B 1 247 ? 7.920 -52.856 28.694 1.00 56.95 247 LEU B C 1
ATOM 4449 O O . LEU B 1 247 ? 7.643 -52.070 27.776 1.00 58.85 247 LEU B O 1
ATOM 4454 N N . GLN B 1 248 ? 9.117 -53.419 28.850 1.00 55.34 248 GLN B N 1
ATOM 4455 C CA . GLN B 1 248 ? 10.233 -53.152 27.954 1.00 51.85 248 GLN B CA 1
ATOM 4456 C C . GLN B 1 248 ? 9.861 -53.518 26.536 1.00 53.26 248 GLN B C 1
ATOM 4457 O O . GLN B 1 248 ? 10.041 -52.731 25.611 1.00 53.85 248 GLN B O 1
ATOM 4463 N N . ASN B 1 249 ? 9.314 -54.721 26.395 1.00 58.04 249 ASN B N 1
ATOM 4464 C CA . ASN B 1 249 ? 8.882 -55.267 25.109 1.00 59.56 249 ASN B CA 1
ATOM 4465 C C . ASN B 1 249 ? 7.623 -54.598 24.538 1.00 53.17 249 ASN B C 1
ATOM 4466 O O . ASN B 1 249 ? 7.259 -54.845 23.397 1.00 56.97 249 ASN B O 1
ATOM 4471 N N . LYS B 1 250 ? 6.984 -53.744 25.333 1.00 53.66 250 LYS B N 1
ATOM 4472 C CA . LYS B 1 250 ? 5.762 -53.028 24.948 1.00 54.53 250 LYS B CA 1
ATOM 4473 C C . LYS B 1 250 ? 4.544 -53.937 24.772 1.00 59.16 250 LYS B C 1
ATOM 4474 O O . LYS B 1 250 ? 3.598 -53.613 24.038 1.00 53.59 250 LYS B O 1
ATOM 4480 N N . GLN B 1 251 ? 4.571 -55.065 25.475 1.00 59.75 251 GLN B N 1
ATOM 4481 C CA . GLN B 1 251 ? 3.401 -55.927 25.589 1.00 63.42 251 GLN B CA 1
ATOM 4482 C C . GLN B 1 251 ? 2.192 -55.195 26.181 1.00 63.46 251 GLN B C 1
ATOM 4483 O O . GLN B 1 251 ? 1.054 -55.492 25.824 1.00 65.91 251 GLN B O 1
ATOM 4489 N N . ILE B 1 252 ? 2.443 -54.239 27.074 1.00 59.67 252 ILE B N 1
ATOM 4490 C CA . ILE B 1 252 ? 1.395 -53.319 27.520 1.00 55.07 252 ILE B CA 1
ATOM 4491 C C . ILE B 1 252 ? 1.861 -51.871 27.659 1.00 54.95 252 ILE B C 1
ATOM 4492 O O . ILE B 1 252 ? 3.059 -51.569 27.619 1.00 50.14 252 ILE B O 1
ATOM 4497 N N . ALA B 1 253 ? 0.873 -50.997 27.846 1.00 54.43 253 ALA B N 1
ATOM 4498 C CA . ALA B 1 253 ? 1.033 -49.547 27.805 1.00 47.74 253 ALA B CA 1
ATOM 4499 C C . ALA B 1 253 ? 1.874 -48.981 28.933 1.00 46.18 253 ALA B C 1
ATOM 4500 O O . ALA B 1 253 ? 2.786 -48.201 28.696 1.00 45.96 253 ALA B O 1
ATOM 4502 N N . GLY B 1 254 ? 1.548 -49.357 30.163 1.00 47.36 254 GLY B N 1
ATOM 4503 C CA . GLY B 1 254 ? 2.189 -48.792 31.336 1.00 44.90 254 GLY B CA 1
ATOM 4504 C C . GLY B 1 254 ? 1.544 -49.346 32.589 1.00 44.70 254 GLY B C 1
ATOM 4505 O O . GLY B 1 254 ? 0.803 -50.323 32.536 1.00 46.51 254 GLY B O 1
ATOM 4506 N N . ALA B 1 255 ? 1.840 -48.754 33.735 1.00 45.51 255 ALA B N 1
ATOM 4507 C CA . ALA B 1 255 ? 1.277 -49.281 34.970 1.00 43.70 255 ALA B CA 1
ATOM 4508 C C . ALA B 1 255 ? 1.291 -48.311 36.162 1.00 49.95 255 ALA B C 1
ATOM 4509 O O . ALA B 1 255 ? 2.074 -47.345 36.210 1.00 46.25 255 ALA B O 1
ATOM 4511 N N . ALA B 1 256 ? 0.419 -48.597 37.128 1.00 45.52 256 ALA B N 1
ATOM 4512 C CA . ALA B 1 256 ? 0.400 -47.882 38.391 1.00 41.49 256 ALA B CA 1
ATOM 4513 C C . ALA B 1 256 ? 0.615 -48.921 39.487 1.00 39.56 256 ALA B C 1
ATOM 4514 O O . ALA B 1 256 ? -0.112 -49.896 39.573 1.00 44.96 256 ALA B O 1
ATOM 4516 N N . LEU B 1 257 ? 1.638 -48.732 40.302 1.00 37.25 257 LEU B N 1
ATOM 4517 C CA . LEU B 1 257 ? 1.953 -49.690 41.342 1.00 35.40 257 LEU B CA 1
ATOM 4518 C C . LEU B 1 257 ? 1.938 -48.985 42.695 1.00 42.12 257 LEU B C 1
ATOM 4519 O O . LEU B 1 257 ? 2.710 -48.051 42.925 1.00 42.25 257 LEU B O 1
ATOM 4524 N N . ASP B 1 258 ? 1.006 -49.368 43.562 1.00 39.85 258 ASP B N 1
ATOM 4525 C CA . ASP B 1 258 ? 0.990 -48.826 44.909 1.00 40.26 258 ASP B CA 1
ATOM 4526 C C . ASP B 1 258 ? 1.701 -49.772 45.849 1.00 43.11 258 ASP B C 1
ATOM 4527 O O . ASP B 1 258 ? 2.090 -49.410 46.960 1.00 45.36 258 ASP B O 1
ATOM 4532 N N . THR B 1 259 ? 1.902 -50.987 45.371 1.00 41.38 259 THR B N 1
ATOM 4533 C CA . THR B 1 259 ? 2.467 -52.030 46.195 1.00 42.88 259 THR B CA 1
ATOM 4534 C C . THR B 1 259 ? 3.392 -52.847 45.318 1.00 46.05 259 THR B C 1
ATOM 4535 O O . THR B 1 259 ? 3.035 -53.233 44.197 1.00 47.16 259 THR B O 1
ATOM 4539 N N . LEU B 1 260 ? 4.594 -53.093 45.819 1.00 45.99 260 LEU B N 1
ATOM 4540 C CA . LEU B 1 260 ? 5.603 -53.762 45.019 1.00 52.76 260 LEU B CA 1
ATOM 4541 C C . LEU B 1 260 ? 6.208 -54.904 45.811 1.00 54.34 260 LEU B C 1
ATOM 4542 O O . LEU B 1 260 ? 6.127 -54.922 47.036 1.00 55.12 260 LEU B O 1
ATOM 4547 N N . ASN B 1 261 ? 6.800 -55.855 45.096 1.00 56.35 261 ASN B N 1
ATOM 4548 C CA . ASN B 1 261 ? 7.474 -56.990 45.706 1.00 54.95 261 ASN B CA 1
ATOM 4549 C C . ASN B 1 261 ? 8.777 -56.546 46.381 1.00 60.02 261 ASN B C 1
ATOM 4550 O O . ASN B 1 261 ? 9.658 -55.950 45.737 1.00 58.69 261 ASN B O 1
ATOM 4555 N N . GLY B 1 262 ? 8.884 -56.831 47.680 1.00 62.76 262 GLY B N 1
ATOM 4556 C CA . GLY B 1 262 ? 10.065 -56.497 48.464 1.00 64.59 262 GLY B CA 1
ATOM 4557 C C . GLY B 1 262 ? 10.046 -55.108 49.080 1.00 63.06 262 GLY B C 1
ATOM 4558 O O . GLY B 1 262 ? 11.097 -54.555 49.420 1.00 63.62 262 GLY B O 1
ATOM 4559 N N . GLU B 1 263 ? 8.845 -54.555 49.233 1.00 60.07 263 GLU B N 1
ATOM 4560 C CA . GLU B 1 263 ? 8.651 -53.170 49.659 1.00 58.84 263 GLU B CA 1
ATOM 4561 C C . GLU B 1 263 ? 8.973 -52.940 51.141 1.00 63.79 263 GLU B C 1
ATOM 4562 O O . GLU B 1 263 ? 9.121 -51.800 51.592 1.00 59.13 263 GLU B O 1
ATOM 4568 N N . GLU B 1 264 ? 9.068 -54.026 51.899 1.00 63.11 264 GLU B N 1
ATOM 4569 C CA . GLU B 1 264 ? 9.328 -53.933 53.328 1.00 60.03 264 GLU B CA 1
ATOM 4570 C C . GLU B 1 264 ? 10.736 -53.396 53.557 1.00 65.69 264 GLU B C 1
ATOM 4571 O O . GLU B 1 264 ? 11.063 -52.887 54.633 1.00 66.25 264 GLU B O 1
ATOM 4577 N N . HIS B 1 265 ? 11.569 -53.520 52.529 1.00 70.67 265 HIS B N 1
ATOM 4578 C CA . HIS B 1 265 ? 12.933 -52.997 52.564 1.00 71.81 265 HIS B CA 1
ATOM 4579 C C . HIS B 1 265 ? 13.104 -51.621 51.854 1.00 64.71 265 HIS B C 1
ATOM 4580 O O . HIS B 1 265 ? 14.210 -51.085 51.789 1.00 59.62 265 HIS B O 1
ATOM 4587 N N . PHE B 1 266 ? 12.012 -51.057 51.325 1.00 64.77 266 PHE B N 1
ATOM 4588 C CA . PHE B 1 266 ? 12.031 -49.662 50.827 1.00 59.50 266 PHE B CA 1
ATOM 4589 C C . PHE B 1 266 ? 10.895 -48.656 51.217 1.00 61.37 266 PHE B C 1
ATOM 4590 O O . PHE B 1 266 ? 11.182 -47.668 51.902 1.00 62.86 266 PHE B O 1
ATOM 4598 N N . PHE B 1 267 ? 9.640 -48.871 50.791 1.00 59.19 267 PHE B N 1
ATOM 4599 C CA . PHE B 1 267 ? 8.583 -47.853 51.015 1.00 52.08 267 PHE B CA 1
ATOM 4600 C C . PHE B 1 267 ? 8.551 -47.426 52.464 1.00 48.44 267 PHE B C 1
ATOM 4601 O O . PHE B 1 267 ? 8.687 -48.243 53.365 1.00 48.98 267 PHE B O 1
ATOM 4609 N N . ASN B 1 268 ? 8.354 -46.134 52.671 1.00 51.10 268 ASN B N 1
ATOM 4610 C CA . ASN B 1 268 ? 8.352 -45.549 54.004 1.00 52.38 268 ASN B CA 1
ATOM 4611 C C . ASN B 1 268 ? 9.711 -45.638 54.710 1.00 52.15 268 ASN B C 1
ATOM 4612 O O . ASN B 1 268 ? 9.805 -45.993 55.882 1.00 50.93 268 ASN B O 1
ATOM 4617 N N . GLN B 1 269 ? 10.762 -45.307 53.968 1.00 56.59 269 GLN B N 1
ATOM 4618 C CA . GLN B 1 269 ? 12.102 -45.153 54.520 1.00 57.50 269 GLN B CA 1
ATOM 4619 C C . GLN B 1 269 ? 12.805 -44.002 53.806 1.00 55.51 269 GLN B C 1
ATOM 4620 O O . GLN B 1 269 ? 12.456 -43.686 52.666 1.00 54.10 269 GLN B O 1
ATOM 4626 N N . ASP B 1 270 ? 13.800 -43.389 54.449 1.00 50.37 270 ASP B N 1
ATOM 4627 C CA . ASP B 1 270 ? 14.555 -42.354 53.764 1.00 52.56 270 ASP B CA 1
ATOM 4628 C C . ASP B 1 270 ? 15.732 -43.027 53.045 1.00 56.81 270 ASP B C 1
ATOM 4629 O O . ASP B 1 270 ? 16.737 -43.401 53.649 1.00 61.18 270 ASP B O 1
ATOM 4634 N N . LEU B 1 271 ? 15.572 -43.158 51.732 1.00 54.37 271 LEU B N 1
ATOM 4635 C CA . LEU B 1 271 ? 16.523 -43.793 50.812 1.00 57.96 271 LEU B CA 1
ATOM 4636 C C . LEU B 1 271 ? 17.393 -42.790 50.064 1.00 61.37 271 LEU B C 1
ATOM 4637 O O . LEU B 1 271 ? 17.894 -43.095 48.982 1.00 61.44 271 LEU B O 1
ATOM 4642 N N . CYS B 1 272 ? 17.491 -41.578 50.600 1.00 57.87 272 CYS B N 1
ATOM 4643 C CA . CYS B 1 272 ? 17.821 -40.361 49.852 1.00 63.84 272 CYS B CA 1
ATOM 4644 C C . CYS B 1 272 ? 19.103 -40.235 49.000 1.00 76.01 272 CYS B C 1
ATOM 4645 O O . CYS B 1 272 ? 19.437 -39.137 48.566 1.00 81.84 272 CYS B O 1
ATOM 4648 N N . GLY B 1 273 ? 19.823 -41.316 48.739 1.00 74.36 273 GLY B N 1
ATOM 4649 C CA . GLY B 1 273 ? 21.255 -41.243 48.536 1.00 71.12 273 GLY B CA 1
ATOM 4650 C C . GLY B 1 273 ? 21.901 -42.209 49.496 1.00 68.05 273 GLY B C 1
ATOM 4651 O O . GLY B 1 273 ? 23.080 -42.118 49.814 1.00 71.07 273 GLY B O 1
ATOM 4652 N N . LYS B 1 274 ? 21.054 -43.101 50.001 1.00 70.09 274 LYS B N 1
ATOM 4653 C CA . LYS B 1 274 ? 21.426 -44.493 50.247 1.00 66.75 274 LYS B CA 1
ATOM 4654 C C . LYS B 1 274 ? 21.347 -45.245 48.901 1.00 61.71 274 LYS B C 1
ATOM 4655 O O . LYS B 1 274 ? 21.242 -44.616 47.849 1.00 61.07 274 LYS B O 1
ATOM 4661 N N . GLU B 1 275 ? 21.418 -46.576 48.924 1.00 62.15 275 GLU B N 1
ATOM 4662 C CA . GLU B 1 275 ? 21.276 -47.373 47.695 1.00 58.95 275 GLU B CA 1
ATOM 4663 C C . GLU B 1 275 ? 19.982 -48.199 47.687 1.00 57.79 275 GLU B C 1
ATOM 4664 O O . GLU B 1 275 ? 19.503 -48.621 48.739 1.00 58.11 275 GLU B O 1
ATOM 4670 N N . LEU B 1 276 ? 19.417 -48.434 46.505 1.00 58.70 276 LEU B N 1
ATOM 4671 C CA . LEU B 1 276 ? 18.147 -49.165 46.401 1.00 59.27 276 LEU B CA 1
ATOM 4672 C C . LEU B 1 276 ? 18.318 -50.690 46.450 1.00 57.42 276 LEU B C 1
ATOM 4673 O O . LEU B 1 276 ? 19.032 -51.262 45.631 1.00 62.06 276 LEU B O 1
ATOM 4678 N N . PRO B 1 277 ? 17.670 -51.341 47.434 1.00 56.29 277 PRO B N 1
ATOM 4679 C CA . PRO B 1 277 ? 17.701 -52.775 47.791 1.00 57.49 277 PRO B CA 1
ATOM 4680 C C . PRO B 1 277 ? 17.095 -53.747 46.770 1.00 53.24 277 PRO B C 1
ATOM 4681 O O . PRO B 1 277 ? 17.326 -54.957 46.864 1.00 48.74 277 PRO B O 1
ATOM 4685 N N . SER B 1 278 ? 16.314 -53.216 45.833 1.00 56.98 278 SER B N 1
ATOM 4686 C CA . SER B 1 278 ? 15.609 -54.007 44.828 1.00 52.62 278 SER B CA 1
ATOM 4687 C C . SER B 1 278 ? 16.117 -53.630 43.449 1.00 55.93 278 SER B C 1
ATOM 4688 O O . SER B 1 278 ? 16.075 -52.460 43.056 1.00 55.99 278 SER B O 1
ATOM 4691 N N . GLU B 1 279 ? 16.613 -54.611 42.708 1.00 58.06 279 GLU B N 1
ATOM 4692 C CA . GLU B 1 279 ? 17.055 -54.316 41.355 1.00 62.77 279 GLU B CA 1
ATOM 4693 C C . GLU B 1 279 ? 15.845 -53.962 40.498 1.00 59.61 279 GLU B C 1
ATOM 4694 O O . GLU B 1 279 ? 15.953 -53.193 39.541 1.00 55.93 279 GLU B O 1
ATOM 4700 N N . GLN B 1 280 ? 14.690 -54.518 40.862 1.00 62.08 280 GLN B N 1
ATOM 4701 C CA . GLN B 1 280 ? 13.434 -54.184 40.199 1.00 60.23 280 GLN B CA 1
ATOM 4702 C C . GLN B 1 280 ? 13.003 -52.751 40.513 1.00 58.87 280 GLN B C 1
ATOM 4703 O O . GLN B 1 280 ? 12.580 -52.017 39.619 1.00 59.22 280 GLN B O 1
ATOM 4709 N N . LEU B 1 281 ? 13.094 -52.341 41.772 1.00 51.61 281 LEU B N 1
ATOM 4710 C CA . LEU B 1 281 ? 12.781 -50.962 42.053 1.00 51.65 281 LEU B CA 1
ATOM 4711 C C . LEU B 1 281 ? 13.643 -50.121 41.108 1.00 57.30 281 LEU B C 1
ATOM 4712 O O . LEU B 1 281 ? 13.119 -49.300 40.355 1.00 58.40 281 LEU B O 1
ATOM 4717 N N . LYS B 1 282 ? 14.952 -50.364 41.099 1.00 55.62 282 LYS B N 1
ATOM 4718 C CA . LYS B 1 282 ? 15.852 -49.592 40.240 1.00 53.27 282 LYS B CA 1
ATOM 4719 C C . LYS B 1 282 ? 15.439 -49.597 38.755 1.00 56.18 282 LYS B C 1
ATOM 4720 O O . LYS B 1 282 ? 15.538 -48.561 38.093 1.00 55.74 282 LYS B O 1
ATOM 4726 N N . VAL B 1 283 ? 14.973 -50.745 38.247 1.00 56.12 283 VAL B N 1
ATOM 4727 C CA . VAL B 1 283 ? 14.609 -50.904 36.824 1.00 55.32 283 VAL B CA 1
ATOM 4728 C C . VAL B 1 283 ? 13.249 -50.308 36.457 1.00 54.79 283 VAL B C 1
ATOM 4729 O O . VAL B 1 283 ? 13.020 -49.920 35.310 1.00 53.03 283 VAL B O 1
ATOM 4733 N N . LEU B 1 284 ? 12.342 -50.270 37.428 1.00 52.81 284 LEU B N 1
ATOM 4734 C CA . LEU B 1 284 ? 11.012 -49.710 37.217 1.00 54.17 284 LEU B CA 1
ATOM 4735 C C . LEU B 1 284 ? 11.003 -48.180 37.308 1.00 54.61 284 LEU B C 1
ATOM 4736 O O . LEU B 1 284 ? 10.255 -47.509 36.598 1.00 53.48 284 LEU B O 1
ATOM 4741 N N . ARG B 1 285 ? 11.830 -47.633 38.190 1.00 50.48 285 ARG B N 1
ATOM 4742 C CA . ARG B 1 285 ? 11.939 -46.195 38.312 1.00 47.61 285 ARG B CA 1
ATOM 4743 C C . ARG B 1 285 ? 12.652 -45.628 37.096 1.00 54.58 285 ARG B C 1
ATOM 4744 O O . ARG B 1 285 ? 12.757 -44.401 36.978 1.00 60.38 285 ARG B O 1
ATOM 4752 N N . THR B 1 286 ? 13.205 -46.492 36.237 1.00 54.76 286 THR B N 1
ATOM 4753 C CA . THR B 1 286 ? 13.805 -46.038 34.971 1.00 51.81 286 THR B CA 1
ATOM 4754 C C . THR B 1 286 ? 12.894 -46.228 33.765 1.00 55.18 286 THR B C 1
ATOM 4755 O O . THR B 1 286 ? 13.272 -45.922 32.630 1.00 59.40 286 THR B O 1
ATOM 4759 N N . LEU B 1 287 ? 11.705 -46.762 34.012 1.00 58.62 287 LEU B N 1
ATOM 4760 C CA . LEU B 1 287 ? 10.702 -46.926 32.973 1.00 58.75 287 LEU B CA 1
ATOM 4761 C C . LEU B 1 287 ? 9.750 -45.740 32.991 1.00 59.08 287 LEU B C 1
ATOM 4762 O O . LEU B 1 287 ? 9.141 -45.436 34.015 1.00 60.63 287 LEU B O 1
ATOM 4767 N N . PRO B 1 288 ? 9.618 -45.068 31.848 1.00 59.98 288 PRO B N 1
ATOM 4768 C CA . PRO B 1 288 ? 8.902 -43.787 31.694 1.00 73.92 288 PRO B CA 1
ATOM 4769 C C . PRO B 1 288 ? 7.384 -43.865 31.960 1.00 75.17 288 PRO B C 1
ATOM 4770 O O . PRO B 1 288 ? 6.750 -42.926 32.476 1.00 69.22 288 PRO B O 1
ATOM 4774 N N . ASN B 1 289 ? 6.822 -45.011 31.611 1.00 63.99 289 ASN B N 1
ATOM 4775 C CA . ASN B 1 289 ? 5.389 -45.209 31.508 1.00 60.40 289 ASN B CA 1
ATOM 4776 C C . ASN B 1 289 ? 4.753 -45.660 32.815 1.00 55.96 289 ASN B C 1
ATOM 4777 O O . ASN B 1 289 ? 3.548 -45.905 32.852 1.00 54.29 289 ASN B O 1
ATOM 4782 N N . VAL B 1 290 ? 5.567 -45.755 33.873 1.00 51.36 290 VAL B N 1
ATOM 4783 C CA . VAL B 1 290 ? 5.205 -46.445 35.121 1.00 47.94 290 VAL B CA 1
ATOM 4784 C C . VAL B 1 290 ? 5.220 -45.592 36.406 1.00 54.01 290 VAL B C 1
ATOM 4785 O O . VAL B 1 290 ? 6.280 -45.085 36.794 1.00 54.47 290 VAL B O 1
ATOM 4789 N N . LEU B 1 291 ? 4.065 -45.476 37.081 1.00 49.04 291 LEU B N 1
ATOM 4790 C CA . LEU B 1 291 ? 3.930 -44.684 38.320 1.00 40.20 291 LEU B CA 1
ATOM 4791 C C . LEU B 1 291 ? 4.025 -45.547 39.595 1.00 42.28 291 LEU B C 1
ATOM 4792 O O . LEU B 1 291 ? 3.566 -46.690 39.616 1.00 41.94 291 LEU B O 1
ATOM 4797 N N . ILE B 1 292 ? 4.633 -45.006 40.651 1.00 39.08 292 ILE B N 1
ATOM 4798 C CA . ILE B 1 292 ? 4.827 -45.757 41.894 1.00 35.47 292 ILE B CA 1
ATOM 4799 C C . ILE B 1 292 ? 4.553 -44.944 43.165 1.00 40.92 292 ILE B C 1
ATOM 4800 O O . ILE B 1 292 ? 5.016 -43.807 43.338 1.00 40.15 292 ILE B O 1
ATOM 4805 N N . THR B 1 293 ? 3.789 -45.552 44.059 1.00 39.29 293 THR B N 1
ATOM 4806 C CA . THR B 1 293 ? 3.350 -44.894 45.266 1.00 35.60 293 THR B CA 1
ATOM 4807 C C . THR B 1 293 ? 3.578 -45.834 46.438 1.00 41.83 293 THR B C 1
ATOM 4808 O O . THR B 1 293 ? 3.395 -47.048 46.307 1.00 42.98 293 THR B O 1
ATOM 4812 N N . PRO B 1 294 ? 3.982 -45.276 47.588 1.00 40.82 294 PRO B N 1
ATOM 4813 C CA . PRO B 1 294 ? 4.454 -46.046 48.748 1.00 42.97 294 PRO B CA 1
ATOM 4814 C C . PRO B 1 294 ? 3.369 -46.721 49.574 1.00 43.67 294 PRO B C 1
ATOM 4815 O O . PRO B 1 294 ? 3.393 -46.637 50.798 1.00 42.27 294 PRO B O 1
ATOM 4819 N N . HIS B 1 295 ? 2.478 -47.445 48.911 1.00 44.68 295 HIS B N 1
ATOM 4820 C CA . HIS B 1 295 ? 1.408 -48.148 49.595 1.00 48.18 295 HIS B CA 1
ATOM 4821 C C . HIS B 1 295 ? 0.638 -47.149 50.461 1.00 54.55 295 HIS B C 1
ATOM 4822 O O . HIS B 1 295 ? 0.373 -47.387 51.657 1.00 54.75 295 HIS B O 1
ATOM 4829 N N . ILE B 1 296 ? 0.339 -46.008 49.837 1.00 45.61 296 ILE B N 1
ATOM 4830 C CA . ILE B 1 296 ? -0.504 -44.965 50.409 1.00 40.05 296 ILE B CA 1
ATOM 4831 C C . ILE B 1 296 ? -1.955 -44.977 49.948 1.00 39.11 296 ILE B C 1
ATOM 4832 O O . ILE B 1 296 ? -2.692 -44.041 50.219 1.00 38.62 296 ILE B O 1
ATOM 4837 N N . GLY B 1 297 ? -2.363 -45.990 49.201 1.00 39.08 297 GLY B N 1
ATOM 4838 C CA . GLY B 1 297 ? -3.744 -46.011 48.767 1.00 40.45 297 GLY B CA 1
ATOM 4839 C C . GLY B 1 297 ? -4.620 -45.704 49.968 1.00 42.84 297 GLY B C 1
ATOM 4840 O O . GLY B 1 297 ? -5.454 -44.811 49.944 1.00 41.75 297 GLY B O 1
ATOM 4841 N N . PHE B 1 298 ? -4.379 -46.415 51.058 1.00 46.72 298 PHE B N 1
ATOM 4842 C CA . PHE B 1 298 ? -5.217 -46.305 52.244 1.00 45.48 298 PHE B CA 1
ATOM 4843 C C . PHE B 1 298 ? -5.359 -44.871 52.756 1.00 49.16 298 PHE B C 1
ATOM 4844 O O . PHE B 1 298 ? -6.415 -44.503 53.285 1.00 51.77 298 PHE B O 1
ATOM 4852 N N . TYR B 1 299 ? -4.331 -44.045 52.556 1.00 42.73 299 TYR B N 1
ATOM 4853 C CA . TYR B 1 299 ? -4.064 -42.980 53.514 1.00 37.65 299 TYR B CA 1
ATOM 4854 C C . TYR B 1 299 ? -4.855 -41.740 53.131 1.00 42.40 299 TYR B C 1
ATOM 4855 O O . TYR B 1 299 ? -4.433 -40.927 52.294 1.00 45.48 299 TYR B O 1
ATOM 4864 N N . THR B 1 300 ? -5.969 -41.575 53.850 1.00 41.99 300 THR B N 1
ATOM 4865 C CA . THR B 1 300 ? -6.984 -40.556 53.584 1.00 41.81 300 THR B CA 1
ATOM 4866 C C . THR B 1 300 ? -7.685 -40.219 54.892 1.00 44.11 300 THR B C 1
ATOM 4867 O O . THR B 1 300 ? -7.741 -41.061 55.806 1.00 41.28 300 THR B O 1
ATOM 4871 N N . ASN B 1 301 ? -8.222 -38.996 54.973 1.00 47.46 301 ASN B N 1
ATOM 4872 C CA . ASN B 1 301 ? -8.900 -38.496 56.183 1.00 45.70 301 ASN B CA 1
ATOM 4873 C C . ASN B 1 301 ? -9.969 -39.434 56.755 1.00 41.74 301 ASN B C 1
ATOM 4874 O O . ASN B 1 301 ? -10.031 -39.636 57.966 1.00 39.56 301 ASN B O 1
ATOM 4879 N N . LYS B 1 302 ? -10.791 -40.006 55.875 1.00 42.06 302 LYS B N 1
ATOM 4880 C CA . LYS B 1 302 ? -11.859 -40.917 56.276 1.00 42.66 302 LYS B CA 1
ATOM 4881 C C . LYS B 1 302 ? -11.345 -42.313 56.644 1.00 44.27 302 LYS B C 1
ATOM 4882 O O . LYS B 1 302 ? -11.960 -43.034 57.434 1.00 45.12 302 LYS B O 1
ATOM 4888 N N . ALA B 1 303 ? -10.229 -42.714 56.063 1.00 45.34 303 ALA B N 1
ATOM 4889 C CA . ALA B 1 303 ? -9.689 -44.014 56.400 1.00 41.78 303 ALA B CA 1
ATOM 4890 C C . ALA B 1 303 ? -8.999 -43.920 57.751 1.00 44.93 303 ALA B C 1
ATOM 4891 O O . ALA B 1 303 ? -9.227 -44.763 58.620 1.00 45.61 303 ALA B O 1
ATOM 4893 N N . VAL B 1 304 ? -8.174 -42.889 57.942 1.00 41.06 304 VAL B N 1
ATOM 4894 C CA . VAL B 1 304 ? -7.520 -42.704 59.229 1.00 38.78 304 VAL B CA 1
ATOM 4895 C C . VAL B 1 304 ? -8.574 -42.629 60.323 1.00 41.40 304 VAL B C 1
ATOM 4896 O O . VAL B 1 304 ? -8.399 -43.210 61.387 1.00 43.73 304 VAL B O 1
ATOM 4900 N N . GLN B 1 305 ? -9.676 -41.930 60.047 1.00 41.69 305 GLN B N 1
ATOM 4901 C CA . GLN B 1 305 ? -10.773 -41.803 61.005 1.00 36.84 305 GLN B CA 1
ATOM 4902 C C . GLN B 1 305 ? -11.331 -43.158 61.434 1.00 38.70 305 GLN B C 1
ATOM 4903 O O . GLN B 1 305 ? -11.474 -43.410 62.622 1.00 38.69 305 GLN B O 1
ATOM 4909 N N . ASN B 1 306 ? -11.639 -44.033 60.480 1.00 41.06 306 ASN B N 1
ATOM 4910 C CA . ASN B 1 306 ? -12.101 -45.390 60.813 1.00 41.01 306 ASN B CA 1
ATOM 4911 C C . ASN B 1 306 ? -11.184 -46.124 61.775 1.00 42.33 306 ASN B C 1
ATOM 4912 O O . ASN B 1 306 ? -11.647 -46.691 62.763 1.00 43.38 306 ASN B O 1
ATOM 4917 N N . MET B 1 307 ? -9.891 -46.159 61.468 1.00 38.95 307 MET B N 1
ATOM 4918 C CA . MET B 1 307 ? -8.957 -46.845 62.343 1.00 40.92 307 MET B CA 1
ATOM 4919 C C . MET B 1 307 ? -9.039 -46.249 63.744 1.00 41.52 307 MET B C 1
ATOM 4920 O O . MET B 1 307 ? -9.051 -46.990 64.738 1.00 41.38 307 MET B O 1
ATOM 4925 N N . VAL B 1 308 ? -9.111 -44.917 63.815 1.00 38.41 308 VAL B N 1
ATOM 4926 C CA . VAL B 1 308 ? -9.202 -44.210 65.093 1.00 35.63 308 VAL B CA 1
ATOM 4927 C C . VAL B 1 308 ? -10.505 -44.510 65.812 1.00 38.85 308 VAL B C 1
ATOM 4928 O O . VAL B 1 308 ? -10.492 -44.877 66.985 1.00 40.65 308 VAL B O 1
ATOM 4932 N N . GLU B 1 309 ? -11.626 -44.358 65.106 1.00 41.97 309 GLU B N 1
ATOM 4933 C CA . GLU B 1 309 ? -12.958 -44.636 65.669 1.00 42.10 309 GLU B CA 1
ATOM 4934 C C . GLU B 1 309 ? -13.190 -46.099 66.073 1.00 38.74 309 GLU B C 1
ATOM 4935 O O . GLU B 1 309 ? -13.517 -46.389 67.228 1.00 36.57 309 GLU B O 1
ATOM 4941 N N . ILE B 1 310 ? -13.016 -47.006 65.113 1.00 38.02 310 ILE B N 1
ATOM 4942 C CA . ILE B 1 310 ? -13.206 -48.438 65.335 1.00 37.96 310 ILE B CA 1
ATOM 4943 C C . ILE B 1 310 ? -12.346 -48.975 66.462 1.00 39.19 310 ILE B C 1
ATOM 4944 O O . ILE B 1 310 ? -12.854 -49.598 67.381 1.00 41.05 310 ILE B O 1
ATOM 4949 N N . SER B 1 311 ? -11.040 -48.743 66.384 1.00 40.92 311 SER B N 1
ATOM 4950 C CA . SER B 1 311 ? -10.118 -49.253 67.392 1.00 39.71 311 SER B CA 1
ATOM 4951 C C . SER B 1 311 ? -10.500 -48.788 68.793 1.00 37.01 311 SER B C 1
ATOM 4952 O O . SER B 1 311 ? -10.296 -49.502 69.764 1.00 39.87 311 SER B O 1
ATOM 4955 N N . LEU B 1 312 ? -11.057 -47.589 68.892 1.00 36.26 312 LEU B N 1
ATOM 4956 C CA . LEU B 1 312 ? -11.490 -47.061 70.180 1.00 37.16 312 LEU B CA 1
ATOM 4957 C C . LEU B 1 312 ? -12.804 -47.705 70.640 1.00 40.43 312 LEU B C 1
ATOM 4958 O O . LEU B 1 312 ? -12.957 -48.074 71.806 1.00 41.94 312 LEU B O 1
ATOM 4963 N N . ASN B 1 313 ? -13.753 -47.844 69.722 1.00 37.45 313 ASN B N 1
ATOM 4964 C CA . ASN B 1 313 ? -14.993 -48.557 70.024 1.00 39.87 313 ASN B CA 1
ATOM 4965 C C . ASN B 1 313 ? -14.766 -49.999 70.455 1.00 39.28 313 ASN B C 1
ATOM 4966 O O . ASN B 1 313 ? -15.496 -50.526 71.295 1.00 40.59 313 ASN B O 1
ATOM 4971 N N . ASP B 1 314 ? -13.760 -50.634 69.864 1.00 38.87 314 ASP B N 1
ATOM 4972 C CA . ASP B 1 314 ? -13.381 -51.974 70.259 1.00 38.03 314 ASP B CA 1
ATOM 4973 C C . ASP B 1 314 ? -12.906 -51.910 71.696 1.00 41.50 314 ASP B C 1
ATOM 4974 O O . ASP B 1 314 ? -13.139 -52.832 72.477 1.00 45.58 314 ASP B O 1
ATOM 4979 N N . VAL B 1 315 ? -12.229 -50.826 72.057 1.00 38.60 315 VAL B N 1
ATOM 4980 C CA . VAL B 1 315 ? -11.768 -50.715 73.436 1.00 44.42 315 VAL B CA 1
ATOM 4981 C C . VAL B 1 315 ? -12.937 -50.591 74.392 1.00 45.47 315 VAL B C 1
ATOM 4982 O O . VAL B 1 315 ? -12.961 -51.266 75.418 1.00 46.98 315 VAL B O 1
ATOM 4986 N N . LEU B 1 316 ? -13.910 -49.748 74.054 1.00 41.44 316 LEU B N 1
ATOM 4987 C CA . LEU B 1 316 ? -15.111 -49.641 74.876 1.00 43.31 316 LEU B CA 1
ATOM 4988 C C . LEU B 1 316 ? -15.818 -50.988 75.027 1.00 45.94 316 LEU B C 1
ATOM 4989 O O . LEU B 1 316 ? -16.041 -51.451 76.146 1.00 48.05 316 LEU B O 1
ATOM 4994 N N . ALA B 1 317 ? -16.164 -51.618 73.908 1.00 42.12 317 ALA B N 1
ATOM 4995 C CA . ALA B 1 317 ? -16.906 -52.865 73.959 1.00 41.45 317 ALA B CA 1
ATOM 4996 C C . ALA B 1 317 ? -16.253 -53.847 74.940 1.00 50.47 317 ALA B C 1
ATOM 4997 O O . ALA B 1 317 ? -16.895 -54.314 75.874 1.00 53.73 317 ALA B O 1
ATOM 4999 N N . ILE B 1 318 ? -14.971 -54.139 74.755 1.00 50.01 318 ILE B N 1
ATOM 5000 C CA . ILE B 1 318 ? -14.266 -55.030 75.672 1.00 44.76 318 ILE B CA 1
ATOM 5001 C C . ILE B 1 318 ? -14.473 -54.622 77.134 1.00 48.58 318 ILE B C 1
ATOM 5002 O O . ILE B 1 318 ? -14.604 -55.480 77.997 1.00 52.65 318 ILE B O 1
ATOM 5007 N N . LEU B 1 319 ? -14.484 -53.320 77.417 1.00 48.11 319 LEU B N 1
ATOM 5008 C CA . LEU B 1 319 ? -14.649 -52.837 78.791 1.00 42.84 319 LEU B CA 1
ATOM 5009 C C . LEU B 1 319 ? -16.062 -52.972 79.323 1.00 50.08 319 LEU B C 1
ATOM 5010 O O . LEU B 1 319 ? -16.262 -53.528 80.399 1.00 58.75 319 LEU B O 1
ATOM 5015 N N . LYS B 1 320 ? -17.046 -52.450 78.601 1.00 51.77 320 LYS B N 1
ATOM 5016 C CA . LYS B 1 320 ? -18.437 -52.632 79.033 1.00 53.70 320 LYS B CA 1
ATOM 5017 C C . LYS B 1 320 ? -18.917 -54.081 78.912 1.00 51.77 320 LYS B C 1
ATOM 5018 O O . LYS B 1 320 ? -19.324 -54.690 79.901 1.00 53.43 320 LYS B O 1
ATOM 5024 N N . THR B 1 321 ? -18.830 -54.633 77.702 1.00 51.59 321 THR B N 1
ATOM 5025 C CA . THR B 1 321 ? -19.292 -56.006 77.425 1.00 52.69 321 THR B CA 1
ATOM 5026 C C . THR B 1 321 ? -18.318 -57.155 77.767 1.00 49.14 321 THR B C 1
ATOM 5027 O O . THR B 1 321 ? -18.701 -58.123 78.402 1.00 43.15 321 THR B O 1
ATOM 5031 N N . GLY B 1 322 ? -17.051 -57.013 77.383 1.00 51.06 322 GLY B N 1
ATOM 5032 C CA . GLY B 1 322 ? -16.049 -58.066 77.522 1.00 48.36 322 GLY B CA 1
ATOM 5033 C C . GLY B 1 322 ? -15.732 -58.736 76.192 1.00 54.48 322 GLY B C 1
ATOM 5034 O O . GLY B 1 322 ? -14.840 -59.585 76.081 1.00 54.50 322 GLY B O 1
ATOM 5035 N N . THR B 1 323 ? -16.459 -58.330 75.162 1.00 53.36 323 THR B N 1
ATOM 5036 C CA . THR B 1 323 ? -16.239 -58.873 73.831 1.00 60.07 323 THR B CA 1
ATOM 5037 C C . THR B 1 323 ? -16.218 -57.767 72.743 1.00 64.08 323 THR B C 1
ATOM 5038 O O . THR B 1 323 ? -16.971 -56.783 72.812 1.00 58.71 323 THR B O 1
ATOM 5042 N N . SER B 1 324 ? -15.335 -57.935 71.757 1.00 53.61 324 SER B N 1
ATOM 5043 C CA . SER B 1 324 ? -15.303 -57.076 70.585 1.00 49.81 324 SER B CA 1
ATOM 5044 C C . SER B 1 324 ? -15.452 -57.937 69.343 1.00 54.22 324 SER B C 1
ATOM 5045 O O . SER B 1 324 ? -15.052 -59.102 69.343 1.00 54.12 324 SER B O 1
ATOM 5048 N N . GLU B 1 325 ? -16.025 -57.382 68.281 1.00 52.79 325 GLU B N 1
ATOM 5049 C CA . GLU B 1 325 ? -16.191 -58.166 67.064 1.00 50.15 325 GLU B CA 1
ATOM 5050 C C . GLU B 1 325 ? -14.838 -58.489 66.448 1.00 52.57 325 GLU B C 1
ATOM 5051 O O . GLU B 1 325 ? -14.733 -59.386 65.610 1.00 57.93 325 GLU B O 1
ATOM 5057 N N . HIS B 1 326 ? -13.810 -57.744 66.855 1.00 47.66 326 HIS B N 1
ATOM 5058 C CA . HIS B 1 326 ? -12.465 -57.878 66.271 1.00 50.69 326 HIS B CA 1
ATOM 5059 C C . HIS B 1 326 ? -11.408 -58.702 67.033 1.00 47.99 326 HIS B C 1
ATOM 5060 O O . HIS B 1 326 ? -10.250 -58.739 66.625 1.00 45.00 326 HIS B O 1
ATOM 5067 N N . GLN B 1 327 ? -11.793 -59.343 68.135 1.00 49.19 327 GLN B N 1
ATOM 5068 C CA . GLN B 1 327 ? -10.804 -59.980 69.005 1.00 45.16 327 GLN B CA 1
ATOM 5069 C C . GLN B 1 327 ? -10.213 -61.271 68.472 1.00 46.08 327 GLN B C 1
ATOM 5070 O O . GLN B 1 327 ? -10.917 -62.138 67.962 1.00 49.09 327 GLN B O 1
ATOM 5076 N N . LEU B 1 328 ? -8.890 -61.345 68.583 1.00 49.21 328 LEU B N 1
ATOM 5077 C CA . LEU B 1 328 ? -8.051 -62.429 68.067 1.00 51.61 328 LEU B CA 1
ATOM 5078 C C . LEU B 1 328 ? -7.599 -63.509 69.093 1.00 58.83 328 LEU B C 1
ATOM 5079 O O . LEU B 1 328 ? -6.806 -64.398 68.765 1.00 53.89 328 LEU B O 1
ATOM 5084 N N . ASN B 1 329 ? -8.070 -63.428 70.334 1.00 58.18 329 ASN B N 1
ATOM 5085 C CA . ASN B 1 329 ? -7.572 -64.335 71.361 1.00 55.00 329 ASN B CA 1
ATOM 5086 C C . ASN B 1 329 ? -8.604 -64.827 72.377 1.00 63.34 329 ASN B C 1
ATOM 5087 O O . ASN B 1 329 ? -9.800 -64.546 72.276 1.00 63.29 329 ASN B O 1
ATOM 5092 N N . LYS B 1 330 ? -8.104 -65.569 73.360 1.00 66.58 330 LYS B N 1
ATOM 5093 C CA . LYS B 1 330 ? -8.881 -66.017 74.507 1.00 71.98 330 LYS B CA 1
ATOM 5094 C C . LYS B 1 330 ? -8.050 -65.727 75.765 1.00 68.76 330 LYS B C 1
ATOM 5095 O O . LYS B 1 330 ? -6.960 -65.170 75.659 1.00 66.12 330 LYS B O 1
ATOM 5101 N N . VAL B 1 331 ? -8.542 -66.085 76.948 1.00 69.24 331 VAL B N 1
ATOM 5102 C CA . VAL B 1 331 ? -7.766 -65.843 78.172 1.00 76.94 331 VAL B CA 1
ATOM 5103 C C . VAL B 1 331 ? -7.243 -67.133 78.876 1.00 81.24 331 VAL B C 1
ATOM 5104 O O . VAL B 1 331 ? -6.052 -67.469 78.791 1.00 67.28 331 VAL B O 1
ATOM 5108 N N . ALA B 1 332 ? -8.134 -67.856 79.555 1.00 89.21 332 ALA B N 1
ATOM 5109 C CA . ALA B 1 332 ? -7.758 -69.098 80.233 1.00 87.89 332 ALA B CA 1
ATOM 5110 C C . ALA B 1 332 ? -8.020 -70.334 79.355 1.00 89.19 332 ALA B C 1
ATOM 5111 O O . ALA B 1 332 ? -8.968 -71.098 79.569 1.00 81.21 332 ALA B O 1
#

Secondary structure (DSSP, 8-state):
-EEEE-S--HHHHHHHHHHHHHH--EEE--SPPP-STTTGGGTT-SEEEE--S-----HHHHHHHHHTT--EEEESSS--TTS-HHHHHHTT-EEE--S---HHHHHHHHHHHHHHHHTTHHHHHHHHHTTB---TT--B--GGG-EEEEES-SHHHHHHHHHHHHTT-EEEEE-SS--GGGTTT-EE--HHHHHHH-SEEEE-PPP-TTTTTSB-HHHHHHS-TT-EEEE-S-GGGB-HHHHHHHHHTTSSSEEEESS-TTGGGTSSSB-TTSPPS-HHHHHHTT-TTEEE-SS-TT-BHHHHHHHHHHHHHHHHHHHHTS--TT------/-EEEE-S--TTTHHHHHHHHHHHT-EEEE-S----TTGGGGGTT-SEEEE--SS----THHHHHHHHTT--EEEESSS--TTS-HHHHHHTT-EEE------HHHHHHHHHHHHHHHHTTHHHHHHHTTTTB---TT--B--GGG-EEEEES-SSHHHHHHHHHHHHT-EEEEE-SS--GGGTTT-EE--HHHHHHH-SEEEE-----TTTTT-B-HHHHHHS-TT-EEEE-S-GGGB-HHHHHHHHHHTSSSEEEESS-TTGGGTSSSB-TTS--S-HHHHHHTT-TTEEE--S-TT-BHHHHHHHHHHHHHHHHHHHHTS--TTB-----

InterPro domains:
  IPR006139 D-isomer specific 2-hydroxyacid dehydrogenase, catalytic domain [PF00389] (8-329)
  IPR006140 D-isomer specific 2-hydroxyacid dehydrogenase, NAD-binding domain [PF02826] (113-297)
  IPR029753 D-isomer specific 2-hydroxyacid dehydrogenase, NAD-binding domain conserved site [PS00670] (194-216)
  IPR029753 D-isomer specific 2-hydroxyacid dehydrogenase, NAD-binding domain conserved site [PS00671] (223-239)
  IPR036291 NAD(P)-binding domain superfamily [SSF51735] (103-299)
  IPR058205 D-lactate dehydrogenase-like [PTHR43026] (1-329)

Organism: NCBI:txid1069536

Sequence (664 aa):
MKIIMFSVRDDEEAAIREWEKKTGVQVDINRLELDAETAQLTKGYDGIVIQQRSHISNPAVYETLQKNGLRQLTSRTAGYDMIDLEQASERGLVVTNVPAYSPNSVAELALTQTMRLIRNLPLFDARGAEQDFRWAGLMAREIRSLTVGIIGAGRIGGTVARLFKALGATVIANDIVERVELKDIVTYVSKEELLQAADVVTLHVPLMDSTTQLIDADALALMKNDAVLINASRGPVVDTDALIAALQNKQIAGAALDTLNGEEHFFNQDLCGKELPSEQLKVLRTLPNVLITPHIGFYTNKAVQNMVEISLNDVLAILKTGTSEHQLNKVAMKIIMFSVRDDEEAAIREWEKKTGVQVDINRLELDAETAQLTKGYDGIVIQQRSHISNPAVYETLQKNGLRQLTSRTAGYDMIDLEQASERGLVVTNVPAYSPNSVAELALTQTMRLIRNLPLFDARGAEQDFRWAGLMAREIRSLTVGIIGAGRIGGTVARLFKALGATVIANDIVERVELKDIVTYVSKEELLQAADVVTLHVPLMDSTTQLIDADALALMKNDAVLINASRGPVVDTDALIAALQNKQIAGAALDTLNGEEHFFNQDLCGKELPSEQLKVLRTLPNVLITPHIGFYTNKAVQNMVEISLNDVLAILKTGTSEHQLNKVA

Nearest PDB structures (foldseek):
  4xkj-assembly1_B  TM=1.003E+00  e=2.044E-64  Sporolactobacillus inulinus CASD
  2yq5-assembly1_A  TM=9.209E-01  e=1.858E-35  Lactobacillus delbrueckii subsp. bulgaricus
  2yq5-assembly1_B  TM=9.253E-01  e=3.054E-35  Lactobacillus delbrueckii subsp. bulgaricus
  1dxy-assembly1_A  TM=9.104E-01  e=4.026E-35  Lacticaseibacillus casei
  7jp2-assembly1_B  TM=9.383E-01  e=1.693E-34  Treponema pallidum

B-factor: mean 53.64, std 18.86, range [21.84, 127.51]

Foldseek 3Di:
DEEEEELDDPLQVVLQVVVCVVPVYHYDYDNHADDAPCLCVCQCPQEYEGEDDAADDDCNNLLSCLVSNHQEYEYLALDPPRYDFVSQFESSYWYFYDNDFDLCLQLVVLVVLVVCLQQQVLVCVVCVVVVNNDCPPRDGDALLRFEAEQEDCDSNSVVNLVVSVVSNHQYEYEDPDDDVVCVPSYHYDHLLVRQQRGQEYEYDDEDDPVQQQVADLVSLLSHDLAHEYEYLHEARNHPLVSVLVCLVVSSHPAYEYAYHDPLVVPAPDCCVVHDDDDVSVVSQVPRRRYHYHRSCSQPDSRRSSRSSVQRVVQRCCCVVPVHGDRIDHHHD/DEEEEELDDPLLVVLLVVLCVVVVYHYHYDRHADALVCLLVCQVDQYYEYEDPAAYDDLSNLQSCLVSPHQEYEYLALDPRNPDQQSCQASNYWYFYQNDFQLVLLQVVLVVVVVCLQQVPLVCVVCCVVPNNDCPPSDGDQQLPFEEEEEPCDSNVVVNQVVSVVSNHAYAYEYPDDDVVCVVRYDYDHLLVCQQRGLEYEYDDADDVVQFQVPDLVSLLNHQLAHEYEYLHEARSHDLVSVLVCLVVSSYNEYEEAYHPPLVVPQPDCCPPPDDPDVSVVSQVPRSSYHYHRSSSQPDSRRSSSSSNQSVVQSVCCVPPVDGPGTDHHHD

Radius of gyration: 29.04 Å; Cα contacts (8 Å, |Δi|>4): 1403; chains: 2; bounding box: 54×61×95 Å

Solvent-accessible surface area: 28006 Å² total; per-residue (Å²): 124,69,0,7,0,0,15,4,43,83,16,0,53,65,16,0,144,73,4,39,181,140,62,66,9,82,5,44,62,27,145,84,79,8,90,60,133,15,3,102,66,0,163,47,35,55,0,0,0,0,26,12,148,62,119,18,86,87,61,71,3,4,76,24,3,76,148,42,41,3,146,0,6,0,2,0,30,42,24,117,79,3,18,36,116,129,17,1,26,90,59,45,2,26,3,0,12,0,61,36,48,4,44,29,0,12,0,2,2,1,0,0,4,0,1,15,19,6,4,34,0,18,70,12,53,55,68,17,78,107,36,15,9,107,44,64,52,6,52,2,53,0,0,107,35,2,30,0,0,0,3,6,0,24,165,50,1,4,17,0,0,106,18,1,74,57,7,36,5,80,8,16,0,28,36,173,90,97,80,110,114,5,127,131,31,12,81,41,28,52,56,88,103,0,0,108,45,0,9,0,0,0,0,22,16,79,61,104,149,82,14,56,100,37,0,34,64,107,2,3,69,60,6,78,95,79,0,7,0,4,2,9,16,93,1,46,0,6,30,3,94,16,1,23,51,10,9,106,99,158,74,2,48,1,0,3,3,7,0,5,51,39,33,114,117,1,14,61,79,62,14,64,81,128,148,13,79,17,128,40,0,85,62,1,78,106,21,86,20,16,17,38,2,7,60,3,1,22,2,0,49,62,0,2,65,46,4,0,39,44,0,0,68,4,0,32,18,2,41,163,86,41,86,11,149,37,52,79,49,161,125,129,115,64,0,6,0,0,23,6,39,105,21,0,40,68,9,1,121,88,2,47,170,131,58,68,9,81,7,44,59,25,137,78,73,6,68,31,148,23,0,112,82,0,163,59,43,60,0,0,0,0,26,14,157,53,134,12,88,73,71,34,0,0,75,18,0,69,156,39,45,3,138,0,0,0,1,0,27,52,22,94,73,3,11,57,48,141,31,0,22,122,53,21,0,17,0,0,12,0,67,42,59,14,39,21,0,13,0,0,2,1,0,0,4,1,0,8,18,5,5,37,0,15,70,14,53,51,64,13,68,112,43,20,12,100,36,54,54,11,57,3,65,0,0,91,49,2,28,0,0,0,2,7,4,22,144,52,0,3,25,0,0,102,17,2,83,54,12,38,1,66,3,16,0,29,35,172,88,112,86,117,101,1,93,128,21,7,90,39,36,47,50,100,96,0,0,107,52,0,13,0,0,1,0,19,13,88,60,105,141,92,15,66,89,35,0,55,55,98,2,1,57,65,5,74,100,81,0,6,0,3,2,9,17,110,3,46,0,6,29,7,97,11,2,18,46,8,2,104,108,148,70,3,39,1,0,3,3,5,1,6,62,24,36,121,118,1,15,68,79,62,15,64,73,142,130,15,81,11,114,40,0,66,54,0,83,102,28,86,24,14,20,35,1,10,55,3,1,28,2,0,39,75,0,1,30,39,8,0,29,42,0,0,64,7,0,20,30,5,44,140,97,42,83,8,160,39,61,55,22,154,72,130